Protein AF-A0A940TAZ2-F1 (afdb_monomer_lite)

Secondary structure (DSSP, 8-state):
--EE-TTT--EE-TT-SB-TTT--B-PPPPPPPPPPPPPP-PPPPP-----------------------------------SHHHHHHHHHHHHHHHHHHHHSSEEEESGGGEEEEEES-TTTBEEEEEE--HHHHHHHHHHTT----S--------TTT--------PPPGGG--SHHHHHHH-TT-S-HHHHHHHHHHHHHHEEE---GGGGSSB-TT-EEEEEEEE-HHHHHTTTEEEE-SEEEEE---PPPPEEP-TTTT-EEEEESBTTSBEEEEE-TTS-GGGGGTEEEEESS--SSB-TT-EEEEEEEE-S--TTS-EEETTEEEE--GGGSEEEEE---PBPPEE--TTTT-EEEEES-BTSBEEEEE-TTS-HHHHHHEEEE--TTTTSSB-TT-EEEEEEEE-TTSHHHHHHTTEE-SSSEEEEEEE--SSS-EE-S-GGG--B--HHHHHHHHHHHHHHTTT-SEETTEE-SS-EEEEEEEEEEEEEEEEESS--TT-----EEEEEEEEEEESSSS-EEEEEEEEEEES-EE-TT-BEE-SEE----EEESSHHHHIIIIIS-TTEEEEEE---B-PPPP---PPP--PPP------------PPPPP----------------

Structure (mmCIF, N/CA/C/O backbone):
data_AF-A0A940TAZ2-F1
#
_entry.id   AF-A0A940TAZ2-F1
#
loop_
_atom_site.group_PDB
_atom_site.id
_atom_site.type_symbol
_atom_site.label_atom_id
_atom_site.label_alt_id
_atom_site.label_comp_id
_atom_site.label_asym_id
_atom_site.label_entity_id
_atom_site.label_seq_id
_atom_site.pdbx_PDB_ins_code
_atom_site.Cartn_x
_atom_site.Cartn_y
_atom_site.Cartn_z
_atom_site.occupancy
_atom_site.B_iso_or_equiv
_atom_site.auth_seq_id
_atom_site.auth_comp_id
_atom_site.auth_asym_id
_atom_site.auth_atom_id
_atom_site.pdbx_PDB_model_num
ATOM 1 N N . MET A 1 1 ? 25.389 -17.652 38.383 1.00 54.03 1 MET A N 1
ATOM 2 C CA . MET A 1 1 ? 24.408 -18.752 38.255 1.00 54.03 1 MET A CA 1
ATOM 3 C C . MET A 1 1 ? 24.149 -18.917 36.773 1.00 54.03 1 MET A C 1
ATOM 5 O O . MET A 1 1 ? 23.862 -17.910 36.146 1.00 54.03 1 MET A O 1
ATOM 9 N N . SER A 1 2 ? 24.319 -20.112 36.210 1.00 69.00 2 SER A N 1
ATOM 10 C CA . SER A 1 2 ? 24.048 -20.349 34.787 1.00 69.00 2 SER A CA 1
ATOM 11 C C . SER A 1 2 ? 22.559 -20.133 34.499 1.00 69.00 2 SER A C 1
ATOM 13 O O . SER A 1 2 ? 21.724 -20.668 35.230 1.00 69.00 2 SER A O 1
ATOM 15 N N . LYS A 1 3 ? 22.227 -19.337 33.478 1.00 79.44 3 LYS A N 1
ATOM 16 C CA . LYS A 1 3 ? 20.843 -19.113 33.037 1.00 79.44 3 LYS A CA 1
ATOM 17 C C . LYS A 1 3 ? 20.421 -20.191 32.039 1.00 79.44 3 LYS A C 1
ATOM 19 O O . LYS A 1 3 ? 21.236 -20.659 31.248 1.00 79.44 3 LYS A O 1
ATOM 24 N N . PHE A 1 4 ? 19.145 -20.561 32.069 1.00 85.94 4 PHE A N 1
ATOM 25 C CA . PHE A 1 4 ? 18.539 -21.525 31.151 1.00 85.94 4 PHE A CA 1
ATOM 26 C C . PHE A 1 4 ? 17.292 -20.912 30.516 1.00 85.94 4 PHE A C 1
ATOM 28 O O . PHE A 1 4 ? 16.599 -20.119 31.152 1.00 85.94 4 PHE A O 1
ATOM 35 N N . CYS A 1 5 ? 17.015 -21.268 29.264 1.00 84.62 5 CYS A N 1
ATOM 36 C CA . CYS A 1 5 ? 15.830 -20.819 28.548 1.00 84.62 5 CYS A CA 1
ATOM 37 C C . CYS A 1 5 ? 14.567 -21.389 29.204 1.00 84.62 5 CYS A C 1
ATOM 39 O O . CYS A 1 5 ? 14.434 -22.607 29.317 1.00 84.62 5 CYS A O 1
ATOM 41 N N . GLY A 1 6 ? 13.619 -20.521 29.567 1.00 79.12 6 GLY A N 1
ATOM 42 C CA . GLY A 1 6 ? 12.341 -20.935 30.160 1.00 79.12 6 GLY A CA 1
ATOM 43 C C . GLY A 1 6 ? 11.449 -21.766 29.228 1.00 79.12 6 GLY A C 1
ATOM 44 O O . GLY A 1 6 ? 10.559 -22.452 29.712 1.00 79.12 6 GLY A O 1
ATOM 45 N N . ASN A 1 7 ? 11.707 -21.739 27.913 1.00 83.69 7 ASN A N 1
ATOM 46 C CA . ASN A 1 7 ? 10.910 -22.465 26.923 1.00 83.69 7 ASN A CA 1
ATOM 47 C C . ASN A 1 7 ? 11.493 -23.847 26.569 1.00 83.69 7 ASN A C 1
ATOM 49 O O . ASN A 1 7 ? 10.769 -24.833 26.543 1.00 83.69 7 ASN A O 1
ATOM 53 N N . CYS A 1 8 ? 12.804 -23.948 26.306 1.00 84.25 8 CYS A N 1
ATOM 54 C CA . CYS A 1 8 ? 13.425 -25.204 25.848 1.00 84.25 8 CYS A CA 1
ATOM 55 C C . CYS A 1 8 ? 14.496 -25.784 26.785 1.00 84.25 8 CYS A C 1
ATOM 57 O O . CYS A 1 8 ? 15.058 -26.838 26.494 1.00 84.25 8 CYS A O 1
ATOM 59 N N . GLY A 1 9 ? 14.826 -25.102 27.887 1.00 82.88 9 GLY A N 1
ATOM 60 C CA . GLY A 1 9 ? 15.815 -25.569 28.863 1.00 82.88 9 GLY A CA 1
ATOM 61 C C . GLY A 1 9 ? 17.278 -25.488 28.411 1.00 82.88 9 GLY A C 1
ATOM 62 O O . GLY A 1 9 ? 18.159 -25.929 29.145 1.00 82.88 9 GLY A O 1
ATOM 63 N N . ALA A 1 10 ? 17.573 -24.920 27.236 1.00 87.75 10 ALA A N 1
ATOM 64 C CA . ALA A 1 10 ? 18.948 -24.725 26.776 1.00 87.75 10 ALA A CA 1
ATOM 65 C C . ALA A 1 10 ? 19.701 -23.714 27.660 1.00 87.75 10 ALA A C 1
ATOM 67 O O . ALA A 1 10 ? 19.127 -22.709 28.085 1.00 87.75 10 ALA A O 1
ATOM 68 N N . GLN A 1 11 ? 20.988 -23.959 27.922 1.00 88.88 11 GLN A N 1
ATOM 69 C CA . GLN A 1 11 ? 21.836 -23.032 28.675 1.00 88.88 11 GLN A CA 1
ATOM 70 C C . GLN A 1 11 ? 22.097 -21.761 27.853 1.00 88.88 11 GLN A C 1
ATOM 72 O O . GLN A 1 11 ? 22.405 -21.839 26.666 1.00 88.88 11 GLN A O 1
ATOM 77 N N . LEU A 1 12 ? 21.963 -20.597 28.488 1.00 85.06 12 LEU A N 1
ATOM 78 C CA . LEU A 1 12 ? 22.108 -19.284 27.864 1.00 85.06 12 LEU A CA 1
ATOM 79 C C . LEU A 1 12 ? 23.380 -18.587 28.357 1.00 85.06 12 LEU A C 1
ATOM 81 O O . LEU A 1 12 ? 23.728 -18.680 29.537 1.00 85.06 12 LEU A O 1
ATOM 85 N N . GLU A 1 13 ? 24.046 -17.865 27.457 1.00 78.06 13 GLU A N 1
ATOM 86 C CA . GLU A 1 13 ? 25.121 -16.937 27.813 1.00 78.06 13 GLU A CA 1
ATOM 87 C C . GLU A 1 13 ? 24.540 -15.664 28.447 1.00 78.06 13 GLU A C 1
ATOM 89 O O . GLU A 1 13 ? 23.407 -15.260 28.162 1.00 78.06 13 GLU A O 1
ATOM 94 N N . ASP A 1 14 ? 25.297 -15.027 29.340 1.00 67.75 14 ASP A N 1
ATOM 95 C CA . ASP A 1 14 ? 24.827 -13.824 30.020 1.00 67.75 14 ASP A CA 1
ATOM 96 C C . ASP A 1 14 ? 24.625 -12.686 29.003 1.00 67.75 14 ASP A C 1
ATOM 98 O O . ASP A 1 14 ? 25.570 -12.242 28.356 1.00 67.75 14 ASP A O 1
ATOM 102 N N . SER A 1 15 ? 23.393 -12.163 28.930 1.00 70.00 15 SER A N 1
ATOM 103 C CA . SER A 1 15 ? 22.946 -11.024 28.093 1.00 70.00 15 SER A CA 1
ATOM 104 C C . SER A 1 15 ? 22.409 -11.347 26.688 1.00 70.00 15 SER A C 1
ATOM 106 O O . SER A 1 15 ? 22.258 -10.433 25.878 1.00 70.00 15 SER A O 1
ATOM 108 N N . VAL A 1 16 ? 22.047 -12.601 26.389 1.00 73.44 16 VAL A N 1
ATOM 109 C CA . VAL A 1 16 ? 21.347 -12.928 25.129 1.00 73.44 16 VAL A CA 1
ATOM 110 C C . VAL A 1 16 ? 19.855 -12.574 25.191 1.00 73.44 16 VAL A C 1
ATOM 112 O O . VAL A 1 16 ? 19.141 -12.989 26.100 1.00 73.44 16 VAL A O 1
ATOM 115 N N . MET A 1 17 ? 19.379 -11.813 24.201 1.00 78.88 17 MET A N 1
ATOM 116 C CA . MET A 1 17 ? 17.973 -11.385 24.077 1.00 78.88 17 MET A CA 1
ATOM 117 C C . MET A 1 17 ? 17.066 -12.477 23.489 1.00 78.88 17 MET A C 1
ATOM 119 O O . MET A 1 17 ? 15.848 -12.410 23.631 1.00 78.88 17 MET A O 1
ATOM 123 N N . PHE A 1 18 ? 17.649 -13.491 22.843 1.00 85.44 18 PHE A N 1
ATOM 124 C CA . PHE A 1 18 ? 16.938 -14.602 22.213 1.00 85.44 18 PHE A CA 1
ATOM 125 C C . PHE A 1 18 ? 17.706 -15.910 22.414 1.00 85.44 18 PHE A C 1
ATOM 127 O O . PHE A 1 18 ? 18.938 -15.934 22.403 1.00 85.44 18 PHE A O 1
ATOM 134 N N . CYS A 1 19 ? 16.983 -17.013 22.596 1.00 86.38 19 CYS A N 1
ATOM 135 C CA . CYS A 1 19 ? 17.582 -18.338 22.699 1.00 86.38 19 CYS A CA 1
ATOM 136 C C . CYS A 1 19 ? 18.036 -18.830 21.317 1.00 86.38 19 CYS A C 1
ATOM 138 O O . CYS A 1 19 ? 17.201 -19.085 20.455 1.00 86.38 19 CYS A O 1
ATOM 140 N N . GLY A 1 20 ? 19.337 -19.065 21.125 1.00 81.62 20 GLY A N 1
ATOM 141 C CA . GLY A 1 20 ? 19.872 -19.584 19.856 1.00 81.62 20 GLY A CA 1
ATOM 142 C C . GLY A 1 20 ? 19.397 -20.995 19.474 1.00 81.62 20 GLY A C 1
ATOM 143 O O . GLY A 1 20 ? 19.572 -21.399 18.332 1.00 81.62 20 GLY A O 1
ATOM 144 N N . ALA A 1 21 ? 18.788 -21.743 20.403 1.00 83.12 21 ALA A N 1
ATOM 145 C CA . ALA A 1 21 ? 18.281 -23.092 20.146 1.00 83.12 21 ALA A CA 1
ATOM 146 C C . ALA A 1 21 ? 16.801 -23.136 19.728 1.00 83.12 21 ALA A C 1
ATOM 148 O O . ALA A 1 21 ? 16.411 -24.043 19.002 1.00 83.12 21 ALA A O 1
ATOM 149 N N . CYS A 1 22 ? 15.963 -22.202 20.196 1.00 81.06 22 CYS A N 1
ATOM 150 C CA . CYS A 1 22 ? 14.515 -22.227 19.921 1.00 81.06 22 CYS A CA 1
ATOM 151 C C . CYS A 1 22 ? 13.911 -20.878 19.504 1.00 81.06 22 CYS A C 1
ATOM 153 O O . CYS A 1 22 ? 12.705 -20.793 19.306 1.00 81.06 22 CYS A O 1
ATOM 155 N N . GLY A 1 23 ? 14.710 -19.813 19.414 1.00 78.50 23 GLY A N 1
ATOM 156 C CA . GLY A 1 23 ? 14.263 -18.479 19.002 1.00 78.50 23 GLY A CA 1
ATOM 157 C C . GLY A 1 23 ? 13.481 -17.691 20.058 1.00 78.50 23 GLY A C 1
ATOM 158 O O . GLY A 1 23 ? 13.185 -16.521 19.840 1.00 78.50 23 GLY A O 1
ATOM 159 N N . ALA A 1 24 ? 13.171 -18.277 21.220 1.00 84.00 24 ALA A N 1
ATOM 160 C CA . ALA A 1 24 ? 12.372 -17.606 22.245 1.00 84.00 24 ALA A CA 1
ATOM 161 C C . ALA A 1 24 ? 13.077 -16.361 22.812 1.00 84.00 24 ALA A C 1
ATOM 163 O O . ALA A 1 24 ? 14.231 -16.437 23.254 1.00 84.00 24 ALA A O 1
ATOM 164 N N . LYS A 1 25 ? 12.361 -15.232 22.855 1.00 84.06 25 LYS A N 1
ATOM 165 C CA . LYS A 1 25 ? 12.814 -13.970 23.458 1.00 84.06 25 LYS A CA 1
ATOM 166 C C . LYS A 1 25 ? 13.014 -14.138 24.967 1.00 84.06 25 LYS A C 1
ATOM 168 O O . LYS A 1 25 ? 12.206 -14.783 25.628 1.00 84.06 25 LYS A O 1
ATOM 173 N N . GLN A 1 26 ? 14.109 -13.604 25.494 1.00 82.06 26 GLN A N 1
ATOM 174 C CA . GLN A 1 26 ? 14.462 -13.657 26.913 1.00 82.06 26 GLN A CA 1
ATOM 175 C C . GLN A 1 26 ? 14.345 -12.256 27.520 1.00 82.06 26 GLN A C 1
ATOM 177 O O . GLN A 1 26 ? 14.648 -11.259 26.862 1.00 82.06 26 GLN A O 1
ATOM 182 N N . GLU A 1 27 ? 13.898 -12.169 28.769 1.00 64.44 27 GLU A N 1
ATOM 183 C CA . GLU A 1 27 ? 13.726 -10.889 29.460 1.00 64.44 27 GLU A CA 1
ATOM 184 C C . GLU A 1 27 ? 15.082 -10.225 29.754 1.00 64.44 27 GLU A C 1
ATOM 186 O O . GLU A 1 27 ? 16.015 -10.852 30.271 1.00 64.44 27 GLU A O 1
ATOM 191 N N . ALA A 1 28 ? 15.199 -8.938 29.416 1.00 49.28 28 ALA A N 1
ATOM 192 C CA . ALA A 1 28 ? 16.398 -8.150 29.679 1.00 49.28 28 ALA A CA 1
ATOM 193 C C . ALA A 1 28 ? 16.568 -7.900 31.193 1.00 49.28 28 ALA A C 1
ATOM 195 O O . ALA A 1 28 ? 15.580 -7.684 31.897 1.00 49.28 28 ALA A O 1
ATOM 196 N N . PRO A 1 29 ? 17.803 -7.898 31.731 1.00 41.81 29 PRO A N 1
ATOM 197 C CA . PRO A 1 29 ? 18.013 -7.637 33.148 1.00 41.81 29 PRO A CA 1
ATOM 198 C C . PRO A 1 29 ? 17.692 -6.175 33.492 1.00 41.81 29 PRO A C 1
ATOM 200 O O . PRO A 1 29 ? 18.231 -5.249 32.887 1.00 41.81 29 PRO A O 1
ATOM 203 N N . ALA A 1 30 ? 16.842 -5.975 34.502 1.00 35.72 30 ALA A N 1
ATOM 204 C CA . ALA A 1 30 ? 16.505 -4.660 35.035 1.00 35.72 30 ALA A CA 1
ATOM 205 C C . ALA A 1 30 ? 17.749 -3.957 35.615 1.00 35.72 30 ALA A C 1
ATOM 207 O O . ALA A 1 30 ? 18.388 -4.458 36.544 1.00 35.72 30 ALA A O 1
ATOM 208 N N . GLN A 1 31 ? 18.086 -2.779 35.083 1.00 33.56 31 GLN A N 1
ATOM 209 C CA . GLN A 1 31 ? 19.066 -1.876 35.687 1.00 33.56 31 GLN A CA 1
ATOM 210 C C . GLN A 1 31 ? 18.453 -1.206 36.924 1.00 33.56 31 GLN A C 1
ATOM 212 O O . GLN A 1 31 ? 17.410 -0.562 36.848 1.00 33.56 31 GLN A O 1
ATOM 217 N N . GLN A 1 32 ? 19.112 -1.357 38.073 1.00 33.91 32 GLN A N 1
ATOM 218 C CA . GLN A 1 32 ? 18.733 -0.693 39.320 1.00 33.91 32 GLN A CA 1
ATOM 219 C C . GLN A 1 32 ? 19.090 0.802 39.274 1.00 33.91 32 GLN A C 1
ATOM 221 O O . GLN A 1 32 ? 20.252 1.163 39.084 1.00 33.91 32 GLN A O 1
ATOM 226 N N . ALA A 1 33 ? 18.095 1.662 39.504 1.00 31.95 33 ALA A N 1
ATOM 227 C CA . ALA A 1 33 ? 18.275 3.082 39.812 1.00 31.95 33 ALA A CA 1
ATOM 228 C C . ALA A 1 33 ? 18.631 3.283 41.310 1.00 31.95 33 ALA A C 1
ATOM 230 O O . ALA A 1 33 ? 18.285 2.436 42.138 1.00 31.95 33 ALA A O 1
ATOM 231 N N . PRO A 1 34 ? 19.336 4.371 41.685 1.00 33.75 34 PRO A N 1
ATOM 232 C CA . PRO A 1 34 ? 19.927 4.524 43.015 1.00 33.75 34 PRO A CA 1
ATOM 233 C C . PRO A 1 34 ? 18.897 4.838 44.115 1.00 33.75 34 PRO A C 1
ATOM 235 O O . PRO A 1 34 ? 17.962 5.613 43.928 1.00 33.75 34 PRO A O 1
ATOM 238 N N . VAL A 1 35 ? 19.124 4.247 45.291 1.00 33.72 35 VAL A N 1
ATOM 239 C CA . VAL A 1 35 ? 18.273 4.285 46.493 1.00 33.72 35 VAL A CA 1
ATOM 240 C C . VAL A 1 35 ? 18.441 5.602 47.273 1.00 33.72 35 VAL A C 1
ATOM 242 O O . VAL A 1 35 ? 19.564 5.972 47.617 1.00 33.72 35 VAL A O 1
ATOM 245 N N . GLN A 1 36 ? 17.334 6.272 47.624 1.00 27.75 36 GLN A N 1
ATOM 246 C CA . GLN A 1 36 ? 17.280 7.304 48.678 1.00 27.75 36 GLN A CA 1
ATOM 247 C C . GLN A 1 36 ? 16.793 6.705 50.019 1.00 27.75 36 GLN A C 1
ATOM 249 O O . GLN A 1 36 ? 15.985 5.776 49.999 1.00 27.75 36 GLN A O 1
ATOM 254 N N . PRO A 1 37 ? 17.238 7.204 51.193 1.00 37.19 37 PRO A N 1
ATOM 255 C CA . PRO A 1 37 ? 16.965 6.561 52.483 1.00 37.19 37 PRO A CA 1
ATOM 256 C C . PRO A 1 37 ? 15.566 6.887 53.034 1.00 37.19 37 PRO A C 1
ATOM 258 O O . PRO A 1 37 ? 15.208 8.056 53.174 1.00 37.19 37 PRO A O 1
ATOM 261 N N . GLN A 1 38 ? 14.810 5.856 53.426 1.00 30.73 38 GLN A N 1
ATOM 262 C CA . GLN A 1 38 ? 13.550 5.979 54.170 1.00 30.73 38 GLN A CA 1
ATOM 263 C C . GLN A 1 38 ? 13.781 6.198 55.673 1.00 30.73 38 GLN A C 1
ATOM 265 O O . GLN A 1 38 ? 14.649 5.581 56.293 1.00 30.73 38 GLN A O 1
ATOM 270 N N . ALA A 1 39 ? 12.952 7.064 56.259 1.00 31.72 39 ALA A N 1
ATOM 271 C CA . ALA A 1 39 ? 12.856 7.295 57.694 1.00 31.72 39 ALA A CA 1
ATOM 272 C C . ALA A 1 39 ? 12.190 6.107 58.413 1.00 31.72 39 ALA A C 1
ATOM 274 O O . ALA A 1 39 ? 11.208 5.539 57.942 1.00 31.72 39 ALA A O 1
ATOM 275 N N . VAL A 1 40 ? 12.736 5.757 59.577 1.00 32.44 40 VAL A N 1
ATOM 276 C CA . VAL A 1 40 ? 12.295 4.657 60.443 1.00 32.44 40 VAL A CA 1
ATOM 277 C C . VAL A 1 40 ? 11.167 5.130 61.366 1.00 32.44 40 VAL A C 1
ATOM 279 O O . VAL A 1 40 ? 11.310 6.160 62.024 1.00 32.44 40 VAL A O 1
ATOM 282 N N . MET A 1 41 ? 10.094 4.342 61.494 1.00 27.33 41 MET A N 1
ATOM 283 C CA . MET A 1 41 ? 9.151 4.419 62.621 1.00 27.33 41 MET A CA 1
ATOM 284 C C . MET A 1 41 ? 9.057 3.062 63.354 1.00 27.33 41 MET A C 1
ATOM 286 O O . MET A 1 41 ? 9.330 2.027 62.744 1.00 27.33 41 MET A O 1
ATOM 290 N N . PRO A 1 42 ? 8.745 3.047 64.668 1.00 34.94 42 PRO A N 1
ATOM 291 C CA . PRO A 1 42 ? 9.073 1.939 65.572 1.00 34.94 42 PRO A CA 1
ATOM 292 C C . PRO A 1 42 ? 8.035 0.806 65.595 1.00 34.94 42 PRO A C 1
ATOM 294 O O . PRO A 1 42 ? 6.838 1.036 65.452 1.00 34.94 42 PRO A O 1
ATOM 297 N N . GLN A 1 43 ? 8.513 -0.414 65.863 1.00 30.42 43 GLN A N 1
ATOM 298 C CA . GLN A 1 43 ? 7.722 -1.642 66.011 1.00 30.42 43 GLN A CA 1
ATOM 299 C C . GLN A 1 43 ? 7.004 -1.736 67.373 1.00 30.42 43 GLN A C 1
ATOM 301 O O . GLN A 1 43 ? 7.577 -1.398 68.410 1.00 30.42 43 GLN A O 1
ATOM 306 N N . VAL A 1 44 ? 5.780 -2.278 67.367 1.00 30.38 44 VAL A N 1
ATOM 307 C CA . VAL A 1 44 ? 5.019 -2.714 68.556 1.00 30.38 44 VAL A CA 1
ATOM 308 C C . VAL A 1 44 ? 5.290 -4.215 68.810 1.00 30.38 44 VAL A C 1
ATOM 310 O O . VAL A 1 44 ? 5.405 -4.959 67.835 1.00 30.38 44 VAL A O 1
ATOM 313 N N . PRO A 1 45 ? 5.416 -4.702 70.065 1.00 32.91 45 PRO A N 1
ATOM 314 C CA . PRO A 1 45 ? 5.855 -6.073 70.346 1.00 32.91 45 PRO A CA 1
ATOM 315 C C . PRO A 1 45 ? 4.741 -7.123 70.198 1.00 32.91 45 PRO A C 1
ATOM 317 O O . PRO A 1 45 ? 3.600 -6.898 70.593 1.00 32.91 45 PRO A O 1
ATOM 320 N N . VAL A 1 46 ? 5.124 -8.309 69.716 1.00 31.00 46 VAL A N 1
ATOM 321 C CA . VAL A 1 46 ? 4.311 -9.536 69.619 1.00 31.00 46 VAL A CA 1
ATOM 322 C C . VAL A 1 46 ? 4.378 -10.338 70.932 1.00 31.00 46 VAL A C 1
ATOM 324 O O . VAL A 1 46 ? 5.462 -10.518 71.488 1.00 31.00 46 VAL A O 1
ATOM 327 N N . GLN A 1 47 ? 3.247 -10.893 71.390 1.00 29.39 47 GLN A N 1
ATOM 328 C CA . GLN A 1 47 ? 3.186 -12.002 72.362 1.00 29.39 47 GLN A CA 1
ATOM 329 C C . GLN A 1 47 ? 2.340 -13.177 71.813 1.00 29.39 47 GLN A C 1
ATOM 331 O O . GLN A 1 47 ? 1.506 -12.959 70.937 1.00 29.39 47 GLN A O 1
ATOM 336 N N . PRO A 1 48 ? 2.578 -14.425 72.273 1.00 36.72 48 PRO A N 1
ATOM 337 C CA . PRO A 1 48 ? 2.450 -15.629 71.445 1.00 36.72 48 PRO A CA 1
ATOM 338 C C . PRO A 1 48 ? 1.114 -16.384 71.560 1.00 36.72 48 PRO A C 1
ATOM 340 O O . PRO A 1 48 ? 0.511 -16.456 72.629 1.00 36.72 48 PRO A O 1
ATOM 343 N N . GLN A 1 49 ? 0.714 -17.025 70.453 1.00 31.72 49 GLN A N 1
ATOM 344 C CA . GLN A 1 49 ? -0.382 -17.999 70.359 1.00 31.72 49 GLN A CA 1
ATOM 345 C C . GLN A 1 49 ? 0.047 -19.417 70.783 1.00 31.72 49 GLN A C 1
ATOM 347 O O . GLN A 1 49 ? 1.171 -19.851 70.533 1.00 31.72 49 GLN A O 1
ATOM 352 N N . ALA A 1 50 ? -0.908 -20.154 71.354 1.00 28.86 50 ALA A N 1
ATOM 353 C CA . ALA A 1 50 ? -0.896 -21.598 71.599 1.00 28.86 50 ALA A CA 1
ATOM 354 C C . ALA A 1 50 ? -2.301 -22.161 71.240 1.00 28.86 50 ALA A C 1
ATOM 356 O O . ALA A 1 50 ? -3.257 -21.386 71.213 1.00 28.86 50 ALA A O 1
ATOM 357 N N . PRO A 1 51 ? -2.442 -23.456 70.893 1.00 32.09 51 PRO A N 1
ATOM 358 C CA . PRO A 1 51 ? -3.096 -23.883 69.653 1.00 32.09 51 PRO A CA 1
ATOM 359 C C . PRO A 1 51 ? -4.550 -24.366 69.786 1.00 32.09 51 PRO A C 1
ATOM 361 O O . PRO A 1 51 ? -4.996 -24.786 70.852 1.00 32.09 51 PRO A O 1
ATOM 364 N N . PHE A 1 52 ? -5.249 -24.381 68.645 1.00 26.81 52 PHE A N 1
ATOM 365 C CA . PHE A 1 52 ? -6.529 -25.066 68.447 1.00 26.81 52 PHE A CA 1
ATOM 366 C C . PHE A 1 52 ? -6.388 -26.589 68.604 1.00 26.81 52 PHE A C 1
ATOM 368 O O . PHE A 1 52 ? -5.506 -27.206 68.006 1.00 26.81 52 PHE A O 1
ATOM 375 N N . ALA A 1 53 ? -7.321 -27.193 69.342 1.00 28.91 53 ALA A N 1
ATOM 376 C CA . ALA A 1 53 ? -7.620 -28.620 69.309 1.00 28.91 53 ALA A CA 1
ATOM 377 C C . ALA A 1 53 ? -9.111 -28.822 68.996 1.00 28.91 53 ALA A C 1
ATOM 379 O O . ALA A 1 53 ? -9.958 -28.020 69.387 1.00 28.91 53 ALA A O 1
ATOM 380 N N . ALA A 1 54 ? -9.378 -29.881 68.238 1.00 29.95 54 ALA A N 1
ATOM 381 C CA . ALA A 1 54 ? -10.620 -30.198 67.550 1.00 29.95 54 ALA A CA 1
ATOM 382 C C . ALA A 1 54 ? -11.830 -30.500 68.456 1.00 29.95 54 ALA A C 1
ATOM 384 O O . ALA A 1 54 ? -11.703 -30.935 69.600 1.00 29.95 54 ALA A O 1
ATOM 385 N N . VAL A 1 55 ? -13.012 -30.327 67.859 1.00 29.75 55 VAL A N 1
ATOM 386 C CA . VAL A 1 55 ? -14.331 -30.758 68.349 1.00 29.75 55 VAL A CA 1
ATOM 387 C C . VAL A 1 55 ? -14.389 -32.288 68.497 1.00 29.75 55 VAL A C 1
ATOM 389 O O . VAL A 1 55 ? -13.755 -33.006 67.719 1.00 29.75 55 VAL A O 1
ATOM 392 N N . PRO A 1 56 ? -15.234 -32.807 69.405 1.00 30.73 56 PRO A N 1
ATOM 393 C CA . PRO A 1 56 ? -16.310 -33.650 68.889 1.00 30.73 56 PRO A CA 1
ATOM 394 C C . PRO A 1 56 ? -17.695 -33.343 69.477 1.00 30.73 56 PRO A C 1
ATOM 396 O O . PRO A 1 56 ? -17.857 -32.646 70.475 1.00 30.73 56 PRO A O 1
ATOM 399 N N . ALA A 1 57 ? -18.677 -33.871 68.752 1.00 26.72 57 ALA A N 1
ATOM 400 C CA . ALA A 1 57 ? -20.109 -33.650 68.825 1.00 26.72 57 ALA A CA 1
ATOM 401 C C . ALA A 1 57 ? -20.798 -34.049 70.145 1.00 26.72 57 ALA A C 1
ATOM 403 O O . ALA A 1 57 ? -20.274 -34.786 70.975 1.00 26.72 57 ALA A O 1
ATOM 404 N N . ALA A 1 58 ? -22.023 -33.536 70.256 1.00 27.86 58 ALA A N 1
ATOM 405 C CA . ALA A 1 58 ? -23.009 -33.726 71.306 1.00 27.86 58 ALA A CA 1
ATOM 406 C C . ALA A 1 58 ? -23.387 -35.188 71.597 1.00 27.86 58 ALA A C 1
ATOM 408 O O . ALA A 1 58 ? -23.489 -35.997 70.679 1.00 27.86 58 ALA A O 1
ATOM 409 N N . ASP A 1 59 ? -23.757 -35.450 72.854 1.00 25.03 59 ASP A N 1
ATOM 410 C CA . ASP A 1 59 ? -24.898 -36.307 73.193 1.00 25.03 59 ASP A CA 1
ATOM 411 C C . ASP A 1 59 ? -25.452 -35.955 74.592 1.00 25.03 59 ASP A C 1
ATOM 413 O O . ASP A 1 59 ? -24.700 -35.602 75.501 1.00 25.03 59 ASP A O 1
ATOM 417 N N . GLY A 1 60 ? -26.770 -36.089 74.747 1.00 26.47 60 GLY A N 1
ATOM 418 C CA . GLY A 1 60 ? -27.386 -36.546 75.993 1.00 26.47 60 GLY A CA 1
ATOM 419 C C . GLY A 1 60 ? -27.701 -35.530 77.092 1.00 26.47 60 GLY A C 1
ATOM 420 O O . GLY A 1 60 ? -26.919 -35.328 78.010 1.00 26.47 60 GLY A O 1
ATOM 421 N N . SER A 1 61 ? -28.926 -34.997 77.035 1.00 28.38 61 SER A N 1
ATOM 422 C CA . SER A 1 61 ? -29.888 -34.744 78.132 1.00 28.38 61 SER A CA 1
ATOM 423 C C . SER A 1 61 ? -29.459 -34.948 79.598 1.00 28.38 61 SER A C 1
ATOM 425 O O . SER A 1 61 ? -28.868 -35.969 79.914 1.00 28.38 61 SER A O 1
ATOM 427 N N . ILE A 1 62 ? -29.996 -34.131 80.521 1.00 27.84 62 ILE A N 1
ATOM 428 C CA . ILE A 1 62 ? -30.762 -34.616 81.695 1.00 27.84 62 ILE A CA 1
ATOM 429 C C . ILE A 1 62 ? -31.581 -33.477 82.327 1.00 27.84 62 ILE A C 1
ATOM 431 O O . ILE A 1 62 ? -31.162 -32.325 82.423 1.00 27.84 62 ILE A O 1
ATOM 435 N N . ALA A 1 63 ? -32.790 -33.867 82.724 1.00 27.84 63 ALA A N 1
ATOM 436 C CA . ALA A 1 63 ? -33.863 -33.093 83.315 1.00 27.84 63 ALA A CA 1
ATOM 437 C C . ALA A 1 63 ? -33.579 -32.571 84.735 1.00 27.84 63 ALA A C 1
ATOM 439 O O . ALA A 1 63 ? -32.755 -33.088 85.486 1.00 27.84 63 ALA A O 1
ATOM 440 N N . THR A 1 64 ? -34.352 -31.550 85.102 1.00 27.58 64 THR A N 1
ATOM 441 C CA . THR A 1 64 ? -34.448 -30.971 86.441 1.00 27.58 64 THR A CA 1
ATOM 442 C C . THR A 1 64 ? -35.520 -31.686 87.265 1.00 27.58 64 THR A C 1
ATOM 444 O O . THR A 1 64 ? -36.637 -31.878 86.793 1.00 27.58 64 THR A O 1
ATOM 447 N N . GLU A 1 65 ? -35.228 -31.977 88.534 1.00 27.02 65 GLU A N 1
ATOM 448 C CA . GLU A 1 65 ? -36.246 -32.228 89.559 1.00 27.02 65 GLU A CA 1
ATOM 449 C C . GLU A 1 65 ? -36.042 -31.301 90.765 1.00 27.02 65 GLU A C 1
ATOM 451 O O . GLU A 1 65 ? -34.926 -31.000 91.190 1.00 27.02 65 GLU A O 1
ATOM 456 N N . LYS A 1 66 ? -37.168 -30.802 91.282 1.00 28.34 66 LYS A N 1
ATOM 457 C CA . LYS A 1 66 ? -37.298 -29.874 92.412 1.00 28.34 66 LYS A CA 1
ATOM 458 C C . LYS A 1 66 ? -37.759 -30.603 93.679 1.00 28.34 66 LYS A C 1
ATOM 460 O O . LYS A 1 66 ? -38.434 -31.621 93.590 1.00 28.34 66 LYS A O 1
ATOM 465 N N . LYS A 1 67 ? -37.615 -29.849 94.785 1.00 25.56 67 LYS A N 1
ATOM 466 C CA . LYS A 1 67 ? -38.396 -29.785 96.053 1.00 25.56 67 LYS A CA 1
ATOM 467 C C . LYS A 1 67 ? -37.833 -30.566 97.261 1.00 25.56 67 LYS A C 1
ATOM 469 O O . LYS A 1 67 ? -37.123 -31.538 97.045 1.00 25.56 67 LYS A O 1
ATOM 474 N N . PRO A 1 68 ? -38.227 -30.221 98.520 1.00 35.12 68 PRO A N 1
ATOM 475 C CA . PRO A 1 68 ? -39.181 -29.178 98.955 1.00 35.12 68 PRO A CA 1
ATOM 476 C C . PRO A 1 68 ? -38.746 -28.241 100.120 1.00 35.12 68 PRO A C 1
ATOM 478 O O . PRO A 1 68 ? -37.617 -28.235 100.582 1.00 35.12 68 PRO A O 1
ATOM 481 N N . MET A 1 69 ? -39.721 -27.403 100.505 1.00 27.88 69 MET A N 1
ATOM 482 C CA . MET A 1 69 ? -39.811 -26.222 101.385 1.00 27.88 69 MET A CA 1
ATOM 483 C C . MET A 1 69 ? -39.598 -26.364 102.921 1.00 27.88 69 MET A C 1
ATOM 485 O O . MET A 1 69 ? -40.051 -27.334 103.521 1.00 27.88 69 MET A O 1
ATOM 489 N N . SER A 1 70 ? -39.226 -25.207 103.519 1.00 29.58 70 SER A N 1
ATOM 490 C CA . SER A 1 70 ? -39.659 -24.585 104.817 1.00 29.58 70 SER A CA 1
ATOM 491 C C . SER A 1 70 ? -38.973 -24.995 106.147 1.00 29.58 70 SER A C 1
ATOM 493 O O . SER A 1 70 ? -38.368 -26.060 106.180 1.00 29.58 70 SER A O 1
ATOM 495 N N . PRO A 1 71 ? -39.177 -24.273 107.287 1.00 50.75 71 PRO A N 1
ATOM 496 C CA . PRO A 1 71 ? -39.146 -22.814 107.559 1.00 50.75 71 PRO A CA 1
ATOM 497 C C . PRO A 1 71 ? -38.403 -22.450 108.896 1.00 50.75 71 PRO A C 1
ATOM 499 O O . PRO A 1 71 ? -37.803 -23.304 109.531 1.00 50.75 71 PRO A O 1
ATOM 502 N N . GLU A 1 72 ? -38.544 -21.188 109.346 1.00 36.41 72 GLU A N 1
ATOM 503 C CA . GLU A 1 72 ? -38.397 -20.638 110.727 1.00 36.41 72 GLU A CA 1
ATOM 504 C C . GLU A 1 72 ? -37.098 -19.872 111.091 1.00 36.41 72 GLU A C 1
ATOM 506 O O . GLU A 1 72 ? -36.001 -20.407 111.065 1.00 36.41 72 GLU A O 1
ATOM 511 N N . THR A 1 73 ? -37.131 -18.538 111.262 1.00 34.75 73 THR A N 1
ATOM 512 C CA . THR A 1 73 ? -37.536 -17.696 112.427 1.00 34.75 73 THR A CA 1
ATOM 513 C C . THR A 1 73 ? -36.429 -17.497 113.481 1.00 34.75 73 THR A C 1
ATOM 515 O O . THR A 1 73 ? -36.141 -18.415 114.240 1.00 34.75 73 THR A O 1
ATOM 518 N N . LYS A 1 74 ? -35.928 -16.252 113.646 1.00 30.23 74 LYS A N 1
ATOM 519 C CA . LYS A 1 74 ? -35.948 -15.460 114.912 1.00 30.23 74 LYS A CA 1
ATOM 520 C C . LYS A 1 74 ? -35.118 -14.158 114.845 1.00 30.23 74 LYS A C 1
ATOM 522 O O . LYS A 1 74 ? -33.931 -14.199 114.570 1.00 30.23 74 LYS A O 1
ATOM 527 N N . LYS A 1 75 ? -35.803 -13.053 115.206 1.00 30.48 75 LYS A N 1
ATOM 528 C CA . LYS A 1 75 ? -35.420 -11.909 116.081 1.00 30.48 75 LYS A CA 1
ATOM 529 C C . LYS A 1 75 ? -34.001 -11.310 115.919 1.00 30.48 75 LYS A C 1
ATOM 531 O O . LYS A 1 75 ? -33.012 -11.989 116.130 1.00 30.48 75 LYS A O 1
ATOM 536 N N . THR A 1 76 ? -33.819 -9.993 115.767 1.00 29.53 76 THR A N 1
ATOM 537 C CA . THR A 1 76 ? -34.127 -8.976 116.799 1.00 29.53 76 THR A CA 1
ATOM 538 C C . THR A 1 76 ? -34.021 -7.546 116.234 1.00 29.53 76 THR A C 1
ATOM 540 O O . THR A 1 76 ? -33.242 -7.268 115.333 1.00 29.53 76 THR A O 1
ATOM 543 N N . ILE A 1 77 ? -34.841 -6.672 116.815 1.00 33.50 77 ILE A N 1
ATOM 544 C CA . ILE A 1 77 ? -35.057 -5.228 116.632 1.00 33.50 77 ILE A CA 1
ATOM 545 C C . ILE A 1 77 ? -33.822 -4.370 116.989 1.00 33.50 77 ILE A C 1
ATOM 547 O O . ILE A 1 77 ? -33.143 -4.686 117.962 1.00 33.50 77 ILE A O 1
ATOM 551 N N . GLY A 1 78 ? -33.632 -3.216 116.320 1.00 31.34 78 GLY A N 1
ATOM 552 C CA . GLY A 1 78 ? -32.918 -2.074 116.922 1.00 31.34 78 GLY A CA 1
ATOM 553 C C . GLY A 1 78 ? -32.464 -0.917 116.005 1.00 31.34 78 GLY A C 1
ATOM 554 O O . GLY A 1 78 ? -31.351 -0.966 115.510 1.00 31.34 78 GLY A O 1
ATOM 555 N N . ILE A 1 79 ? -33.288 0.147 115.906 1.00 37.38 79 ILE A N 1
ATOM 556 C CA . ILE A 1 79 ? -32.929 1.599 115.842 1.00 37.38 79 ILE A CA 1
ATOM 557 C C . ILE A 1 79 ? -32.158 2.082 114.580 1.00 37.38 79 ILE A C 1
ATOM 559 O O . ILE A 1 79 ? -30.960 1.886 114.453 1.00 37.38 79 ILE A O 1
ATOM 563 N N . VAL A 1 80 ? -32.828 2.574 113.525 1.00 40.03 80 VAL A N 1
ATOM 564 C CA . VAL A 1 80 ? -33.296 3.963 113.235 1.00 40.03 80 VAL A CA 1
ATOM 565 C C . VAL A 1 80 ? -32.190 5.006 112.972 1.00 40.03 80 VAL A C 1
ATOM 567 O O . VAL A 1 80 ? -31.436 5.359 113.867 1.00 40.03 80 VAL A O 1
ATOM 570 N N . ALA A 1 81 ? -32.251 5.556 111.743 1.00 43.56 81 ALA A N 1
ATOM 571 C CA . ALA A 1 81 ? -31.707 6.833 111.246 1.00 43.56 81 ALA A CA 1
ATOM 572 C C . ALA A 1 81 ? -30.175 6.970 111.312 1.00 43.56 81 ALA A C 1
ATOM 574 O O . ALA A 1 81 ? -29.635 7.307 112.350 1.00 43.56 81 ALA A O 1
ATOM 575 N N . VAL A 1 82 ? -29.416 6.656 110.250 1.00 43.22 82 VAL A N 1
ATOM 576 C CA . VAL A 1 82 ? -29.056 7.613 109.166 1.00 43.22 82 VAL A CA 1
ATOM 577 C C . VAL A 1 82 ? -29.055 6.970 107.750 1.00 43.22 82 VAL A C 1
ATOM 579 O O . VAL A 1 82 ? -28.801 7.631 106.750 1.00 43.22 82 VAL A O 1
ATOM 582 N N . ILE A 1 83 ? -29.432 5.694 107.604 1.00 45.59 83 ILE A N 1
ATOM 583 C CA . ILE A 1 83 ? -29.413 4.982 106.301 1.00 45.59 83 ILE A CA 1
ATOM 584 C C . ILE A 1 83 ? -30.593 5.366 105.375 1.00 45.59 83 ILE A C 1
ATOM 586 O O . ILE A 1 83 ? -30.524 5.164 104.163 1.00 45.59 83 ILE A O 1
ATOM 590 N N . SER A 1 84 ? -31.658 5.989 105.895 1.00 49.66 84 SER A N 1
ATOM 591 C CA . SER A 1 84 ? -32.836 6.344 105.087 1.00 49.66 84 SER A CA 1
ATOM 592 C C . SER A 1 84 ? -32.541 7.401 104.024 1.00 49.66 84 SER A C 1
ATOM 594 O O . SER A 1 84 ? -33.054 7.282 102.920 1.00 49.66 84 SER A O 1
ATOM 596 N N . ALA A 1 85 ? -31.680 8.386 104.294 1.00 52.94 85 ALA A N 1
ATOM 597 C CA . ALA A 1 85 ? -31.352 9.412 103.306 1.00 52.94 85 ALA A CA 1
ATOM 598 C C . ALA A 1 85 ? -30.536 8.842 102.139 1.00 52.94 85 ALA A C 1
ATOM 600 O O . ALA A 1 85 ? -30.814 9.191 101.003 1.00 52.94 85 ALA A O 1
ATOM 601 N N . VAL A 1 86 ? -29.593 7.926 102.394 1.00 54.28 86 VAL A N 1
ATOM 602 C CA . VAL A 1 86 ? -28.751 7.312 101.351 1.00 54.28 86 VAL A CA 1
ATOM 603 C C . VAL A 1 86 ? -29.517 6.253 100.559 1.00 54.28 86 VAL A C 1
ATOM 605 O O . VAL A 1 86 ? -29.354 6.192 99.352 1.00 54.28 86 VAL A O 1
ATOM 608 N N . VAL A 1 87 ? -30.404 5.468 101.180 1.00 56.75 87 VAL A N 1
ATOM 609 C CA . VAL A 1 87 ? -31.257 4.500 100.459 1.00 56.75 87 VAL A CA 1
ATOM 610 C C . VAL A 1 87 ? -32.373 5.197 99.678 1.00 56.75 87 VAL A C 1
ATOM 612 O O . VAL A 1 87 ? -32.684 4.771 98.572 1.00 56.75 87 VAL A O 1
ATOM 615 N N . ILE A 1 88 ? -32.934 6.300 100.188 1.00 63.34 88 ILE A N 1
ATOM 616 C CA . ILE A 1 88 ? -33.867 7.144 99.427 1.00 63.34 88 ILE A CA 1
ATOM 617 C C . ILE A 1 88 ? -33.116 7.903 98.330 1.00 63.34 88 ILE A C 1
ATOM 619 O O . ILE A 1 88 ? -33.628 7.964 97.224 1.00 63.34 88 ILE A O 1
ATOM 623 N N . LEU A 1 89 ? -31.896 8.410 98.558 1.00 62.25 89 LEU A N 1
ATOM 624 C CA . LEU A 1 89 ? -31.087 9.009 97.489 1.00 62.25 89 LEU A CA 1
ATOM 625 C C . LEU A 1 89 ? -30.702 7.975 96.438 1.00 62.25 89 LEU A C 1
ATOM 627 O O . LEU A 1 89 ? -30.843 8.268 95.268 1.00 62.25 89 LEU A O 1
ATOM 631 N N . LEU A 1 90 ? -30.259 6.777 96.815 1.00 61.06 90 LEU A N 1
ATOM 632 C CA . LEU A 1 90 ? -29.951 5.701 95.873 1.00 61.06 90 LEU A CA 1
ATOM 633 C C . LEU A 1 90 ? -31.212 5.201 95.173 1.00 61.06 90 LEU A C 1
ATOM 635 O O . LEU A 1 90 ? -31.137 4.862 94.005 1.00 61.06 90 LEU A O 1
ATOM 639 N N . GLY A 1 91 ? -32.367 5.207 95.839 1.00 68.44 91 GLY A N 1
ATOM 640 C CA . GLY A 1 91 ? -33.667 4.897 95.249 1.00 68.44 91 GLY A CA 1
ATOM 641 C C . GLY A 1 91 ? -34.197 5.997 94.326 1.00 68.44 91 GLY A C 1
ATOM 642 O O . GLY A 1 91 ? -34.808 5.682 93.315 1.00 68.44 91 GLY A O 1
ATOM 643 N N . ILE A 1 92 ? -33.929 7.275 94.613 1.00 73.44 92 ILE A N 1
ATOM 644 C CA . ILE A 1 92 ? -34.236 8.423 93.746 1.00 73.44 92 ILE A CA 1
ATOM 645 C C . ILE A 1 92 ? -33.245 8.469 92.587 1.00 73.44 92 ILE A C 1
ATOM 647 O O . ILE A 1 92 ? -33.660 8.703 91.468 1.00 73.44 92 ILE A O 1
ATOM 651 N N . ILE A 1 93 ? -31.961 8.202 92.814 1.00 66.31 93 ILE A N 1
ATOM 652 C CA . ILE A 1 93 ? -30.934 8.111 91.774 1.00 66.31 93 ILE A CA 1
ATOM 653 C C . ILE A 1 93 ? -31.240 6.912 90.880 1.00 66.31 93 ILE A C 1
ATOM 655 O O . ILE A 1 93 ? -31.324 7.083 89.675 1.00 66.31 93 ILE A O 1
ATOM 659 N N . ALA A 1 94 ? -31.506 5.730 91.439 1.00 64.31 94 ALA A N 1
ATOM 660 C CA . ALA A 1 94 ? -31.950 4.564 90.681 1.00 64.31 94 ALA A CA 1
ATOM 661 C C . ALA A 1 94 ? -33.296 4.827 90.004 1.00 64.31 94 ALA A C 1
ATOM 663 O O . ALA A 1 94 ? -33.461 4.467 88.853 1.00 64.31 94 ALA A O 1
ATOM 664 N N . GLY A 1 95 ? -34.234 5.509 90.660 1.00 70.69 95 GLY A N 1
ATOM 665 C CA . GLY A 1 95 ? -35.525 5.895 90.096 1.00 70.69 95 GLY A CA 1
ATOM 666 C C . GLY A 1 95 ? -35.401 6.905 88.958 1.00 70.69 95 GLY A C 1
ATOM 667 O O . GLY A 1 95 ? -36.107 6.772 87.972 1.00 70.69 95 GLY A O 1
ATOM 668 N N . VAL A 1 96 ? -34.475 7.861 89.036 1.00 71.06 96 VAL A N 1
ATOM 669 C CA . VAL A 1 96 ? -34.153 8.841 87.987 1.00 71.06 96 VAL A CA 1
ATOM 670 C C . VAL A 1 96 ? -33.360 8.184 86.864 1.00 71.06 96 VAL A C 1
ATOM 672 O O . VAL A 1 96 ? -33.602 8.501 85.707 1.00 71.06 96 VAL A O 1
ATOM 675 N N . ILE A 1 97 ? -32.460 7.247 87.165 1.00 68.44 97 ILE A N 1
ATOM 676 C CA . ILE A 1 97 ? -31.743 6.443 86.168 1.00 68.44 97 ILE A CA 1
ATOM 677 C C . ILE A 1 97 ? -32.729 5.531 85.437 1.00 68.44 97 ILE A C 1
ATOM 679 O O . ILE A 1 97 ? -32.729 5.524 84.215 1.00 68.44 97 ILE A O 1
ATOM 683 N N . ILE A 1 98 ? -33.614 4.829 86.150 1.00 70.50 98 ILE A N 1
ATOM 684 C CA . ILE A 1 98 ? -34.671 3.986 85.578 1.00 70.50 98 ILE A CA 1
ATOM 685 C C . ILE A 1 98 ? -35.658 4.854 84.798 1.00 70.50 98 ILE A C 1
ATOM 687 O O . ILE A 1 98 ? -35.986 4.517 83.667 1.00 70.50 98 ILE A O 1
ATOM 691 N N . HIS A 1 99 ? -36.090 5.995 85.339 1.00 71.44 99 HIS A N 1
ATOM 692 C CA . HIS A 1 99 ? -36.977 6.925 84.644 1.00 71.44 99 HIS A CA 1
ATOM 693 C C . HIS A 1 99 ? -36.310 7.468 83.379 1.00 71.44 99 HIS A C 1
ATOM 695 O O . HIS A 1 99 ? -36.886 7.353 82.311 1.00 71.44 99 HIS A O 1
ATOM 701 N N . ASN A 1 100 ? -35.069 7.951 83.432 1.00 68.25 100 ASN A N 1
ATOM 702 C CA . ASN A 1 100 ? -34.348 8.410 82.241 1.00 68.25 100 ASN A CA 1
ATOM 703 C C . ASN A 1 100 ? -34.020 7.274 81.258 1.00 68.25 100 ASN A C 1
ATOM 705 O O . ASN A 1 100 ? -33.960 7.526 80.057 1.00 68.25 100 ASN A O 1
ATOM 709 N N . ALA A 1 101 ? -33.833 6.040 81.732 1.00 66.25 101 ALA A N 1
ATOM 710 C CA . ALA A 1 101 ? -33.602 4.870 80.887 1.00 66.25 101 ALA A CA 1
ATOM 711 C C . ALA A 1 101 ? -34.887 4.339 80.227 1.00 66.25 101 ALA A C 1
ATOM 713 O O . ALA A 1 101 ? -34.792 3.729 79.166 1.00 66.25 101 ALA A O 1
ATOM 714 N N . THR A 1 102 ? -36.064 4.578 80.821 1.00 77.31 102 THR A N 1
ATOM 715 C CA . THR A 1 102 ? -37.371 4.074 80.345 1.00 77.31 102 THR A CA 1
ATOM 716 C C . THR A 1 102 ? -38.296 5.154 79.776 1.00 77.31 102 THR A C 1
ATOM 718 O O . THR A 1 102 ? -39.306 4.820 79.162 1.00 77.31 102 THR A O 1
ATOM 721 N N . LYS A 1 103 ? -37.957 6.439 79.947 1.00 83.62 103 LYS A N 1
ATOM 722 C CA . LYS A 1 103 ? -38.732 7.595 79.469 1.00 83.62 103 LYS A CA 1
ATOM 723 C C . LYS A 1 103 ? -38.768 7.689 77.948 1.00 83.62 103 LYS A C 1
ATOM 725 O O . LYS A 1 103 ? -39.786 8.084 77.391 1.00 83.62 103 LYS A O 1
ATOM 730 N N . TYR A 1 104 ? -37.643 7.417 77.295 1.00 89.00 104 TYR A N 1
ATOM 731 C CA . TYR A 1 104 ? -37.502 7.611 75.857 1.00 89.00 104 TYR A CA 1
ATOM 732 C C . TYR A 1 104 ? -37.832 6.329 75.101 1.00 89.00 104 TYR A C 1
ATOM 734 O O . TYR A 1 104 ? -37.425 5.241 75.511 1.00 89.00 104 TYR A O 1
ATOM 742 N N . GLN A 1 105 ? -38.495 6.477 73.958 1.00 92.62 105 GLN A N 1
ATOM 743 C CA . GLN A 1 105 ? -38.475 5.464 72.918 1.00 92.62 105 GLN A CA 1
ATOM 744 C C . GLN A 1 105 ? -37.053 5.396 72.364 1.00 92.62 105 GLN A C 1
ATOM 746 O O . GLN A 1 105 ? -36.585 6.345 71.732 1.00 92.62 105 GLN A O 1
ATOM 751 N N . LYS A 1 106 ? -36.362 4.299 72.660 1.00 92.12 106 LYS A N 1
ATOM 752 C CA . LYS A 1 106 ? -35.019 4.026 72.152 1.00 92.12 106 LYS A CA 1
ATOM 753 C C . LYS A 1 106 ? -35.119 3.365 70.787 1.00 92.12 106 LYS A C 1
ATOM 755 O O . LYS A 1 106 ? -35.917 2.441 70.629 1.00 92.12 106 LYS A O 1
ATOM 760 N N . ILE A 1 107 ? -34.341 3.865 69.840 1.00 93.25 107 ILE A N 1
ATOM 761 C CA . ILE A 1 107 ? -34.313 3.400 68.458 1.00 93.25 107 ILE A CA 1
ATOM 762 C C . ILE A 1 107 ? -32.851 3.276 68.052 1.00 93.25 107 ILE A C 1
ATOM 764 O O . ILE A 1 107 ? -32.106 4.241 68.208 1.00 93.25 107 ILE A O 1
ATOM 768 N N . ASP A 1 108 ? -32.451 2.107 67.567 1.00 92.44 108 ASP A N 1
ATOM 769 C CA . ASP A 1 108 ? -31.138 1.945 66.950 1.00 92.44 108 ASP A CA 1
ATOM 770 C C . ASP A 1 108 ? -31.098 2.743 65.639 1.00 92.44 108 ASP A C 1
ATOM 772 O O . ASP A 1 108 ? -32.093 2.787 64.911 1.00 92.44 108 ASP A O 1
ATOM 776 N N . VAL A 1 109 ? -29.990 3.423 65.361 1.00 91.19 109 VAL A N 1
ATOM 777 C CA . VAL A 1 109 ? -29.816 4.142 64.099 1.00 91.19 109 VAL A CA 1
ATOM 778 C C . VAL A 1 109 ? -29.883 3.200 62.897 1.00 91.19 109 VAL A C 1
ATOM 780 O O . VAL A 1 109 ? -30.509 3.564 61.903 1.00 91.19 109 VAL A O 1
ATOM 783 N N . GLU A 1 110 ? -29.303 2.001 62.993 1.00 90.75 110 GLU A N 1
ATOM 784 C CA . GLU A 1 110 ? -29.267 1.021 61.898 1.00 90.75 110 GLU A CA 1
ATOM 785 C C . GLU A 1 110 ? -30.686 0.582 61.511 1.00 90.75 110 GLU A C 1
ATOM 787 O O . GLU A 1 110 ? -31.028 0.525 60.333 1.00 90.75 110 GLU A O 1
ATOM 792 N N . ASP A 1 111 ? -31.568 0.418 62.507 1.00 91.12 111 ASP A N 1
ATOM 793 C CA . ASP A 1 111 ? -32.978 0.062 62.308 1.00 91.12 111 ASP A CA 1
ATOM 794 C C . ASP A 1 111 ? -33.750 1.086 61.441 1.00 91.12 111 ASP A C 1
ATOM 796 O O . ASP A 1 111 ? -34.877 0.796 61.030 1.00 91.12 111 ASP A O 1
ATOM 800 N N . LEU A 1 112 ? -33.253 2.315 61.246 1.00 92.00 112 LEU A N 1
ATOM 801 C CA . LEU A 1 112 ? -33.971 3.377 60.528 1.00 92.00 112 LEU A CA 1
ATOM 802 C C . LEU A 1 112 ? -33.792 3.319 59.010 1.00 92.00 112 LEU A C 1
ATOM 804 O O . LEU A 1 112 ? -34.631 3.877 58.293 1.00 92.00 112 LEU A O 1
ATOM 808 N N . PHE A 1 113 ? -32.728 2.692 58.521 1.00 90.75 113 PHE A N 1
ATOM 809 C CA . PHE A 1 113 ? -32.333 2.772 57.120 1.00 90.75 113 PHE A CA 1
ATOM 810 C C . PHE A 1 113 ? -32.513 1.437 56.403 1.00 90.75 113 PHE A C 1
ATOM 812 O O . PHE A 1 113 ? -32.451 0.369 57.002 1.00 90.75 113 PHE A O 1
ATOM 819 N N . MET A 1 114 ? -32.785 1.525 55.106 1.00 87.06 114 MET A N 1
ATOM 820 C CA . MET A 1 114 ? -32.643 0.434 54.154 1.00 87.06 114 MET A CA 1
ATOM 821 C C . MET A 1 114 ? -31.429 0.746 53.291 1.00 87.06 114 MET A C 1
ATOM 823 O O . MET A 1 114 ? -31.192 1.909 52.951 1.00 87.06 114 MET A O 1
ATOM 827 N N . ILE A 1 115 ? -30.682 -0.298 52.969 1.00 86.44 115 ILE A N 1
ATOM 828 C CA . ILE A 1 115 ? -29.505 -0.229 52.118 1.00 86.44 115 ILE A CA 1
ATOM 829 C C . ILE A 1 115 ? -29.798 -1.107 50.917 1.00 86.44 115 ILE A C 1
ATOM 831 O O . ILE A 1 115 ? -30.163 -2.272 51.090 1.00 86.44 115 ILE A O 1
ATOM 835 N N . THR A 1 116 ? -29.674 -0.540 49.728 1.00 84.56 116 THR A N 1
ATOM 836 C CA . THR A 1 116 ? -29.775 -1.271 48.469 1.00 84.56 116 THR A CA 1
ATOM 837 C C . THR A 1 116 ? -28.416 -1.230 47.799 1.00 84.56 116 THR A C 1
ATOM 839 O O . THR A 1 116 ? -27.714 -0.222 47.851 1.00 84.56 116 THR A O 1
ATOM 842 N N . CYS A 1 117 ? -27.992 -2.371 47.272 1.00 84.50 117 CYS A N 1
ATOM 843 C CA . CYS A 1 117 ? -26.724 -2.511 46.581 1.00 84.50 117 CYS A CA 1
ATOM 844 C C . CYS A 1 117 ? -27.033 -3.055 45.192 1.00 84.50 117 CYS A C 1
ATOM 846 O O . CYS A 1 117 ? -27.644 -4.116 45.076 1.00 84.50 117 CYS A O 1
ATOM 848 N N . GLU A 1 118 ? -26.659 -2.302 44.165 1.00 82.94 118 GLU A N 1
ATOM 849 C CA . GLU A 1 118 ? -26.939 -2.626 42.769 1.00 82.94 118 GLU A CA 1
ATOM 850 C C . GLU A 1 118 ? -25.641 -2.700 41.968 1.00 82.94 118 GLU A C 1
ATOM 852 O O . GLU A 1 118 ? -24.723 -1.901 42.163 1.00 82.94 118 GLU A O 1
ATOM 857 N N . GLY A 1 119 ? -25.588 -3.637 41.025 1.00 84.62 119 GLY A N 1
ATOM 858 C CA . GLY A 1 119 ? -24.457 -3.847 40.130 1.00 84.62 119 GLY A CA 1
ATOM 859 C C . GLY A 1 119 ? -23.675 -5.118 40.425 1.00 84.62 119 GLY A C 1
ATOM 860 O O . GLY A 1 119 ? -24.206 -6.084 40.966 1.00 84.62 119 GLY A O 1
ATOM 861 N N . VAL A 1 120 ? -22.414 -5.130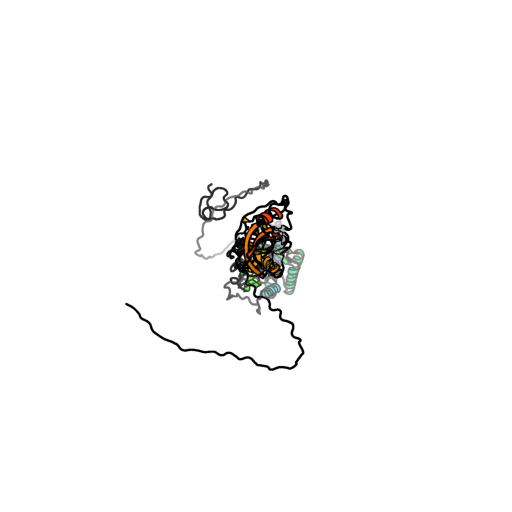 40.005 1.00 87.31 120 VAL A N 1
ATOM 862 C CA . VAL A 1 120 ? -21.546 -6.314 40.040 1.00 87.31 120 VAL A CA 1
ATOM 863 C C . VAL A 1 120 ? -20.330 -6.075 40.914 1.00 87.31 120 VAL A C 1
ATOM 865 O O . VAL A 1 120 ? -20.013 -4.937 41.266 1.00 87.31 120 VAL A O 1
ATOM 868 N N . ASN A 1 121 ? -19.625 -7.151 41.251 1.00 88.06 121 ASN A N 1
ATOM 869 C CA . ASN A 1 121 ? -18.404 -7.059 42.031 1.00 88.06 121 ASN A CA 1
ATOM 870 C C . ASN A 1 121 ? -17.379 -6.129 41.348 1.00 88.06 121 ASN A C 1
ATOM 872 O O . ASN A 1 121 ? -17.051 -6.327 40.179 1.00 88.06 121 ASN A O 1
ATOM 876 N N . GLY A 1 122 ? -16.894 -5.111 42.067 1.00 88.00 122 GLY A N 1
ATOM 877 C CA . GLY A 1 122 ? -15.948 -4.111 41.554 1.00 88.00 122 GLY A CA 1
ATOM 878 C C . GLY A 1 122 ? -16.595 -2.872 40.936 1.00 88.00 122 GLY A C 1
ATOM 879 O O . GLY A 1 122 ? -15.896 -1.909 40.619 1.00 88.00 122 GLY A O 1
ATOM 880 N N . SER A 1 123 ? -17.915 -2.860 40.757 1.00 88.12 123 SER A N 1
ATOM 881 C CA . SER A 1 123 ? -18.630 -1.728 40.158 1.00 88.12 123 SER A CA 1
ATOM 882 C C . SER A 1 123 ? -20.026 -1.510 40.743 1.00 88.12 123 SER A C 1
ATOM 884 O O . SER A 1 123 ? -20.891 -0.905 40.109 1.00 88.12 123 SER A O 1
ATOM 886 N N . ALA A 1 124 ? -20.266 -1.998 41.961 1.00 87.06 124 ALA A N 1
ATOM 887 C CA . ALA A 1 124 ? -21.547 -1.819 42.620 1.00 87.06 124 ALA A CA 1
ATOM 888 C C . ALA A 1 124 ? -21.707 -0.406 43.187 1.00 87.06 124 ALA A C 1
ATOM 890 O O . ALA A 1 124 ? -20.738 0.245 43.597 1.00 87.06 124 ALA A O 1
ATOM 891 N N . THR A 1 125 ? -22.960 0.038 43.237 1.00 89.31 125 THR A N 1
ATOM 892 C CA . THR A 1 125 ? -23.383 1.276 43.886 1.00 89.31 125 THR A CA 1
ATOM 893 C C . THR A 1 125 ? -24.288 0.943 45.064 1.00 89.31 125 THR A C 1
ATOM 895 O O . THR A 1 125 ? -25.124 0.043 44.983 1.00 89.31 125 THR A O 1
ATOM 898 N N . VAL A 1 126 ? -24.114 1.656 46.172 1.00 88.81 126 VAL A N 1
ATOM 899 C CA . VAL A 1 126 ? -24.946 1.524 47.367 1.00 88.81 126 VAL A CA 1
ATOM 900 C C . VAL A 1 126 ? -25.823 2.756 47.529 1.00 88.81 126 VAL A C 1
ATOM 902 O O . VAL A 1 126 ? -25.336 3.882 47.571 1.00 88.81 126 VAL A O 1
ATOM 905 N N . GLU A 1 127 ? -27.124 2.546 47.693 1.00 88.81 127 GLU A N 1
ATOM 906 C CA . GLU A 1 127 ? -28.071 3.599 48.033 1.00 88.81 127 GLU A CA 1
ATOM 907 C C . GLU A 1 127 ? -28.619 3.390 49.451 1.00 88.81 127 GLU A C 1
ATOM 909 O O . GLU A 1 127 ? -28.928 2.278 49.882 1.00 88.81 127 GLU A O 1
ATOM 914 N N . ILE A 1 128 ? -28.718 4.483 50.213 1.00 89.69 128 ILE A N 1
ATOM 915 C CA . ILE A 1 128 ? -29.154 4.458 51.612 1.00 89.69 128 ILE A CA 1
ATOM 916 C C . ILE A 1 128 ? -30.373 5.365 51.752 1.00 89.69 128 ILE A C 1
ATOM 918 O O . ILE A 1 128 ? -30.289 6.585 51.600 1.00 89.69 128 ILE A O 1
ATOM 922 N N . LYS A 1 129 ? -31.519 4.775 52.096 1.00 89.88 129 LYS A N 1
ATOM 923 C CA . LYS A 1 129 ? -32.793 5.486 52.296 1.00 89.88 129 LYS A CA 1
ATOM 924 C C . LYS A 1 129 ? -33.346 5.186 53.679 1.00 89.88 129 LYS A C 1
ATOM 926 O O . LYS A 1 129 ? -33.022 4.173 54.288 1.00 89.88 129 LYS A O 1
ATOM 931 N N . PHE A 1 130 ? -34.246 6.022 54.192 1.00 91.69 130 PHE A N 1
ATOM 932 C CA . PHE A 1 130 ? -35.064 5.596 55.332 1.00 91.69 130 PHE A CA 1
ATOM 933 C C . PHE A 1 130 ? -35.896 4.375 54.929 1.00 91.69 130 PHE A C 1
ATOM 935 O O . PHE A 1 130 ? -36.533 4.401 53.877 1.00 91.69 130 PHE A O 1
ATOM 942 N N . ALA A 1 131 ? -35.954 3.347 55.775 1.00 89.44 131 ALA A N 1
ATOM 943 C CA . ALA A 1 131 ? -36.731 2.129 55.536 1.00 89.44 131 ALA A CA 1
ATOM 944 C C . ALA A 1 131 ? -38.240 2.361 55.759 1.00 89.44 131 ALA A C 1
ATOM 946 O O . ALA A 1 131 ? -38.884 1.701 56.582 1.00 89.44 131 ALA A O 1
ATOM 947 N N . THR A 1 132 ? -38.811 3.353 55.075 1.00 88.62 132 THR A N 1
ATOM 948 C CA . THR A 1 132 ? -40.249 3.627 55.077 1.00 88.62 132 THR A CA 1
ATOM 949 C C . THR A 1 132 ? -40.964 2.654 54.136 1.00 88.62 132 THR A C 1
ATOM 951 O O . THR A 1 132 ? -40.371 2.196 53.161 1.00 88.62 132 THR A O 1
ATOM 954 N N . PRO A 1 133 ? -42.252 2.349 54.367 1.00 82.62 133 PRO A N 1
ATOM 955 C CA . PRO A 1 133 ? -43.022 1.526 53.436 1.00 82.62 133 PRO A CA 1
ATOM 956 C C . PRO A 1 133 ? -43.072 2.086 52.008 1.00 82.62 133 PRO A C 1
ATOM 958 O O . PRO A 1 133 ? -43.165 1.316 51.063 1.00 82.62 133 PRO A O 1
ATOM 961 N N . GLU A 1 134 ? -43.014 3.412 51.851 1.00 84.00 134 GLU A N 1
ATOM 962 C CA . GLU A 1 134 ? -42.998 4.073 50.542 1.00 84.00 134 GLU A CA 1
ATOM 963 C C . GLU A 1 134 ? -41.674 3.842 49.814 1.00 84.00 134 GLU A C 1
ATOM 965 O O . GLU A 1 134 ? -41.701 3.337 48.700 1.00 84.00 134 GLU A O 1
ATOM 970 N N . ASN A 1 135 ? -40.534 4.084 50.470 1.00 82.62 135 ASN A N 1
ATOM 971 C CA . ASN A 1 135 ? -39.214 3.860 49.872 1.00 82.62 135 ASN A CA 1
ATOM 972 C C . ASN A 1 135 ? -38.991 2.383 49.529 1.00 82.62 135 ASN A C 1
ATOM 974 O O . ASN A 1 135 ? -38.492 2.073 48.456 1.00 82.62 135 ASN A O 1
ATOM 978 N N . VAL A 1 136 ? -39.425 1.473 50.408 1.00 78.25 136 VAL A N 1
ATOM 979 C CA . VAL A 1 136 ? -39.386 0.028 50.146 1.00 78.25 136 VAL A CA 1
ATOM 980 C C . VAL A 1 136 ? -40.226 -0.329 48.918 1.00 78.25 136 VAL A C 1
ATOM 982 O O . VAL A 1 136 ? -39.776 -1.080 48.060 1.00 78.25 136 VAL A O 1
ATOM 985 N N . ARG A 1 137 ? -41.448 0.210 48.810 1.00 75.62 137 ARG A N 1
ATOM 986 C CA . ARG A 1 137 ? -42.335 -0.058 47.670 1.00 75.62 137 ARG A CA 1
ATOM 987 C C . ARG A 1 137 ? -41.788 0.533 46.373 1.00 75.62 137 ARG A C 1
ATOM 989 O O . ARG A 1 137 ? -41.927 -0.089 45.325 1.00 75.62 137 ARG A O 1
ATOM 996 N N . ASP A 1 138 ? -41.233 1.736 46.430 1.00 76.94 138 ASP A N 1
ATOM 997 C CA . ASP A 1 138 ? -40.705 2.419 45.255 1.00 76.94 138 ASP A CA 1
ATOM 998 C C . ASP A 1 138 ? -39.466 1.696 44.713 1.00 76.94 138 ASP A C 1
ATOM 1000 O O . ASP A 1 138 ? -39.355 1.550 43.499 1.00 76.94 138 ASP A O 1
ATOM 1004 N N . GLU A 1 139 ? -38.621 1.144 45.588 1.00 72.56 139 GLU A N 1
ATOM 1005 C CA . GLU A 1 139 ? -37.502 0.283 45.191 1.00 72.56 139 GLU A CA 1
ATOM 1006 C C . GLU A 1 139 ? -37.984 -1.000 44.501 1.00 72.56 139 GLU A C 1
ATOM 1008 O O . GLU A 1 139 ? -37.575 -1.309 43.385 1.00 72.56 139 GLU A O 1
ATOM 1013 N N . VAL A 1 140 ? -38.944 -1.697 45.122 1.00 65.50 140 VAL A N 1
ATOM 1014 C CA . VAL A 1 140 ? -39.568 -2.906 44.558 1.00 65.50 140 VAL A CA 1
ATOM 1015 C C . VAL A 1 140 ? -40.180 -2.625 43.182 1.00 65.50 140 VAL A C 1
ATOM 1017 O O . VAL A 1 140 ? -40.066 -3.441 42.272 1.00 65.50 140 VAL A O 1
ATOM 1020 N N . ARG A 1 141 ? -40.816 -1.460 43.008 1.00 63.66 141 ARG A N 1
ATOM 1021 C CA . ARG A 1 141 ? -41.444 -1.064 41.742 1.00 63.66 141 ARG A CA 1
ATOM 1022 C C . ARG A 1 141 ? -40.423 -0.666 40.670 1.00 63.66 141 ARG A C 1
ATOM 1024 O O . ARG A 1 141 ? -40.685 -0.900 39.493 1.00 63.66 141 ARG A O 1
ATOM 1031 N N . ASN A 1 142 ? -39.316 -0.026 41.047 1.00 57.34 142 ASN A N 1
ATOM 1032 C CA . ASN A 1 142 ? -38.288 0.428 40.106 1.00 57.34 142 ASN A CA 1
ATOM 1033 C C . ASN A 1 142 ? -37.377 -0.712 39.624 1.00 57.34 142 ASN A C 1
ATOM 1035 O O . ASN A 1 142 ? -36.955 -0.664 38.473 1.00 57.34 142 ASN A O 1
ATOM 1039 N N . GLY A 1 143 ? -37.171 -1.768 40.418 1.00 55.09 143 GLY A N 1
ATOM 1040 C CA . GLY A 1 143 ? -36.451 -2.986 40.014 1.00 55.09 143 GLY A CA 1
ATOM 1041 C C . GLY A 1 143 ? -37.192 -3.889 39.010 1.00 55.09 143 GLY A C 1
ATOM 1042 O O . GLY A 1 143 ? -36.901 -5.074 38.919 1.00 55.09 143 GLY A O 1
ATOM 1043 N N . GLY A 1 144 ? -38.199 -3.381 38.289 1.00 43.16 144 GLY A N 1
ATOM 1044 C CA . GLY A 1 144 ? -38.931 -4.136 37.262 1.00 43.16 144 GLY A CA 1
ATOM 1045 C C . GLY A 1 144 ? -39.980 -5.137 37.772 1.00 43.16 144 GLY A C 1
ATOM 1046 O O . GLY A 1 144 ? -40.654 -5.768 36.957 1.00 43.16 144 GLY A O 1
ATOM 1047 N N . MET A 1 145 ? -40.197 -5.260 39.087 1.00 37.56 145 MET A N 1
ATOM 1048 C CA . MET A 1 145 ? -41.189 -6.185 39.648 1.00 37.56 145 MET A CA 1
ATOM 1049 C C . MET A 1 145 ? -42.604 -5.581 39.631 1.00 37.56 145 MET A C 1
ATOM 1051 O O . MET A 1 145 ? -43.019 -4.854 40.535 1.00 37.56 145 MET A O 1
ATOM 1055 N N . TYR A 1 146 ? -43.393 -5.893 38.603 1.00 34.16 146 TYR A N 1
ATOM 1056 C CA . TYR A 1 146 ? -44.845 -5.691 38.633 1.00 34.16 146 TYR A CA 1
ATOM 1057 C C . TYR A 1 146 ? -45.501 -6.879 39.341 1.00 34.16 146 TYR A C 1
ATOM 1059 O O . TYR A 1 146 ? -45.458 -7.954 38.772 1.00 34.16 146 TYR A O 1
ATOM 1067 N N . TYR A 1 147 ? -46.141 -6.700 40.506 1.00 34.84 147 TYR A N 1
ATOM 1068 C CA . TYR A 1 147 ? -47.465 -7.283 40.809 1.00 34.84 147 TYR A CA 1
ATOM 1069 C C . TYR A 1 147 ? -48.124 -6.667 42.055 1.00 34.84 147 TYR A C 1
ATOM 1071 O O . TYR A 1 147 ? -47.481 -6.138 42.961 1.00 34.84 147 TYR A O 1
ATOM 1079 N N . GLU A 1 148 ? -49.457 -6.698 42.018 1.00 34.34 148 GLU A N 1
ATOM 1080 C CA . GLU A 1 148 ? -50.409 -6.150 42.980 1.00 34.34 148 GLU A CA 1
ATOM 1081 C C . GLU A 1 148 ? -50.450 -6.933 44.306 1.00 34.34 148 GLU A C 1
ATOM 1083 O O . GLU A 1 148 ? -50.347 -8.152 44.337 1.00 34.34 148 GLU A O 1
ATOM 1088 N N . GLU A 1 149 ? -50.711 -6.187 45.382 1.00 32.03 149 GLU A N 1
ATOM 1089 C CA . GLU A 1 149 ? -51.053 -6.628 46.742 1.00 32.03 149 GLU A CA 1
ATOM 1090 C C . GLU A 1 149 ? -49.954 -7.267 47.615 1.00 32.03 149 GLU A C 1
ATOM 1092 O O . GLU A 1 149 ? -49.600 -8.436 47.530 1.00 32.03 149 GLU A O 1
ATOM 1097 N N . TYR A 1 150 ? -49.533 -6.458 48.596 1.00 39.66 150 TYR A N 1
ATOM 1098 C CA . TYR A 1 150 ? -48.894 -6.830 49.858 1.00 39.66 150 TYR A CA 1
ATOM 1099 C C . TYR A 1 150 ? -49.257 -8.242 50.360 1.00 39.66 150 TYR A C 1
ATOM 1101 O O . TYR A 1 150 ? -50.313 -8.444 50.967 1.00 39.66 150 TYR A O 1
ATOM 1109 N N . ARG A 1 151 ? -48.308 -9.176 50.249 1.00 32.19 151 ARG A N 1
ATOM 1110 C CA . ARG A 1 151 ? -48.095 -10.265 51.212 1.00 32.19 151 ARG A CA 1
ATOM 1111 C C . ARG A 1 151 ? -46.670 -10.796 51.091 1.00 32.19 151 ARG A C 1
ATOM 1113 O O . ARG A 1 151 ? -46.169 -10.943 49.988 1.00 32.19 151 ARG A O 1
ATOM 1120 N N . GLU A 1 152 ? -46.045 -11.067 52.240 1.00 36.47 152 GLU A N 1
ATOM 1121 C CA . GLU A 1 152 ? -44.798 -11.838 52.340 1.00 36.47 152 GLU A CA 1
ATOM 1122 C C . GLU A 1 152 ? -44.932 -13.109 51.485 1.00 36.47 152 GLU A C 1
ATOM 1124 O O . GLU A 1 152 ? -45.743 -13.980 51.806 1.00 36.47 152 GLU A O 1
ATOM 1129 N N . SER A 1 153 ? -44.164 -13.215 50.403 1.00 35.12 153 SER A N 1
ATOM 1130 C CA . SER A 1 153 ? -43.961 -14.477 49.701 1.00 35.12 153 SER A CA 1
ATOM 1131 C C . SER A 1 153 ? -42.480 -14.656 49.405 1.00 35.12 153 SER A C 1
ATOM 1133 O O . SER A 1 153 ? -41.889 -13.872 48.668 1.00 35.12 153 SER A O 1
ATOM 1135 N N . GLU A 1 154 ? -41.912 -15.706 49.994 1.00 37.38 154 GLU A N 1
ATOM 1136 C CA . GLU A 1 154 ? -40.753 -16.417 49.460 1.00 37.38 154 GLU A CA 1
ATOM 1137 C C . GLU A 1 154 ? -41.034 -16.729 47.978 1.00 37.38 154 GLU A C 1
ATOM 1139 O O . GLU A 1 154 ? -42.099 -17.271 47.664 1.00 37.38 154 GLU A O 1
ATOM 1144 N N . TYR A 1 155 ? -40.130 -16.356 47.069 1.00 39.72 155 TYR A N 1
ATOM 1145 C CA . TYR A 1 155 ? -40.254 -16.672 45.645 1.00 39.72 155 TYR A CA 1
ATOM 1146 C C . TYR A 1 155 ? -39.072 -17.521 45.168 1.00 39.72 155 TYR A C 1
ATOM 1148 O O . TYR A 1 155 ? -37.921 -17.237 45.488 1.00 39.72 155 TYR A O 1
ATOM 1156 N N . TYR A 1 156 ? -39.399 -18.560 44.397 1.00 38.78 156 TYR A N 1
ATOM 1157 C CA . TYR A 1 156 ? -38.493 -19.402 43.617 1.00 38.78 156 TYR A CA 1
ATOM 1158 C C . TYR A 1 156 ? -38.530 -18.901 42.170 1.00 38.78 156 TYR A C 1
ATOM 1160 O O . TYR A 1 156 ? -39.606 -18.907 41.574 1.00 38.78 156 TYR A O 1
ATOM 1168 N N . ASN A 1 157 ? -37.389 -18.503 41.603 1.00 40.66 157 ASN A N 1
ATOM 1169 C CA . ASN A 1 157 ? -37.294 -18.140 40.189 1.00 40.66 157 ASN A CA 1
ATOM 1170 C C . ASN A 1 157 ? -36.853 -19.362 39.360 1.00 40.66 157 ASN A C 1
ATOM 1172 O O . ASN A 1 157 ? -35.822 -19.967 39.657 1.00 40.66 157 ASN A O 1
ATOM 1176 N N . GLU A 1 158 ? -37.653 -19.762 38.365 1.00 44.03 158 GLU A N 1
ATOM 1177 C CA . GLU A 1 158 ? -37.429 -20.988 37.574 1.00 44.03 158 GLU A CA 1
ATOM 1178 C C . GLU A 1 158 ? -36.260 -20.870 36.575 1.00 44.03 158 GLU A C 1
ATOM 1180 O O . GLU A 1 158 ? -35.770 -21.903 36.120 1.00 44.03 158 GLU A O 1
ATOM 1185 N N . GLU A 1 159 ? -35.777 -19.659 36.268 1.00 49.44 159 GLU A N 1
ATOM 1186 C CA . GLU A 1 159 ? -34.747 -19.438 35.235 1.00 49.44 159 GLU A CA 1
ATOM 1187 C C . GLU A 1 159 ? -33.297 -19.467 35.764 1.00 49.44 159 GLU A C 1
ATOM 1189 O O . GLU A 1 159 ? -32.437 -20.028 35.089 1.00 49.44 159 GLU A O 1
ATOM 1194 N N . ASP A 1 160 ? -33.029 -19.028 37.005 1.00 43.22 160 ASP A N 1
ATOM 1195 C CA . ASP A 1 160 ? -31.639 -18.841 37.484 1.00 43.22 160 ASP A CA 1
ATOM 1196 C C . ASP A 1 160 ? -31.218 -19.708 38.678 1.00 43.22 160 ASP A C 1
ATOM 1198 O O . ASP A 1 160 ? -30.054 -19.697 39.089 1.00 43.22 160 ASP A O 1
ATOM 1202 N N . GLY A 1 161 ? -32.136 -20.473 39.278 1.00 40.41 161 GLY A N 1
ATOM 1203 C CA . GLY A 1 161 ? -31.821 -21.382 40.390 1.00 40.41 161 GLY A CA 1
ATOM 1204 C C . GLY A 1 161 ? -31.158 -20.729 41.617 1.00 40.41 161 GLY A C 1
ATOM 1205 O O . GLY A 1 161 ? -30.616 -21.448 42.461 1.00 40.41 161 GLY A O 1
ATOM 1206 N N . LYS A 1 162 ? -31.182 -19.395 41.734 1.00 35.66 162 LYS A N 1
ATOM 1207 C CA . LYS A 1 162 ? -30.620 -18.631 42.854 1.00 35.66 162 LYS A CA 1
ATOM 1208 C C . LYS A 1 162 ? -31.709 -17.842 43.577 1.00 35.66 162 LYS A C 1
ATOM 1210 O O . LYS A 1 162 ? -32.547 -17.196 42.960 1.00 35.66 162 LYS A O 1
ATOM 1215 N N . GLU A 1 163 ? -31.675 -17.918 44.904 1.00 34.94 163 GLU A N 1
ATOM 1216 C CA . GLU A 1 163 ? -32.492 -17.118 45.816 1.00 34.94 163 GLU A CA 1
ATOM 1217 C C . GLU A 1 163 ? -31.903 -15.700 45.906 1.00 34.94 163 GLU A C 1
ATOM 1219 O O . GLU A 1 163 ? -30.838 -15.514 46.495 1.00 34.94 163 GLU A O 1
ATOM 1224 N N . GLU A 1 164 ? -32.575 -14.692 45.347 1.00 36.44 164 GLU A N 1
ATOM 1225 C CA . GLU A 1 164 ? -32.264 -13.291 45.650 1.00 36.44 164 GLU A CA 1
ATOM 1226 C C . GLU A 1 164 ? -33.047 -12.836 46.886 1.00 36.44 164 GLU A C 1
ATOM 1228 O O . GLU A 1 164 ? -34.272 -12.706 46.883 1.00 36.44 164 GLU A O 1
ATOM 1233 N N . PHE A 1 165 ? -32.325 -12.579 47.976 1.00 34.56 165 PHE A N 1
ATOM 1234 C CA . PHE A 1 165 ? -32.874 -11.941 49.166 1.00 34.56 165 PHE A CA 1
ATOM 1235 C C . PHE A 1 165 ? -32.846 -10.420 48.990 1.00 34.56 165 PHE A C 1
ATOM 1237 O O . PHE A 1 165 ? -31.874 -9.770 49.369 1.00 34.56 165 PHE A O 1
ATOM 1244 N N . ILE A 1 166 ? -33.932 -9.816 48.501 1.00 41.97 166 ILE A N 1
ATOM 1245 C CA . ILE A 1 166 ? -34.113 -8.370 48.680 1.00 41.97 166 ILE A CA 1
ATOM 1246 C C . ILE A 1 166 ? -34.491 -8.134 50.146 1.00 41.97 166 ILE A C 1
ATOM 1248 O O . ILE A 1 166 ? -35.631 -8.326 50.574 1.00 41.97 166 ILE A O 1
ATOM 1252 N N . LEU A 1 167 ? -33.516 -7.716 50.949 1.00 43.41 167 LEU A N 1
ATOM 1253 C CA . LEU A 1 167 ? -33.695 -7.403 52.365 1.00 43.41 167 LEU A CA 1
ATOM 1254 C C . LEU A 1 167 ? -34.307 -6.001 52.549 1.00 43.41 167 LEU A C 1
ATOM 1256 O O . LEU A 1 167 ? -33.784 -5.170 53.279 1.00 43.41 167 LEU A O 1
ATOM 1260 N N . THR A 1 168 ? -35.449 -5.711 51.926 1.00 52.50 168 THR A N 1
ATOM 1261 C CA . THR A 1 168 ? -36.166 -4.438 52.128 1.00 52.50 168 THR A CA 1
ATOM 1262 C C . THR A 1 168 ? -37.399 -4.637 52.994 1.00 52.50 168 THR A C 1
ATOM 1264 O O . THR A 1 168 ? -38.537 -4.365 52.620 1.00 52.50 168 THR A O 1
ATOM 1267 N N . LYS A 1 169 ? -37.194 -5.086 54.237 1.00 64.19 169 LYS A N 1
ATOM 1268 C CA . LYS A 1 169 ? -38.255 -4.966 55.241 1.00 64.19 169 LYS A CA 1
ATOM 1269 C C . LYS A 1 169 ? -38.313 -3.516 55.702 1.00 64.19 169 LYS A C 1
ATOM 1271 O O . LYS A 1 169 ? -37.328 -2.982 56.204 1.00 64.19 169 LYS A O 1
ATOM 1276 N N . SER A 1 170 ? -39.484 -2.888 55.591 1.00 74.31 170 SER A N 1
ATOM 1277 C CA . SER A 1 170 ? -39.698 -1.578 56.209 1.00 74.31 170 SER A CA 1
ATOM 1278 C C . SER A 1 170 ? -39.338 -1.652 57.689 1.00 74.31 170 SER A C 1
ATOM 1280 O O . SER A 1 170 ? -39.735 -2.605 58.375 1.00 74.31 170 SER A O 1
ATOM 1282 N N . SER A 1 171 ? -38.659 -0.632 58.198 1.00 86.81 171 SER A N 1
ATOM 1283 C CA . SER A 1 171 ? -38.356 -0.547 59.616 1.00 86.81 171 SER A CA 1
ATOM 1284 C C . SER A 1 171 ? -39.635 -0.687 60.432 1.00 86.81 171 SER A C 1
ATOM 1286 O O . SER A 1 171 ? -40.652 -0.040 60.153 1.00 86.81 171 SER A O 1
ATOM 1288 N N . LYS A 1 172 ? -39.571 -1.455 61.523 1.00 88.25 172 LYS A N 1
ATOM 1289 C CA . LYS A 1 172 ? -40.661 -1.526 62.511 1.00 88.25 172 LYS A CA 1
ATOM 1290 C C . LYS A 1 172 ? -41.062 -0.134 63.024 1.00 88.25 172 LYS A C 1
ATOM 1292 O O . LYS A 1 172 ? -42.213 0.068 63.409 1.00 88.25 172 LYS A O 1
ATOM 1297 N N . TRP A 1 173 ? -40.136 0.829 62.988 1.00 92.19 173 TRP A N 1
ATOM 1298 C CA . TRP A 1 173 ? -40.362 2.208 63.410 1.00 92.19 173 TRP A CA 1
ATOM 1299 C C . TRP A 1 173 ? -41.225 3.005 62.426 1.00 92.19 173 TRP A C 1
ATOM 1301 O O . TRP A 1 173 ? -41.924 3.917 62.867 1.00 92.19 173 TRP A O 1
ATOM 1311 N N . PHE A 1 174 ? -41.276 2.629 61.143 1.00 89.75 174 PHE A N 1
ATOM 1312 C CA . PHE A 1 174 ? -42.053 3.302 60.089 1.00 89.75 174 PHE A CA 1
ATOM 1313 C C . PHE A 1 174 ? -43.328 2.553 59.667 1.00 89.75 174 PHE A C 1
ATOM 1315 O O . PHE A 1 174 ? -43.953 2.911 58.671 1.00 89.75 174 PHE A O 1
ATOM 1322 N N . ASN A 1 175 ? -43.759 1.544 60.431 1.00 82.81 175 ASN A N 1
ATOM 1323 C CA . ASN A 1 175 ? -44.980 0.795 60.132 1.00 82.81 175 ASN A CA 1
ATOM 1324 C C . ASN A 1 175 ? -46.225 1.718 60.113 1.00 82.81 175 ASN A C 1
ATOM 1326 O O . ASN A 1 175 ? -46.303 2.700 60.859 1.00 82.81 175 ASN A O 1
ATOM 1330 N N . THR A 1 176 ? -47.199 1.401 59.260 1.00 83.12 176 THR A N 1
ATOM 1331 C CA . THR A 1 176 ? -48.471 2.122 59.088 1.00 83.12 176 THR A CA 1
ATOM 1332 C C . THR A 1 176 ? -49.672 1.364 59.665 1.00 83.12 176 THR A C 1
ATOM 1334 O O . THR A 1 176 ? -50.723 1.969 59.916 1.00 83.12 176 THR A O 1
ATOM 1337 N N . GLU A 1 177 ? -49.530 0.063 59.942 1.00 85.06 177 GLU A N 1
ATOM 1338 C CA . GLU A 1 177 ? -50.545 -0.750 60.599 1.00 85.06 177 GLU A CA 1
ATOM 1339 C C . GLU A 1 177 ? -50.674 -0.386 62.078 1.00 85.06 177 GLU A C 1
ATOM 1341 O O . GLU A 1 177 ? -49.745 -0.504 62.879 1.00 85.06 177 GLU A O 1
ATOM 1346 N N . ARG A 1 178 ? -51.889 -0.006 62.486 1.00 84.12 178 ARG A N 1
ATOM 1347 C CA . ARG A 1 178 ? -52.197 0.449 63.853 1.00 84.12 178 ARG A CA 1
ATOM 1348 C C . ARG A 1 178 ? -51.671 -0.490 64.944 1.00 84.12 178 ARG A C 1
ATOM 1350 O O . ARG A 1 178 ? -51.241 -0.007 65.993 1.00 84.12 178 ARG A O 1
ATOM 1357 N N . LYS A 1 179 ? -51.793 -1.806 64.747 1.00 86.44 179 LYS A N 1
ATOM 1358 C CA . LYS A 1 179 ? -51.401 -2.818 65.739 1.00 86.44 179 LYS A CA 1
ATOM 1359 C C . LYS A 1 179 ? -49.887 -2.825 65.937 1.00 86.44 179 LYS A C 1
ATOM 1361 O O . LYS A 1 179 ? -49.426 -2.776 67.076 1.00 86.44 179 LYS A O 1
ATOM 1366 N N . ASP A 1 180 ? -49.140 -2.816 64.844 1.00 85.69 180 ASP A N 1
ATOM 1367 C CA . ASP A 1 180 ? -47.685 -2.901 64.869 1.00 85.69 180 ASP A CA 1
ATOM 1368 C C . ASP A 1 180 ? -47.032 -1.571 65.233 1.00 85.69 180 ASP A C 1
ATOM 1370 O O . ASP A 1 180 ? -46.063 -1.565 65.986 1.00 85.69 180 ASP A O 1
ATOM 1374 N N . MET A 1 181 ? -47.628 -0.440 64.837 1.00 87.69 181 MET A N 1
ATOM 1375 C CA . MET A 1 181 ? -47.230 0.887 65.320 1.00 87.69 181 MET A CA 1
ATOM 1376 C C . MET A 1 181 ? -47.232 0.945 66.845 1.00 87.69 181 MET A C 1
ATOM 1378 O O . MET A 1 181 ? -46.245 1.343 67.450 1.00 87.69 181 MET A O 1
ATOM 1382 N N . LYS A 1 182 ? -48.328 0.513 67.480 1.00 88.19 182 LYS A N 1
ATOM 1383 C CA . LYS A 1 182 ? -48.427 0.493 68.947 1.00 88.19 182 LYS A CA 1
ATOM 1384 C C . LYS A 1 182 ? -47.485 -0.518 69.595 1.00 88.19 182 LYS A C 1
ATOM 1386 O O . LYS A 1 182 ? -47.094 -0.323 70.739 1.00 88.19 182 LYS A O 1
ATOM 1391 N N . LYS A 1 183 ? -47.157 -1.601 68.888 1.00 90.69 183 LYS A N 1
ATOM 1392 C CA . LYS A 1 183 ? -46.211 -2.614 69.361 1.00 90.69 183 LYS A CA 1
ATOM 1393 C C . LYS A 1 183 ? -44.772 -2.094 69.332 1.00 90.69 183 LYS A C 1
ATOM 1395 O O . LYS A 1 183 ? -44.034 -2.352 70.274 1.00 90.69 183 LYS A O 1
ATOM 1400 N N . ALA A 1 184 ? -44.382 -1.385 68.273 1.00 89.81 184 ALA A N 1
ATOM 1401 C CA . ALA A 1 184 ? -43.051 -0.800 68.137 1.00 89.81 184 ALA A CA 1
ATOM 1402 C C . ALA A 1 184 ? -42.878 0.440 69.033 1.00 89.81 184 ALA A C 1
ATOM 1404 O O . ALA A 1 184 ? -41.866 0.570 69.713 1.00 89.81 184 ALA A O 1
ATOM 1405 N N . TRP A 1 185 ? -43.887 1.313 69.088 1.00 92.81 185 TRP A N 1
ATOM 1406 C CA . TRP A 1 185 ? -43.865 2.583 69.818 1.00 92.81 185 TRP A CA 1
ATOM 1407 C C . TRP A 1 185 ? -44.605 2.502 71.160 1.00 92.81 185 TRP A C 1
ATOM 1409 O O . TRP A 1 185 ? -45.589 3.206 71.396 1.00 92.81 185 TRP A O 1
ATOM 1419 N N . ASP A 1 186 ? -44.133 1.635 72.055 1.00 90.06 186 ASP A N 1
ATOM 1420 C CA . ASP A 1 186 ? -44.788 1.337 73.336 1.00 90.06 186 ASP A CA 1
ATOM 1421 C C . ASP A 1 186 ? -44.791 2.513 74.339 1.00 90.06 186 ASP A C 1
ATOM 1423 O O . ASP A 1 186 ? -45.497 2.463 75.349 1.00 90.06 186 ASP A O 1
ATOM 1427 N N . LYS A 1 187 ? -44.026 3.583 74.065 1.00 90.38 187 LYS A N 1
ATOM 1428 C CA . LYS A 1 187 ? -43.988 4.825 74.864 1.00 90.38 187 LYS A CA 1
ATOM 1429 C C . LYS A 1 187 ? -44.973 5.905 74.412 1.00 90.38 187 LYS A C 1
ATOM 1431 O O . LYS A 1 187 ? -44.987 6.986 75.000 1.00 90.38 187 LYS A O 1
ATOM 1436 N N . PHE A 1 188 ? -45.782 5.639 73.386 1.00 90.38 188 PHE A N 1
ATOM 1437 C CA . PHE A 1 188 ? -46.740 6.595 72.833 1.00 90.38 188 PHE A CA 1
ATOM 1438 C C . PHE A 1 188 ? -48.180 6.077 72.952 1.00 90.38 188 PHE A C 1
ATOM 1440 O O . PHE A 1 188 ? -48.512 4.982 72.502 1.00 90.38 188 PHE A O 1
ATOM 1447 N N . ASP A 1 189 ? -49.074 6.901 73.502 1.00 85.06 189 ASP A N 1
ATOM 1448 C CA . ASP A 1 189 ? -50.460 6.496 73.788 1.00 85.06 189 ASP A CA 1
ATOM 1449 C C . ASP A 1 189 ? -51.368 6.493 72.542 1.00 85.06 189 ASP A C 1
ATOM 1451 O O . ASP A 1 189 ? -52.351 5.740 72.453 1.00 85.06 189 ASP A O 1
ATOM 1455 N N . SER A 1 190 ? -51.053 7.341 71.554 1.00 90.69 190 SER A N 1
ATOM 1456 C CA . SER A 1 190 ? -51.895 7.588 70.383 1.00 90.69 190 SER A CA 1
ATOM 1457 C C . SER A 1 190 ? -51.159 7.356 69.060 1.00 90.69 190 SER A C 1
ATOM 1459 O O . SER A 1 190 ? -50.005 7.732 68.881 1.00 90.69 190 SER A O 1
ATOM 1461 N N . VAL A 1 191 ? -51.871 6.787 68.079 1.00 88.25 191 VAL A N 1
ATOM 1462 C CA . VAL A 1 191 ? -51.362 6.595 66.705 1.00 88.25 191 VAL A CA 1
ATOM 1463 C C . VAL A 1 191 ? -50.995 7.931 66.049 1.00 88.25 191 VAL A C 1
ATOM 1465 O O . VAL A 1 191 ? -50.061 7.990 65.261 1.00 88.25 191 VAL A O 1
ATOM 1468 N N . SER A 1 192 ? -51.713 9.009 66.378 1.00 90.31 192 SER A N 1
ATOM 1469 C CA . SER A 1 192 ? -51.439 10.352 65.848 1.00 90.31 192 SER A CA 1
ATOM 1470 C C . SER A 1 192 ? -50.072 10.870 66.301 1.00 90.31 192 SER A C 1
ATOM 1472 O O . SER A 1 192 ? -49.326 11.431 65.500 1.00 90.31 192 SER A O 1
ATOM 1474 N N . ASP A 1 193 ? -49.711 10.637 67.564 1.00 91.56 193 ASP A N 1
ATOM 1475 C CA . ASP A 1 193 ? -48.416 11.066 68.095 1.00 91.56 193 ASP A CA 1
ATOM 1476 C C . ASP A 1 193 ? -47.271 10.193 67.577 1.00 91.56 193 ASP A C 1
ATOM 1478 O O . ASP A 1 193 ? -46.194 10.724 67.317 1.00 91.56 193 ASP A O 1
ATOM 1482 N N . ILE A 1 194 ? -47.525 8.902 67.320 1.00 92.00 194 ILE A N 1
ATOM 1483 C CA . ILE A 1 194 ? -46.570 8.016 66.636 1.00 92.00 194 ILE A CA 1
ATOM 1484 C C . ILE A 1 194 ? -46.278 8.520 65.215 1.00 92.00 194 ILE A C 1
ATOM 1486 O O . ILE A 1 194 ? -45.115 8.637 64.844 1.00 92.00 194 ILE A O 1
ATOM 1490 N N . LYS A 1 195 ? -47.298 8.896 64.429 1.00 91.00 195 LYS A N 1
ATOM 1491 C CA . LYS A 1 195 ? -47.080 9.449 63.074 1.00 91.00 195 LYS A CA 1
ATOM 1492 C C . LYS A 1 195 ? -46.238 10.723 63.100 1.00 91.00 195 LYS A C 1
ATOM 1494 O O . LYS A 1 195 ? -45.281 10.856 62.346 1.00 91.00 195 LYS A O 1
ATOM 1499 N N . LYS A 1 196 ? -46.527 11.632 64.037 1.00 92.00 196 LYS A N 1
ATOM 1500 C CA . LYS A 1 196 ? -45.698 12.830 64.242 1.00 92.00 196 LYS A CA 1
ATOM 1501 C C . LYS A 1 196 ? -44.272 12.467 64.661 1.00 92.00 196 LYS A C 1
ATOM 1503 O O . LYS A 1 196 ? -43.341 13.157 64.266 1.00 92.00 196 LYS A O 1
ATOM 1508 N N . ALA A 1 197 ? -44.083 11.430 65.477 1.00 92.12 197 ALA A N 1
ATOM 1509 C CA . ALA A 1 197 ? -42.761 10.956 65.874 1.00 92.12 197 ALA A CA 1
ATOM 1510 C C . ALA A 1 197 ? -41.966 10.424 64.667 1.00 92.12 197 ALA A C 1
ATOM 1512 O O . ALA A 1 197 ? -40.816 10.823 64.493 1.00 92.12 197 ALA A O 1
ATOM 1513 N N . GLN A 1 198 ? -42.600 9.634 63.795 1.00 92.88 198 GLN A N 1
ATOM 1514 C CA . GLN A 1 198 ? -42.033 9.163 62.523 1.00 92.88 198 GLN A CA 1
ATOM 1515 C C . GLN A 1 198 ? -41.606 10.332 61.617 1.00 92.88 198 GLN A C 1
ATOM 1517 O O . GLN A 1 198 ? -40.471 10.368 61.150 1.00 92.88 198 GLN A O 1
ATOM 1522 N N . GLU A 1 199 ? -42.461 11.344 61.437 1.00 91.81 199 GLU A N 1
ATOM 1523 C CA . GLU A 1 199 ? -42.119 12.559 60.676 1.00 91.81 199 GLU A CA 1
ATOM 1524 C C . GLU A 1 199 ? -40.915 13.306 61.273 1.00 91.81 199 GLU A C 1
ATOM 1526 O O . GLU A 1 199 ? -40.074 13.842 60.550 1.00 91.81 199 GLU A O 1
ATOM 1531 N N . LYS A 1 200 ? -40.814 13.366 62.609 1.00 93.62 200 LYS A N 1
ATOM 1532 C CA . LYS A 1 200 ? -39.694 14.038 63.285 1.00 93.62 200 LYS A CA 1
ATOM 1533 C C . LYS A 1 200 ? -38.394 13.252 63.215 1.00 93.62 200 LYS A C 1
ATOM 1535 O O . LYS A 1 200 ? -37.353 13.902 63.189 1.00 93.62 200 LYS A O 1
ATOM 1540 N N . LEU A 1 201 ? -38.439 11.920 63.147 1.00 92.56 201 LEU A N 1
ATOM 1541 C CA . LEU A 1 201 ? -37.257 11.105 62.857 1.00 92.56 201 LEU A CA 1
ATOM 1542 C C . LEU A 1 201 ? -36.644 11.517 61.518 1.00 92.56 201 LEU A C 1
ATOM 1544 O O . LEU A 1 201 ? -35.500 11.956 61.497 1.00 92.56 201 LEU A O 1
ATOM 1548 N N . MET A 1 202 ? -37.442 11.509 60.448 1.00 91.38 202 MET A N 1
ATOM 1549 C CA . MET A 1 202 ? -36.980 11.882 59.103 1.00 91.38 202 MET A CA 1
ATOM 1550 C C . MET A 1 202 ? -36.529 13.350 59.006 1.00 91.38 202 MET A C 1
ATOM 1552 O O . MET A 1 202 ? -35.689 13.692 58.187 1.00 91.38 202 MET A O 1
ATOM 1556 N N . GLN A 1 203 ? -37.059 14.240 59.855 1.00 94.44 203 GLN A N 1
ATOM 1557 C CA . GLN A 1 203 ? -36.649 15.650 59.880 1.00 94.44 203 GLN A CA 1
ATOM 1558 C C . GLN A 1 203 ? -35.322 15.900 60.630 1.00 94.44 203 GLN A C 1
ATOM 1560 O O . GLN A 1 203 ? -34.653 16.917 60.402 1.00 94.44 203 GLN A O 1
ATOM 1565 N N . TYR A 1 204 ? -35.000 15.070 61.625 1.00 95.56 204 TYR A N 1
ATOM 1566 C CA . TYR A 1 204 ? -33.946 15.345 62.611 1.00 95.56 204 TYR A CA 1
ATOM 1567 C C . TYR A 1 204 ? -32.804 14.331 62.623 1.00 95.56 204 TYR A C 1
ATOM 1569 O O . TYR A 1 204 ? -31.834 14.568 63.347 1.00 95.56 204 TYR A O 1
ATOM 1577 N N . VAL A 1 205 ? -32.914 13.264 61.839 1.00 94.44 205 VAL A N 1
ATOM 1578 C CA . VAL A 1 205 ? -31.829 12.347 61.491 1.00 94.44 205 VAL A CA 1
ATOM 1579 C C . VAL A 1 205 ? -31.480 12.600 60.025 1.00 94.44 205 VAL A C 1
ATOM 1581 O O . VAL A 1 205 ? -32.372 12.650 59.184 1.00 94.44 205 VAL A O 1
ATOM 1584 N N . GLU A 1 206 ? -30.204 12.815 59.736 1.00 93.94 206 GLU A N 1
ATOM 1585 C CA . GLU A 1 206 ? -29.687 13.161 58.408 1.00 93.94 206 GLU A CA 1
ATOM 1586 C C . GLU A 1 206 ? -28.459 12.290 58.120 1.00 93.94 206 GLU A C 1
ATOM 1588 O O . GLU A 1 206 ? -27.648 12.081 59.023 1.00 93.94 206 GLU A O 1
ATOM 1593 N N . LEU A 1 207 ? -28.343 11.748 56.906 1.00 92.94 207 LEU A N 1
ATOM 1594 C CA . LEU A 1 207 ? -27.176 10.963 56.491 1.00 92.94 207 LEU A CA 1
ATOM 1595 C C . LEU A 1 207 ? -25.969 11.889 56.284 1.00 92.94 207 LEU A C 1
ATOM 1597 O O . LEU A 1 207 ? -26.107 12.992 55.762 1.00 92.94 207 LEU A O 1
ATOM 1601 N N . GLU A 1 208 ? -24.793 11.438 56.705 1.00 92.94 208 GLU A N 1
ATOM 1602 C CA . GLU A 1 208 ? -23.514 12.139 56.554 1.00 92.94 208 GLU A CA 1
ATOM 1603 C C . GLU A 1 208 ? -22.505 11.183 55.899 1.00 92.94 208 GLU A C 1
ATOM 1605 O O . GLU A 1 208 ? -21.527 10.766 56.515 1.00 92.94 208 GLU A O 1
ATOM 1610 N N . VAL A 1 209 ? -22.797 10.777 54.660 1.00 88.12 209 VAL A N 1
ATOM 1611 C CA . VAL A 1 209 ? -21.993 9.824 53.878 1.00 88.12 209 VAL A CA 1
ATOM 1612 C C . VAL A 1 209 ? -21.453 10.516 52.627 1.00 88.12 209 VAL A C 1
ATOM 1614 O O . VAL A 1 209 ? -22.116 11.387 52.070 1.00 88.12 209 VAL A O 1
ATOM 1617 N N . ASP A 1 210 ? -20.240 10.152 52.217 1.00 89.00 210 ASP A N 1
ATOM 1618 C CA . ASP A 1 210 ? -19.640 10.609 50.963 1.00 89.00 210 ASP A CA 1
ATOM 1619 C C . ASP A 1 210 ? -20.218 9.807 49.792 1.00 89.00 210 ASP A C 1
ATOM 1621 O O . ASP A 1 210 ? -20.080 8.586 49.763 1.00 89.00 210 ASP A O 1
ATOM 1625 N N . GLU A 1 211 ? -20.856 10.476 48.832 1.00 88.88 211 GLU A N 1
ATOM 1626 C CA . GLU A 1 211 ? -21.496 9.824 47.681 1.00 88.88 211 GLU A CA 1
ATOM 1627 C C . GLU A 1 211 ? -20.485 9.055 46.816 1.00 88.88 211 GLU A C 1
ATOM 1629 O O . GLU A 1 211 ? -20.833 8.027 46.240 1.00 88.88 211 GLU A O 1
ATOM 1634 N N . GLU A 1 212 ? -19.223 9.491 46.756 1.00 89.69 212 GLU A N 1
ATOM 1635 C CA . GLU A 1 212 ? -18.180 8.760 46.020 1.00 89.69 212 GLU A CA 1
ATOM 1636 C C . GLU A 1 212 ? -17.738 7.478 46.739 1.00 89.69 212 GLU A C 1
ATOM 1638 O O . GLU A 1 212 ? -17.345 6.517 46.085 1.00 89.69 212 GLU A O 1
ATOM 1643 N N . SER A 1 213 ? -17.877 7.404 48.069 1.00 90.31 213 SER A N 1
ATOM 1644 C CA . SER A 1 213 ? -17.625 6.162 48.819 1.00 90.31 213 SER A CA 1
ATOM 1645 C C . SER A 1 213 ? -18.715 5.105 48.641 1.00 90.31 213 SER A C 1
ATOM 1647 O O . SER A 1 213 ? -18.587 3.995 49.152 1.00 90.31 213 SER A O 1
ATOM 1649 N N . LEU A 1 214 ? -19.798 5.452 47.942 1.00 91.25 214 LEU A N 1
ATOM 1650 C CA . LEU A 1 214 ? -20.932 4.575 47.681 1.00 91.25 214 LEU A CA 1
ATOM 1651 C C . LEU A 1 214 ? -20.889 3.963 46.275 1.00 91.25 214 LEU A C 1
ATOM 1653 O O . LEU A 1 214 ? -21.862 3.337 45.870 1.00 91.25 214 LEU A O 1
ATOM 1657 N N . LYS A 1 215 ? -19.792 4.140 45.528 1.00 91.06 215 LYS A N 1
ATOM 1658 C CA . LYS A 1 215 ? -19.616 3.650 44.152 1.00 91.06 215 LYS A CA 1
ATOM 1659 C C . LYS A 1 215 ? -18.376 2.764 44.037 1.00 91.06 215 LYS A C 1
ATOM 1661 O O . LYS A 1 215 ? -17.465 2.863 44.856 1.00 91.06 215 LYS A O 1
ATOM 1666 N N . ASN A 1 216 ? -18.309 1.970 42.967 1.00 89.50 216 ASN A N 1
ATOM 1667 C CA . ASN A 1 216 ? -17.182 1.086 42.640 1.00 89.50 216 ASN A CA 1
ATOM 1668 C C . ASN A 1 216 ? -16.858 0.062 43.741 1.00 89.50 216 ASN A C 1
ATOM 1670 O O . ASN A 1 216 ? -15.693 -0.215 44.027 1.00 89.50 216 ASN A O 1
ATOM 1674 N N . LEU A 1 217 ? -17.900 -0.469 44.382 1.00 90.75 217 LEU A N 1
ATOM 1675 C CA . LEU A 1 217 ? -17.779 -1.363 45.529 1.00 90.75 217 LEU A CA 1
ATOM 1676 C C . LEU A 1 217 ? -17.699 -2.835 45.111 1.00 90.75 217 LEU A C 1
ATOM 1678 O O . LEU A 1 217 ? -18.248 -3.252 44.086 1.00 90.75 217 LEU A O 1
ATOM 1682 N N . SER A 1 218 ? -17.030 -3.622 45.947 1.00 93.44 218 SER A N 1
ATOM 1683 C CA . SER A 1 218 ? -16.793 -5.056 45.789 1.00 93.44 218 SER A CA 1
ATOM 1684 C C . SER A 1 218 ? -17.304 -5.850 46.994 1.00 93.44 218 SER A C 1
ATOM 1686 O O . SER A 1 218 ? -17.458 -5.325 48.095 1.00 93.44 218 SER A O 1
ATOM 1688 N N . ASN A 1 219 ? -17.513 -7.152 46.811 1.00 89.12 219 ASN A N 1
ATOM 1689 C CA . ASN A 1 219 ? -17.759 -8.104 47.885 1.00 89.12 219 ASN A CA 1
ATOM 1690 C C . ASN A 1 219 ? -16.645 -8.016 48.943 1.00 89.12 219 ASN A C 1
ATOM 1692 O O . ASN A 1 219 ? -15.462 -8.183 48.642 1.00 89.12 219 ASN A O 1
ATOM 1696 N N . GLY A 1 220 ? -17.039 -7.798 50.195 1.00 90.44 220 GLY A N 1
ATOM 1697 C CA . GLY A 1 220 ? -16.146 -7.616 51.336 1.00 90.44 220 GLY A CA 1
ATOM 1698 C C . GLY A 1 220 ? -15.792 -6.160 51.646 1.00 90.44 220 GLY A C 1
ATOM 1699 O O . GLY A 1 220 ? -15.225 -5.914 52.713 1.00 90.44 220 GLY A O 1
ATOM 1700 N N . ASP A 1 221 ? -16.145 -5.197 50.786 1.00 94.44 221 ASP A N 1
ATOM 1701 C CA . ASP A 1 221 ? -15.971 -3.780 51.103 1.00 94.44 221 ASP A CA 1
ATOM 1702 C C . ASP A 1 221 ? -16.920 -3.362 52.228 1.00 94.44 221 ASP A C 1
ATOM 1704 O O . ASP A 1 221 ? -18.102 -3.715 52.258 1.00 94.44 221 ASP A O 1
ATOM 1708 N N . THR A 1 222 ? -16.391 -2.587 53.174 1.00 93.25 222 THR A N 1
ATOM 1709 C CA . THR A 1 222 ? -17.148 -2.100 54.329 1.00 93.25 222 THR A CA 1
ATOM 1710 C C . THR A 1 222 ? -17.346 -0.596 54.252 1.00 93.25 222 THR A C 1
ATOM 1712 O O . THR A 1 222 ? -16.371 0.157 54.199 1.00 93.25 222 THR A O 1
ATOM 1715 N N . ILE A 1 223 ? -18.596 -0.155 54.346 1.00 91.69 223 ILE A N 1
ATOM 1716 C CA . ILE A 1 223 ? -18.989 1.254 54.321 1.00 91.69 223 ILE A CA 1
ATOM 1717 C C . ILE A 1 223 ? -19.380 1.677 55.735 1.00 91.69 223 ILE A C 1
ATOM 1719 O O . ILE A 1 223 ? -20.235 1.053 56.369 1.00 91.69 223 ILE A O 1
ATOM 1723 N N . GLU A 1 224 ? -18.773 2.752 56.242 1.00 92.44 224 GLU A N 1
ATOM 1724 C CA . GLU A 1 224 ? -19.192 3.371 57.502 1.00 92.44 224 GLU A CA 1
ATOM 1725 C C . GLU A 1 224 ? -20.284 4.417 57.236 1.00 92.44 224 GLU A C 1
ATOM 1727 O O . GLU A 1 224 ? -20.024 5.490 56.690 1.00 92.44 224 GLU A O 1
ATOM 1732 N N . ILE A 1 225 ? -21.507 4.129 57.674 1.00 92.31 225 ILE A N 1
ATOM 1733 C CA . ILE A 1 225 ? -22.667 4.999 57.493 1.00 92.31 225 ILE A CA 1
ATOM 1734 C C . ILE A 1 225 ? -22.787 5.891 58.718 1.00 92.31 225 ILE A C 1
ATOM 1736 O O . ILE A 1 225 ? -23.162 5.440 59.802 1.00 92.31 225 ILE A O 1
ATOM 1740 N N . LYS A 1 226 ? -22.459 7.173 58.557 1.00 93.19 226 LYS A N 1
ATOM 1741 C CA . LYS A 1 226 ? -22.575 8.184 59.613 1.00 93.19 226 LYS A CA 1
ATOM 1742 C C . LYS A 1 226 ? -23.894 8.924 59.503 1.00 93.19 226 LYS A C 1
ATOM 1744 O O . LYS A 1 226 ? -24.385 9.206 58.411 1.00 93.19 226 LYS A O 1
ATOM 1749 N N . VAL A 1 227 ? -24.453 9.272 60.658 1.00 94.44 227 VAL A N 1
ATOM 1750 C CA . VAL A 1 227 ? -25.661 10.087 60.744 1.00 94.44 227 VAL A CA 1
ATOM 1751 C C . VAL A 1 227 ? -25.464 11.278 61.664 1.00 94.44 227 VAL A C 1
ATOM 1753 O O . VAL A 1 227 ? -24.875 11.205 62.746 1.00 94.44 227 VAL A O 1
ATOM 1756 N N . LYS A 1 228 ? -26.077 12.384 61.272 1.00 94.81 228 LYS A N 1
ATOM 1757 C CA . LYS A 1 228 ? -26.191 13.588 62.072 1.00 94.81 228 LYS A CA 1
ATOM 1758 C C . LYS A 1 228 ? -27.557 13.634 62.738 1.00 94.81 228 LYS A C 1
ATOM 1760 O O . LYS A 1 228 ? -28.596 13.674 62.080 1.00 94.81 228 LYS A O 1
ATOM 1765 N N . ILE A 1 229 ? -27.565 13.672 64.070 1.00 94.31 229 ILE A N 1
ATOM 1766 C CA . ILE A 1 229 ? -28.794 13.601 64.869 1.00 94.31 229 ILE A CA 1
ATOM 1767 C C . ILE A 1 229 ? -28.996 14.906 65.645 1.00 94.31 229 ILE A C 1
ATOM 1769 O O . ILE A 1 229 ? -28.162 15.313 66.455 1.00 94.31 229 ILE A O 1
ATOM 1773 N N . LYS A 1 230 ? -30.155 15.557 65.477 1.00 94.81 230 LYS A N 1
ATOM 1774 C CA . LYS A 1 230 ? -30.572 16.709 66.306 1.00 94.81 230 LYS A CA 1
ATOM 1775 C C . LYS A 1 230 ? -31.158 16.215 67.635 1.00 94.81 230 LYS A C 1
ATOM 1777 O O . LYS A 1 230 ? -32.356 16.352 67.891 1.00 94.81 230 LYS A O 1
ATOM 1782 N N . GLU A 1 231 ? -30.296 15.648 68.477 1.00 88.81 231 GLU A N 1
ATOM 1783 C CA . GLU A 1 231 ? -30.658 14.859 69.665 1.00 88.81 231 GLU A CA 1
ATOM 1784 C C . GLU A 1 231 ? -31.615 15.591 70.621 1.00 88.81 231 GLU A C 1
ATOM 1786 O O . GLU A 1 231 ? -32.651 15.051 71.003 1.00 88.81 231 GLU A O 1
ATOM 1791 N N . GLU A 1 232 ? -31.341 16.859 70.940 1.00 91.12 232 GLU A N 1
ATOM 1792 C CA . GLU A 1 232 ? -32.187 17.663 71.836 1.00 91.12 232 GLU A CA 1
ATOM 1793 C C . GLU A 1 232 ? -33.613 17.864 71.291 1.00 91.12 232 GLU A C 1
ATOM 1795 O O . GLU A 1 232 ? -34.589 17.891 72.047 1.00 91.12 232 GLU A O 1
ATOM 1800 N N . LYS A 1 233 ? -33.778 17.944 69.963 1.00 92.69 233 LYS A N 1
ATOM 1801 C CA . LYS A 1 233 ? -35.105 18.071 69.342 1.00 92.69 233 LYS A CA 1
ATOM 1802 C C . LYS A 1 233 ? -35.892 16.760 69.404 1.00 92.69 233 LYS A C 1
ATOM 1804 O O . LYS A 1 233 ? -37.108 16.815 69.584 1.00 92.69 233 LYS A O 1
ATOM 1809 N N . LEU A 1 234 ? -35.216 15.614 69.296 1.00 91.25 234 LEU A N 1
ATOM 1810 C CA . LEU A 1 234 ? -35.822 14.282 69.413 1.00 91.25 234 LEU A CA 1
ATOM 1811 C C . LEU A 1 234 ? -36.143 13.917 70.870 1.00 91.25 234 LEU A C 1
ATOM 1813 O O . LEU A 1 234 ? -37.245 13.437 71.146 1.00 91.25 234 LEU A O 1
ATOM 1817 N N . LYS A 1 235 ? -35.270 14.261 71.827 1.00 88.06 235 LYS A N 1
ATOM 1818 C CA . LYS A 1 235 ? -35.536 14.095 73.270 1.00 88.06 235 LYS A CA 1
ATOM 1819 C C . LYS A 1 235 ? -36.790 14.851 73.709 1.00 88.06 235 LYS A C 1
ATOM 1821 O O . LYS A 1 235 ? -37.601 14.304 74.454 1.00 88.06 235 LYS A O 1
ATOM 1826 N N . ASN A 1 236 ? -37.016 16.060 73.184 1.00 87.19 236 ASN A N 1
ATOM 1827 C CA . ASN A 1 236 ? -38.244 16.837 73.416 1.00 87.19 236 ASN A CA 1
ATOM 1828 C C . ASN A 1 236 ? -39.516 16.191 72.830 1.00 87.19 236 ASN A C 1
ATOM 1830 O O . ASN A 1 236 ? -40.625 16.663 73.082 1.00 87.19 236 ASN A O 1
ATOM 1834 N N . LYS A 1 237 ? -39.366 15.123 72.041 1.00 88.12 237 LYS A N 1
ATOM 1835 C CA . LYS A 1 237 ? -40.442 14.279 71.510 1.00 88.12 237 LYS A CA 1
ATOM 1836 C C . LYS A 1 237 ? -40.465 12.884 72.138 1.00 88.12 237 LYS A C 1
ATOM 1838 O O . LYS A 1 237 ? -41.170 12.027 71.629 1.00 88.12 237 LYS A O 1
ATOM 1843 N N . ASN A 1 238 ? -39.748 12.671 73.245 1.00 89.94 238 ASN A N 1
ATOM 1844 C CA . ASN A 1 238 ? -39.585 11.377 73.916 1.00 89.94 238 ASN A CA 1
ATOM 1845 C C . ASN A 1 238 ? -38.908 10.300 73.047 1.00 89.94 238 ASN A C 1
ATOM 1847 O O . ASN A 1 238 ? -39.156 9.115 73.241 1.00 89.94 238 ASN A O 1
ATOM 1851 N N . ILE A 1 239 ? -38.019 10.693 72.131 1.00 92.81 239 ILE A N 1
ATOM 1852 C CA . ILE A 1 239 ? -37.257 9.780 71.267 1.00 92.81 239 ILE A CA 1
ATOM 1853 C C . ILE A 1 239 ? -35.769 9.896 71.600 1.00 92.81 239 ILE A C 1
ATOM 1855 O O . ILE A 1 239 ? -35.255 11.002 71.780 1.00 92.81 239 ILE A O 1
ATOM 1859 N N . LYS A 1 240 ? -35.072 8.762 71.662 1.00 92.06 240 LYS A N 1
ATOM 1860 C CA . LYS A 1 240 ? -33.614 8.695 71.768 1.00 92.06 240 LYS A CA 1
ATOM 1861 C C . LYS A 1 240 ? -33.081 7.740 70.701 1.00 92.06 240 LYS A C 1
ATOM 1863 O O . LYS A 1 240 ? -33.460 6.575 70.700 1.00 92.06 240 LYS A O 1
ATOM 1868 N N . ILE A 1 241 ? -32.196 8.236 69.842 1.00 93.12 241 ILE A N 1
ATOM 1869 C CA . ILE A 1 241 ? -31.457 7.392 68.899 1.00 93.12 241 ILE A CA 1
ATOM 1870 C C . ILE A 1 241 ? -30.212 6.850 69.600 1.00 93.12 241 ILE A C 1
ATOM 1872 O O . ILE A 1 241 ? -29.541 7.588 70.330 1.00 93.12 241 ILE A O 1
ATOM 1876 N N . GLU A 1 242 ? -29.953 5.560 69.442 1.00 91.69 242 GLU A N 1
ATOM 1877 C CA . GLU A 1 242 ? -28.749 4.888 69.917 1.00 91.69 242 GLU A CA 1
ATOM 1878 C C . GLU A 1 242 ? -27.799 4.701 68.725 1.00 91.69 242 GLU A C 1
ATOM 1880 O O . GLU A 1 242 ? -28.213 4.237 67.670 1.00 91.69 242 GLU A O 1
ATOM 1885 N N . GLY A 1 243 ? -26.544 5.133 68.886 1.00 89.06 243 GLY A N 1
ATOM 1886 C CA . GLY A 1 243 ? -25.560 5.170 67.802 1.00 89.06 243 GLY A CA 1
ATOM 1887 C C . GLY A 1 243 ? -25.564 6.476 66.998 1.00 89.06 243 GLY A C 1
ATOM 1888 O O . GLY A 1 243 ? -26.543 7.219 66.957 1.00 89.06 243 GLY A O 1
ATOM 1889 N N . THR A 1 244 ? -24.417 6.774 66.390 1.00 90.88 244 THR A N 1
ATOM 1890 C CA . THR A 1 244 ? -24.226 7.871 65.418 1.00 90.88 244 THR A CA 1
ATOM 1891 C C . THR A 1 244 ? -23.618 7.374 64.108 1.00 90.88 244 THR A C 1
ATOM 1893 O O . THR A 1 244 ? -23.478 8.144 63.162 1.00 90.88 244 THR A O 1
ATOM 1896 N N . SER A 1 245 ? -23.236 6.100 64.059 1.00 92.31 245 SER A N 1
ATOM 1897 C CA . SER A 1 245 ? -22.797 5.406 62.861 1.00 92.31 245 SER A CA 1
ATOM 1898 C C . SER A 1 245 ? -23.013 3.905 63.010 1.00 92.31 245 SER A C 1
ATOM 1900 O O . SER A 1 245 ? -23.169 3.405 64.128 1.00 92.31 245 SER A O 1
ATOM 1902 N N . PHE A 1 246 ? -23.029 3.214 61.878 1.00 92.00 246 PHE A N 1
ATOM 1903 C CA . PHE A 1 246 ? -23.058 1.759 61.764 1.00 92.00 246 PHE A CA 1
ATOM 1904 C C . PHE A 1 246 ? -22.318 1.346 60.482 1.00 92.00 246 PHE A C 1
ATOM 1906 O O . PHE A 1 246 ? -21.978 2.199 59.661 1.00 92.00 246 PHE A O 1
ATOM 1913 N N . THR A 1 247 ? -22.006 0.062 60.331 1.00 91.06 247 THR A N 1
ATOM 1914 C CA . THR A 1 247 ? -21.219 -0.450 59.199 1.00 91.06 247 THR A CA 1
ATOM 1915 C C . THR A 1 247 ? -22.047 -1.393 58.349 1.00 91.06 247 THR A C 1
ATOM 1917 O O . THR A 1 247 ? -22.691 -2.288 58.890 1.00 91.06 247 THR A O 1
ATOM 1920 N N . TYR A 1 248 ? -21.959 -1.241 57.034 1.00 88.69 248 TYR A N 1
ATOM 1921 C CA . TYR A 1 248 ? -22.519 -2.174 56.064 1.00 88.69 248 TYR A CA 1
ATOM 1922 C C . TYR A 1 248 ? -21.384 -2.876 55.322 1.00 88.69 248 TYR A C 1
ATOM 1924 O O . TYR A 1 248 ? -20.429 -2.216 54.918 1.00 88.69 248 TYR A O 1
ATOM 1932 N N . THR A 1 249 ? -21.473 -4.198 55.174 1.00 90.38 249 THR A N 1
ATOM 1933 C CA . THR A 1 249 ? -20.531 -4.980 54.358 1.00 90.38 249 THR A CA 1
ATOM 1934 C C . THR A 1 249 ? -21.244 -5.372 53.078 1.00 90.38 249 THR A C 1
ATOM 1936 O O . THR A 1 249 ? -22.336 -5.937 53.135 1.00 90.38 249 THR A O 1
ATOM 1939 N N . VAL A 1 250 ? -20.642 -5.038 51.943 1.00 87.94 250 VAL A N 1
ATOM 1940 C CA . VAL A 1 250 ? -21.149 -5.390 50.619 1.00 87.94 250 VAL A CA 1
ATOM 1941 C C . VAL A 1 250 ? -20.912 -6.880 50.399 1.00 87.94 250 VAL A C 1
ATOM 1943 O O . VAL A 1 250 ? -19.782 -7.354 50.508 1.00 87.94 250 VAL A O 1
ATOM 1946 N N . GLU A 1 251 ? -21.970 -7.632 50.117 1.00 85.62 251 GLU A N 1
ATOM 1947 C CA . GLU A 1 251 ? -21.916 -9.081 49.921 1.00 85.62 251 GLU A CA 1
ATOM 1948 C C . GLU A 1 251 ? -22.957 -9.513 48.880 1.00 85.62 251 GLU A C 1
ATOM 1950 O O . GLU A 1 251 ? -23.970 -8.843 48.685 1.00 85.62 251 GLU A O 1
ATOM 1955 N N . GLY A 1 252 ? -22.733 -10.663 48.241 1.00 81.81 252 GLY A N 1
ATOM 1956 C CA . GLY A 1 252 ? -23.691 -11.271 47.312 1.00 81.81 252 GLY A CA 1
ATOM 1957 C C . GLY A 1 252 ? -23.640 -10.743 45.876 1.00 81.81 252 GLY A C 1
ATOM 1958 O O . GLY A 1 252 ? -24.442 -11.185 45.058 1.00 81.81 252 GLY A O 1
ATOM 1959 N N . LEU A 1 253 ? -22.694 -9.861 45.539 1.00 86.31 253 LEU A N 1
ATOM 19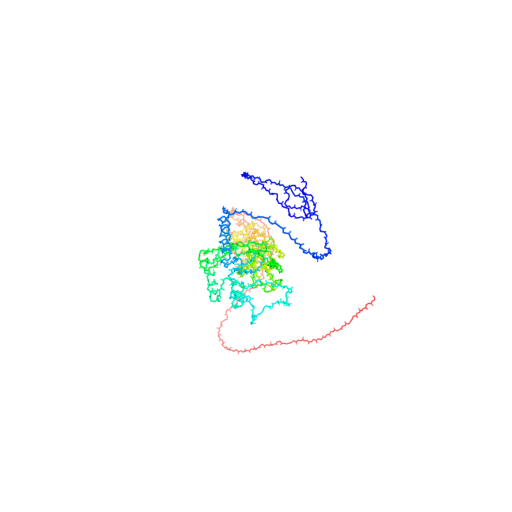60 C CA . LEU A 1 253 ? -22.524 -9.367 44.172 1.00 86.31 253 LEU A CA 1
ATOM 1961 C C . LEU A 1 253 ? -22.018 -10.470 43.239 1.00 86.31 253 LEU A C 1
ATOM 1963 O O . LEU A 1 253 ? -21.162 -11.276 43.616 1.00 86.31 253 LEU A O 1
ATOM 1967 N N . VAL A 1 254 ? -22.516 -10.474 42.003 1.00 88.31 254 VAL A N 1
ATOM 1968 C CA . VAL A 1 254 ? -22.055 -11.379 40.944 1.00 88.31 254 VAL A CA 1
ATOM 1969 C C . VAL A 1 254 ? -20.675 -10.941 40.447 1.00 88.31 254 VAL A C 1
ATOM 1971 O O . VAL A 1 254 ? -20.426 -9.752 40.261 1.00 88.31 254 VAL A O 1
ATOM 1974 N N . GLU A 1 255 ? -19.780 -11.904 40.222 1.00 89.38 255 GLU A N 1
ATOM 1975 C CA . GLU A 1 255 ? -18.488 -11.671 39.568 1.00 89.38 255 GLU A CA 1
ATOM 1976 C C . GLU A 1 255 ? -18.690 -11.508 38.053 1.00 89.38 255 GLU A C 1
ATOM 1978 O O . GLU A 1 255 ? -19.194 -12.446 37.423 1.00 89.38 255 GLU A O 1
ATOM 1983 N N . PRO A 1 256 ? -18.318 -10.366 37.447 1.00 89.25 256 PRO A N 1
ATOM 1984 C CA . PRO A 1 256 ? -18.423 -10.196 36.004 1.00 89.25 256 PRO A CA 1
ATOM 1985 C C . PRO A 1 256 ? -17.336 -10.990 35.263 1.00 89.25 256 PRO A C 1
ATOM 1987 O O . PRO A 1 256 ? -16.214 -11.159 35.745 1.00 89.25 256 PRO A O 1
ATOM 1990 N N . GLU A 1 257 ? -17.649 -11.446 34.052 1.00 88.94 257 GLU A N 1
ATOM 1991 C CA . GLU A 1 257 ? -16.664 -12.024 33.139 1.00 88.94 257 GLU A CA 1
ATOM 1992 C C . GLU A 1 257 ? -15.824 -10.902 32.502 1.00 88.94 257 GLU A C 1
ATOM 1994 O O . GLU A 1 257 ? -16.340 -9.856 32.109 1.00 88.94 257 GLU A O 1
ATOM 1999 N N . VAL A 1 258 ? -14.512 -11.111 32.375 1.00 85.06 258 VAL A N 1
ATOM 2000 C CA . VAL A 1 258 ? -13.665 -10.187 31.610 1.00 85.06 258 VAL A CA 1
ATOM 2001 C C . VAL A 1 258 ? -13.833 -10.515 30.133 1.00 85.06 258 VAL A C 1
ATOM 2003 O O . VAL A 1 258 ? -13.575 -11.642 29.706 1.00 85.06 258 VAL A O 1
ATOM 2006 N N . LEU A 1 259 ? -14.283 -9.534 29.356 1.00 80.31 259 LEU A N 1
ATOM 2007 C CA . LEU A 1 259 ? -14.398 -9.661 27.916 1.00 80.31 259 LEU A CA 1
ATOM 2008 C C . LEU A 1 259 ? -13.012 -9.873 27.296 1.00 80.31 259 LEU A C 1
ATOM 2010 O O . LEU A 1 259 ? -12.100 -9.080 27.512 1.00 80.31 259 LEU A O 1
ATOM 2014 N N . GLU A 1 260 ? -12.899 -10.894 26.447 1.00 84.12 260 GLU A N 1
ATOM 2015 C CA . GLU A 1 260 ? -11.773 -11.095 25.534 1.00 84.12 260 GLU A CA 1
ATOM 2016 C C . GLU A 1 260 ? -12.152 -10.579 24.133 1.00 84.12 260 GLU A C 1
ATOM 2018 O O . GLU A 1 260 ? -12.624 -11.356 23.294 1.00 84.12 260 GLU A O 1
ATOM 2023 N N . PRO A 1 261 ? -11.969 -9.275 23.834 1.00 81.81 261 PRO A N 1
ATOM 2024 C CA . PRO A 1 261 ? -12.520 -8.647 22.631 1.00 81.81 261 PRO A CA 1
ATOM 2025 C C . PRO A 1 261 ? -11.817 -9.089 21.345 1.00 81.81 261 PRO A C 1
ATOM 2027 O O . PRO A 1 261 ? -12.205 -8.693 20.257 1.00 81.81 261 PRO A O 1
ATOM 2030 N N . TRP A 1 262 ? -10.759 -9.888 21.433 1.00 86.50 262 TRP A N 1
ATOM 2031 C CA . TRP A 1 262 ? -9.998 -10.340 20.269 1.00 86.50 262 TRP A CA 1
ATOM 2032 C C . TRP A 1 262 ? -10.354 -11.760 19.837 1.00 86.50 262 TRP A C 1
ATOM 2034 O O . TRP A 1 262 ? -9.792 -12.253 18.857 1.00 86.50 262 TRP A O 1
ATOM 2044 N N . ASN A 1 263 ? -11.247 -12.434 20.565 1.00 86.25 263 ASN A N 1
ATOM 2045 C CA . ASN A 1 263 ? -11.725 -13.750 20.176 1.00 86.25 263 ASN A CA 1
ATOM 2046 C C . ASN A 1 263 ? -12.581 -13.638 18.904 1.00 86.25 263 ASN A C 1
ATOM 2048 O O . ASN A 1 263 ? -13.476 -12.803 18.829 1.00 86.25 263 ASN A O 1
ATOM 2052 N N . GLY A 1 264 ? -12.287 -14.457 17.894 1.00 85.50 264 GLY A N 1
ATOM 2053 C CA . GLY A 1 264 ? -12.991 -14.417 16.606 1.00 85.50 264 GLY A CA 1
ATOM 2054 C C . GLY A 1 264 ? -12.543 -13.316 15.635 1.00 85.50 264 GLY A C 1
ATOM 2055 O O . GLY A 1 264 ? -12.980 -13.328 14.486 1.00 85.50 264 GLY A O 1
ATOM 2056 N N . ILE A 1 265 ? -11.638 -12.419 16.048 1.00 91.19 265 ILE A N 1
ATOM 2057 C CA . ILE A 1 265 ? -11.031 -11.414 15.166 1.00 91.19 265 ILE A CA 1
ATOM 2058 C C . ILE A 1 265 ? -9.828 -11.993 14.436 1.00 91.19 265 ILE A C 1
ATOM 2060 O O . ILE A 1 265 ? -8.896 -12.519 15.055 1.00 91.19 265 ILE A O 1
ATOM 2064 N N . ASN A 1 266 ? -9.808 -11.813 13.119 1.00 91.62 266 ASN A N 1
ATOM 2065 C CA . ASN A 1 266 ? -8.622 -12.025 12.304 1.00 91.62 266 ASN A CA 1
ATOM 2066 C C . ASN A 1 266 ? -8.416 -10.857 11.327 1.00 91.62 266 ASN A C 1
ATOM 2068 O O . ASN A 1 266 ? -9.335 -10.086 11.058 1.00 91.62 266 ASN A O 1
ATOM 2072 N N . VAL A 1 267 ? -7.187 -10.710 10.837 1.00 96.19 267 VAL A N 1
ATOM 2073 C CA . VAL A 1 267 ? -6.843 -9.758 9.779 1.00 96.19 267 VAL A CA 1
ATOM 2074 C C . VAL A 1 267 ? -6.267 -10.560 8.625 1.00 96.19 267 VAL A C 1
ATOM 2076 O O . VAL A 1 267 ? -5.331 -11.339 8.830 1.00 96.19 267 VAL A O 1
ATOM 2079 N N . THR A 1 268 ? -6.838 -10.391 7.437 1.00 97.06 268 THR A N 1
ATOM 2080 C CA . THR A 1 268 ? -6.307 -10.953 6.195 1.00 97.06 268 THR A CA 1
ATOM 2081 C C . THR A 1 268 ? -5.493 -9.899 5.459 1.00 97.06 268 THR A C 1
ATOM 2083 O O . THR A 1 268 ? -5.739 -8.700 5.593 1.00 97.06 268 THR A O 1
ATOM 2086 N N . PHE A 1 269 ? -4.500 -10.364 4.705 1.00 97.69 269 PHE A N 1
ATOM 2087 C CA . PHE A 1 269 ? -3.636 -9.526 3.883 1.00 97.69 269 PHE A CA 1
ATOM 2088 C C . PHE A 1 269 ? -3.735 -9.998 2.440 1.00 97.69 269 PHE A C 1
ATOM 2090 O O . PHE A 1 269 ? -3.556 -11.188 2.166 1.00 97.69 269 PHE A O 1
ATOM 2097 N N . GLU A 1 270 ? -4.030 -9.076 1.536 1.00 95.69 270 GLU A N 1
ATOM 2098 C CA . GLU A 1 270 ? -4.257 -9.357 0.120 1.00 95.69 270 GLU A CA 1
ATOM 2099 C C . GLU A 1 270 ? -3.413 -8.421 -0.749 1.00 95.69 270 GLU A C 1
ATOM 2101 O O . GLU A 1 270 ? -2.987 -7.358 -0.303 1.00 95.69 270 GLU A O 1
ATOM 2106 N N . GLY A 1 271 ? -3.143 -8.831 -1.988 1.00 94.75 271 GLY A N 1
ATOM 2107 C CA . GLY A 1 271 ? -2.353 -8.049 -2.938 1.00 94.75 271 GLY A CA 1
ATOM 2108 C C . GLY A 1 271 ? -0.862 -8.395 -2.969 1.00 94.75 271 GLY A C 1
ATOM 2109 O O . GLY A 1 271 ? -0.414 -9.474 -2.554 1.00 94.75 271 GLY A O 1
ATOM 2110 N N . ASN A 1 272 ? -0.090 -7.477 -3.544 1.00 95.44 272 ASN A N 1
ATOM 2111 C CA . ASN A 1 272 ? 1.340 -7.643 -3.776 1.00 95.44 272 ASN A CA 1
ATOM 2112 C C . ASN A 1 272 ? 2.163 -6.983 -2.664 1.00 95.44 272 ASN A C 1
ATOM 2114 O O . ASN A 1 272 ? 1.737 -6.020 -2.038 1.00 95.44 272 ASN A O 1
ATOM 2118 N N . ASN A 1 273 ? 3.369 -7.486 -2.419 1.00 94.62 273 ASN A N 1
ATOM 2119 C CA . ASN A 1 273 ? 4.291 -6.918 -1.442 1.00 94.62 273 ASN A CA 1
ATOM 2120 C C . ASN A 1 273 ? 4.692 -5.486 -1.855 1.00 94.62 273 ASN A C 1
ATOM 2122 O O . ASN A 1 273 ? 5.302 -5.313 -2.913 1.00 94.62 273 ASN A O 1
ATOM 2126 N N . GLY A 1 274 ? 4.350 -4.490 -1.030 1.00 92.19 274 GLY A N 1
ATOM 2127 C CA . GLY A 1 274 ? 4.490 -3.054 -1.318 1.00 92.19 274 GLY A CA 1
ATOM 2128 C C . GLY A 1 274 ? 3.186 -2.367 -1.744 1.00 92.19 274 GLY A C 1
ATOM 2129 O O . GLY A 1 274 ? 3.120 -1.147 -1.725 1.00 92.19 274 GLY A O 1
ATOM 2130 N N . TYR A 1 275 ? 2.157 -3.149 -2.078 1.00 92.69 275 TYR A N 1
ATOM 2131 C CA . TYR A 1 275 ? 0.831 -2.708 -2.530 1.00 92.69 275 TYR A CA 1
ATOM 2132 C C . TYR A 1 275 ? -0.273 -3.510 -1.818 1.00 92.69 275 TYR A C 1
ATOM 2134 O O . TYR A 1 275 ? -1.347 -3.753 -2.364 1.00 92.69 275 TYR A O 1
ATOM 2142 N N . GLY A 1 276 ? 0.029 -4.038 -0.628 1.00 95.44 276 GLY A N 1
ATOM 2143 C CA . GLY A 1 276 ? -0.871 -4.927 0.093 1.00 95.44 276 GLY A CA 1
ATOM 2144 C C . GLY A 1 276 ? -1.963 -4.166 0.831 1.00 95.44 276 GLY A C 1
ATOM 2145 O O . GLY A 1 276 ? -1.728 -3.073 1.346 1.00 95.44 276 GLY A O 1
ATOM 2146 N N . GLU A 1 277 ? -3.130 -4.786 0.959 1.00 97.06 277 GLU A N 1
ATOM 2147 C CA . GLU A 1 277 ? -4.243 -4.286 1.763 1.00 97.06 277 GLU A CA 1
ATOM 2148 C C . GLU A 1 277 ? -4.506 -5.221 2.948 1.00 97.06 277 GLU A C 1
ATOM 2150 O O . GLU A 1 277 ? -4.452 -6.449 2.825 1.00 97.06 277 GLU A O 1
ATOM 2155 N N . ALA A 1 278 ? -4.785 -4.636 4.112 1.00 98.00 278 ALA A N 1
ATOM 2156 C CA . ALA A 1 278 ? -5.249 -5.357 5.287 1.00 98.00 278 ALA A CA 1
ATOM 2157 C C . ALA A 1 278 ? -6.764 -5.204 5.442 1.00 98.00 278 ALA A C 1
ATOM 2159 O O . ALA A 1 278 ? -7.296 -4.090 5.420 1.00 98.00 278 ALA A O 1
ATOM 2160 N N . VAL A 1 279 ? -7.441 -6.321 5.702 1.00 97.25 279 VAL A N 1
ATOM 2161 C CA . VAL A 1 279 ? -8.891 -6.380 5.908 1.00 97.25 279 VAL A CA 1
ATOM 2162 C C . VAL A 1 279 ? -9.181 -7.010 7.266 1.00 97.25 279 VAL A C 1
ATOM 2164 O O . VAL A 1 279 ? -8.686 -8.089 7.586 1.00 97.25 279 VAL A O 1
ATOM 2167 N N . ILE A 1 280 ? -9.986 -6.333 8.089 1.00 95.69 280 ILE A N 1
ATOM 2168 C CA . ILE A 1 280 ? -10.460 -6.890 9.362 1.00 95.69 280 ILE A CA 1
ATOM 2169 C C . ILE A 1 280 ? -11.619 -7.833 9.057 1.00 95.69 280 ILE A C 1
ATOM 2171 O O . ILE A 1 280 ? -12.645 -7.400 8.533 1.00 95.69 280 ILE A O 1
ATOM 2175 N N . ASN A 1 281 ? -11.484 -9.100 9.433 1.00 93.06 281 ASN A N 1
ATOM 2176 C CA . ASN A 1 281 ? -12.575 -10.057 9.398 1.00 93.06 281 ASN A CA 1
ATOM 2177 C C . ASN A 1 281 ? -13.139 -10.237 10.809 1.00 93.06 281 ASN A C 1
ATOM 2179 O O . ASN A 1 281 ? -12.418 -10.510 11.777 1.00 93.06 281 ASN A O 1
ATOM 2183 N N . THR A 1 282 ? -14.455 -10.093 10.898 1.00 91.75 282 THR A N 1
ATOM 2184 C CA . THR A 1 282 ? -15.202 -10.170 12.147 1.00 91.75 282 THR A CA 1
ATOM 2185 C C . THR A 1 282 ? -16.257 -11.279 12.128 1.00 91.75 282 THR A C 1
ATOM 2187 O O . THR A 1 282 ? -17.169 -11.255 12.945 1.00 91.75 282 THR A O 1
ATOM 2190 N N . ASP A 1 283 ? -16.154 -12.255 11.220 1.00 89.06 283 ASP A N 1
ATOM 2191 C CA . ASP A 1 283 ? -17.133 -13.346 11.068 1.00 89.06 283 ASP A CA 1
ATOM 2192 C C . ASP A 1 283 ? -17.172 -14.271 12.295 1.00 89.06 283 ASP A C 1
ATOM 2194 O O . ASP A 1 283 ? -18.175 -14.930 12.560 1.00 89.06 283 ASP A O 1
ATOM 2198 N N . GLY A 1 284 ? -16.065 -14.338 13.042 1.00 87.12 284 GLY A N 1
ATOM 2199 C CA . GLY A 1 284 ? -15.975 -15.077 14.300 1.00 87.12 284 GLY A CA 1
ATOM 2200 C C . GLY A 1 284 ? -16.472 -14.298 15.519 1.00 87.12 284 GLY A C 1
ATOM 2201 O O . GLY A 1 284 ? -16.459 -14.850 16.618 1.00 87.12 284 GLY A O 1
ATOM 2202 N N . VAL A 1 285 ? -16.862 -13.031 15.348 1.00 86.44 285 VAL A N 1
ATOM 2203 C CA . VAL A 1 285 ? -17.381 -12.184 16.424 1.00 86.44 285 VAL A CA 1
ATOM 2204 C C . VAL A 1 285 ? -18.892 -12.318 16.485 1.00 86.44 285 VAL A C 1
ATOM 2206 O O . VAL A 1 285 ? -19.581 -12.308 15.467 1.00 86.44 285 VAL A O 1
ATOM 2209 N N . ASP A 1 286 ? -19.406 -12.424 17.702 1.00 83.88 286 ASP A N 1
ATOM 2210 C CA . ASP A 1 286 ? -20.838 -12.447 17.944 1.00 83.88 286 ASP A CA 1
ATOM 2211 C C . ASP A 1 286 ? -21.499 -11.144 17.467 1.00 83.88 286 ASP A C 1
ATOM 2213 O O . ASP A 1 286 ? -21.082 -10.048 17.841 1.00 83.88 286 ASP A O 1
ATOM 2217 N N . ALA A 1 287 ? -22.534 -11.248 16.633 1.00 80.00 287 ALA A N 1
ATOM 2218 C CA . ALA A 1 287 ? -23.136 -10.090 15.985 1.00 80.00 287 ALA A CA 1
ATOM 2219 C C . ALA A 1 287 ? -23.753 -9.100 16.988 1.00 80.00 287 ALA A C 1
ATOM 2221 O O . ALA A 1 287 ? -23.748 -7.890 16.754 1.00 80.00 287 ALA A O 1
ATOM 2222 N N . GLU A 1 288 ? -24.261 -9.592 18.118 1.00 78.62 288 GLU A N 1
ATOM 2223 C CA . GLU A 1 288 ? -24.862 -8.740 19.148 1.00 78.62 288 GLU A CA 1
ATOM 2224 C C . GLU A 1 288 ? -23.817 -7.891 19.885 1.00 78.62 288 GLU A C 1
ATOM 2226 O O . GLU A 1 288 ? -24.138 -6.805 20.378 1.00 78.62 288 GLU A O 1
ATOM 2231 N N . MET A 1 289 ? -22.551 -8.319 19.866 1.00 77.94 289 MET A N 1
ATOM 2232 C CA . MET A 1 289 ? -21.440 -7.581 20.459 1.00 77.94 289 MET A CA 1
ATOM 2233 C C . ME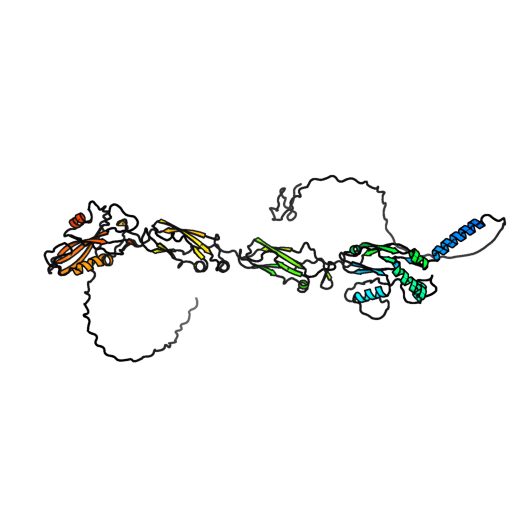T A 1 289 ? -21.104 -6.290 19.697 1.00 77.94 289 MET A C 1
ATOM 2235 O O . MET A 1 289 ? -20.609 -5.335 20.301 1.00 77.94 289 MET A O 1
ATOM 2239 N N . PHE A 1 290 ? -21.464 -6.190 18.409 1.00 75.56 290 PHE A N 1
ATOM 2240 C CA . PHE A 1 290 ? -21.281 -4.955 17.631 1.00 75.56 290 PHE A CA 1
ATOM 2241 C C . PHE A 1 290 ? -22.121 -3.774 18.130 1.00 75.56 290 PHE A C 1
ATOM 2243 O O . PHE A 1 290 ? -21.830 -2.626 17.792 1.00 75.56 290 PHE A O 1
ATOM 2250 N N . ASN A 1 291 ? -23.147 -4.025 18.950 1.00 78.19 291 ASN A N 1
ATOM 2251 C CA . ASN A 1 291 ? -23.901 -2.953 19.602 1.00 78.19 291 ASN A CA 1
ATOM 2252 C C . ASN A 1 291 ? -23.066 -2.225 20.666 1.00 78.19 291 ASN A C 1
ATOM 2254 O O . ASN A 1 291 ? -23.330 -1.060 20.965 1.00 78.19 291 ASN A O 1
ATOM 2258 N N . PHE A 1 292 ? -22.056 -2.898 21.222 1.00 78.44 292 PHE A N 1
ATOM 2259 C CA . PHE A 1 292 ? -21.230 -2.383 22.311 1.00 78.44 292 PHE A CA 1
ATOM 2260 C C . PHE A 1 292 ? -19.898 -1.826 21.804 1.00 78.44 292 PHE A C 1
ATOM 2262 O O . PHE A 1 292 ? -19.410 -0.828 22.340 1.00 78.44 292 PHE A O 1
ATOM 2269 N N . PHE A 1 293 ? -19.320 -2.429 20.761 1.00 81.88 293 PHE A N 1
ATOM 2270 C CA . PHE A 1 293 ? -18.025 -2.021 20.221 1.00 81.88 293 PHE A CA 1
ATOM 2271 C C . PHE A 1 293 ? -17.860 -2.300 18.723 1.00 81.88 293 PHE A C 1
ATOM 2273 O O . PHE A 1 293 ? -18.559 -3.121 18.140 1.00 81.88 293 PHE A O 1
ATOM 2280 N N . ASN A 1 294 ? -16.883 -1.652 18.087 1.00 87.75 294 ASN A N 1
ATOM 2281 C CA . ASN A 1 294 ? -16.398 -2.040 16.762 1.00 87.75 294 ASN A CA 1
ATOM 2282 C C . ASN A 1 294 ? -14.872 -2.033 16.664 1.00 87.75 294 ASN A C 1
ATOM 2284 O O . ASN A 1 294 ? -14.163 -1.538 17.537 1.00 87.75 294 ASN A O 1
ATOM 2288 N N . TYR A 1 295 ? -14.388 -2.555 15.541 1.00 91.38 295 TYR A N 1
ATOM 2289 C CA . TYR A 1 295 ? -12.975 -2.636 15.205 1.00 91.38 295 TYR A CA 1
ATOM 2290 C C . TYR A 1 295 ? -12.674 -1.732 14.022 1.00 91.38 295 TYR A C 1
ATOM 2292 O O . TYR A 1 295 ? -13.470 -1.617 13.086 1.00 91.38 295 TYR A O 1
ATOM 2300 N N . ARG A 1 296 ? -11.504 -1.105 14.051 1.00 93.12 296 ARG A N 1
ATOM 2301 C CA . ARG A 1 296 ? -10.986 -0.327 12.927 1.00 93.12 296 ARG A CA 1
ATOM 2302 C C . ARG A 1 296 ? -9.470 -0.327 12.944 1.00 93.12 296 ARG A C 1
ATOM 2304 O O . ARG A 1 296 ? -8.865 -0.484 14.000 1.00 93.12 296 ARG A O 1
ATOM 2311 N N . PHE A 1 297 ? -8.857 -0.058 11.804 1.00 95.94 297 PHE A N 1
ATOM 2312 C CA . PHE A 1 297 ? -7.431 0.230 11.783 1.00 95.94 297 PHE A CA 1
ATOM 2313 C C . PHE A 1 297 ? -7.147 1.592 12.429 1.00 95.94 297 PHE A C 1
ATOM 2315 O O . PHE A 1 297 ? -7.852 2.575 12.177 1.00 95.94 297 PHE A O 1
ATOM 2322 N N . SER A 1 298 ? -6.119 1.642 13.275 1.00 94.94 298 SER A N 1
ATOM 2323 C CA . SER A 1 298 ? -5.543 2.887 13.799 1.00 94.94 298 SER A CA 1
ATOM 2324 C C . SER A 1 298 ? -4.264 3.301 13.062 1.00 94.94 298 SER A C 1
ATOM 2326 O O . SER A 1 298 ? -3.763 4.402 13.285 1.00 94.94 298 SER A O 1
ATOM 2328 N N . THR A 1 299 ? -3.741 2.436 12.191 1.00 95.38 299 THR A N 1
ATOM 2329 C CA . THR A 1 299 ? -2.602 2.678 11.290 1.00 95.38 299 THR A CA 1
ATOM 2330 C C . THR A 1 299 ? -3.039 2.587 9.826 1.00 95.38 299 THR A C 1
ATOM 2332 O O . THR A 1 299 ? -4.186 2.242 9.544 1.00 95.38 299 THR A O 1
ATOM 2335 N N . ASN A 1 300 ? -2.122 2.873 8.894 1.00 96.12 300 ASN A N 1
ATOM 2336 C CA . ASN A 1 300 ? -2.352 2.629 7.469 1.00 96.12 300 ASN A CA 1
ATOM 2337 C C . ASN A 1 300 ? -2.681 1.151 7.219 1.00 96.12 300 ASN A C 1
ATOM 2339 O O . ASN A 1 300 ? -2.095 0.283 7.869 1.00 96.12 300 ASN A O 1
ATOM 2343 N N . ASN A 1 301 ? -3.604 0.881 6.299 1.00 97.06 301 ASN A N 1
ATOM 2344 C CA . ASN A 1 301 ? -4.035 -0.473 5.945 1.00 97.06 301 ASN A CA 1
ATOM 2345 C C . ASN A 1 301 ? -3.915 -0.775 4.440 1.00 97.06 301 ASN A C 1
ATOM 2347 O O . ASN A 1 301 ? -4.458 -1.779 3.997 1.00 97.06 301 ASN A O 1
ATOM 2351 N N . TYR A 1 302 ? -3.222 0.079 3.686 1.00 96.31 302 TYR A N 1
ATOM 2352 C CA . TYR A 1 302 ? -2.904 -0.063 2.261 1.00 96.31 302 TYR A CA 1
ATOM 2353 C C . TYR A 1 302 ? -1.393 0.149 2.038 1.00 96.31 302 TYR A C 1
ATOM 2355 O O . TYR A 1 302 ? -0.682 0.489 2.991 1.00 96.31 302 TYR A O 1
ATOM 2363 N N . ASP A 1 303 ? -0.897 -0.075 0.818 1.00 94.62 303 ASP A N 1
ATOM 2364 C CA . ASP A 1 303 ? 0.531 0.001 0.448 1.00 94.62 303 ASP A CA 1
ATOM 2365 C C . ASP A 1 303 ? 1.452 -0.806 1.383 1.00 94.62 303 ASP A C 1
ATOM 2367 O O . ASP A 1 303 ? 2.571 -0.410 1.714 1.00 94.62 303 ASP A O 1
ATOM 2371 N N . LEU A 1 304 ? 0.947 -1.941 1.875 1.00 96.62 304 LEU A N 1
ATOM 2372 C CA . LEU A 1 304 ? 1.621 -2.739 2.892 1.00 96.62 304 LEU A CA 1
ATOM 2373 C C . LEU A 1 304 ? 2.662 -3.677 2.282 1.00 96.62 304 LEU A C 1
ATOM 2375 O O . LEU A 1 304 ? 2.483 -4.238 1.197 1.00 96.62 304 LEU A O 1
ATOM 2379 N N . SER A 1 305 ? 3.723 -3.916 3.045 1.00 96.12 305 SER A N 1
ATOM 2380 C CA . SER A 1 305 ? 4.769 -4.891 2.761 1.00 96.12 305 SER A CA 1
ATOM 2381 C C . SER A 1 305 ? 4.794 -6.028 3.789 1.00 96.12 305 SER A C 1
ATOM 2383 O O . SER A 1 305 ? 4.434 -5.866 4.954 1.00 96.12 305 SER A O 1
ATOM 2385 N N . ASN A 1 306 ? 5.271 -7.206 3.380 1.00 97.19 306 ASN A N 1
ATOM 2386 C CA . ASN A 1 306 ? 5.562 -8.323 4.275 1.00 97.19 306 ASN A CA 1
ATOM 2387 C C . ASN A 1 306 ? 6.535 -7.863 5.379 1.00 97.19 306 ASN A C 1
ATOM 2389 O O . ASN A 1 306 ? 7.659 -7.448 5.097 1.00 97.19 306 ASN A O 1
ATOM 2393 N N . GLY A 1 307 ? 6.118 -7.988 6.639 1.00 96.62 307 GLY A N 1
ATOM 2394 C CA . GLY A 1 307 ? 6.868 -7.529 7.810 1.00 96.62 307 GLY A CA 1
ATOM 2395 C C . GLY A 1 307 ? 6.387 -6.202 8.401 1.00 96.62 307 GLY A C 1
ATOM 2396 O O . GLY A 1 307 ? 6.765 -5.904 9.536 1.00 96.62 307 GLY A O 1
ATOM 2397 N N . ASP A 1 308 ? 5.530 -5.455 7.700 1.00 98.19 308 ASP A N 1
ATOM 2398 C CA . ASP A 1 308 ? 4.868 -4.282 8.271 1.00 98.19 308 ASP A CA 1
ATOM 2399 C C . ASP A 1 308 ? 3.938 -4.682 9.420 1.00 98.19 308 ASP A C 1
ATOM 2401 O O . ASP A 1 308 ? 3.545 -5.843 9.575 1.00 98.19 308 ASP A O 1
ATOM 2405 N N . VAL A 1 309 ? 3.589 -3.712 10.261 1.00 97.56 309 VAL A N 1
ATOM 2406 C CA . VAL A 1 309 ? 2.667 -3.908 11.380 1.00 97.56 309 VAL A CA 1
ATOM 2407 C C . VAL A 1 309 ? 1.463 -3.005 11.182 1.00 97.56 309 VAL A C 1
ATOM 2409 O O . VAL A 1 309 ? 1.611 -1.787 11.088 1.00 97.56 309 VAL A O 1
ATOM 2412 N N . VAL A 1 310 ? 0.276 -3.608 11.164 1.00 97.38 310 VAL A N 1
ATOM 2413 C CA . VAL A 1 310 ? -0.992 -2.882 11.235 1.00 97.38 310 VAL A CA 1
ATOM 2414 C C . VAL A 1 310 ? -1.585 -3.025 12.630 1.00 97.38 310 VAL A C 1
ATOM 2416 O O . VAL A 1 310 ? -1.598 -4.116 13.201 1.00 97.38 310 VAL A O 1
ATOM 2419 N N . THR A 1 311 ? -2.095 -1.930 13.181 1.00 96.44 311 THR A N 1
ATOM 2420 C CA . THR A 1 311 ? -2.744 -1.919 14.494 1.00 96.44 311 THR A CA 1
ATOM 2421 C C . THR A 1 311 ? -4.249 -1.788 14.314 1.00 96.44 311 THR A C 1
ATOM 2423 O O . THR A 1 311 ? -4.738 -0.864 13.654 1.00 96.44 311 THR A O 1
ATOM 2426 N N . VAL A 1 312 ? -4.991 -2.710 14.922 1.00 95.38 312 VAL A N 1
ATOM 2427 C CA . VAL A 1 312 ? -6.449 -2.640 15.048 1.00 95.38 312 VAL A CA 1
ATOM 2428 C C . VAL A 1 312 ? -6.791 -2.087 16.426 1.00 95.38 312 VAL A C 1
ATOM 2430 O O . VAL A 1 312 ? -6.251 -2.537 17.435 1.00 95.38 312 VAL A O 1
ATOM 2433 N N . GLU A 1 313 ? -7.707 -1.127 16.466 1.00 92.06 313 GLU A N 1
ATOM 2434 C CA . GLU A 1 313 ? -8.261 -0.518 17.672 1.00 92.06 313 GLU A CA 1
ATOM 2435 C C . GLU A 1 313 ? -9.708 -0.987 17.877 1.00 92.06 313 GLU A C 1
ATOM 2437 O O . GLU A 1 313 ? -10.526 -0.940 16.951 1.00 92.06 313 GLU A O 1
ATOM 2442 N N . LEU A 1 314 ? -10.015 -1.402 19.107 1.00 88.44 314 LEU A N 1
ATOM 2443 C CA . LEU A 1 314 ? -11.361 -1.624 19.618 1.00 88.44 314 LEU A CA 1
ATOM 2444 C C . LEU A 1 314 ? -11.934 -0.293 20.112 1.00 88.44 314 LEU A C 1
ATOM 2446 O O . LEU A 1 314 ? -11.383 0.341 21.013 1.00 88.44 314 LEU A O 1
ATOM 2450 N N . ARG A 1 315 ? -13.075 0.115 19.564 1.00 84.88 315 ARG A N 1
ATOM 2451 C CA . ARG A 1 315 ? -13.825 1.288 20.016 1.00 84.88 315 ARG A CA 1
ATOM 2452 C C . ARG A 1 315 ? -15.105 0.863 20.703 1.00 84.88 315 ARG A C 1
ATOM 2454 O O . ARG A 1 315 ? -15.934 0.200 20.094 1.00 84.88 315 ARG A O 1
ATOM 2461 N N . VAL A 1 316 ? -15.282 1.311 21.939 1.00 79.25 316 VAL A N 1
ATOM 2462 C CA . VAL A 1 316 ? -16.489 1.074 22.734 1.00 79.25 316 VAL A CA 1
ATOM 2463 C C . VAL A 1 316 ? -17.460 2.239 22.529 1.00 79.25 316 VAL A C 1
ATOM 2465 O O . VAL A 1 316 ? -17.072 3.404 22.635 1.00 79.25 316 VAL A O 1
ATOM 2468 N N . TYR A 1 317 ? -18.712 1.935 22.188 1.00 73.44 317 TYR A N 1
ATOM 2469 C CA . TYR A 1 317 ? -19.740 2.929 21.850 1.00 73.44 317 TYR A CA 1
ATOM 2470 C C . TYR A 1 317 ? -20.691 3.266 22.993 1.00 73.44 317 TYR A C 1
ATOM 2472 O O . TYR A 1 317 ? -21.397 4.273 22.922 1.00 73.44 317 TYR A O 1
ATOM 2480 N N . MET A 1 318 ? -20.721 2.445 24.038 1.00 67.25 318 MET A N 1
ATOM 2481 C CA . MET A 1 318 ? -21.593 2.664 25.183 1.00 67.25 318 MET A CA 1
ATOM 2482 C C . MET A 1 318 ? -20.823 3.328 26.322 1.00 67.25 318 MET A C 1
ATOM 2484 O O . MET A 1 318 ? -19.724 2.905 26.671 1.00 67.25 318 MET A O 1
ATOM 2488 N N . SER A 1 319 ? -21.421 4.367 26.911 1.00 59.34 319 SER A N 1
ATOM 2489 C CA . SER A 1 319 ? -21.015 4.841 28.233 1.00 59.34 319 SER A CA 1
ATOM 2490 C C . SER A 1 319 ? -21.319 3.717 29.214 1.00 59.34 319 SER A C 1
ATOM 2492 O O . SER A 1 319 ? -22.484 3.372 29.412 1.00 59.34 319 SER A O 1
ATOM 2494 N N . LEU A 1 320 ? -20.285 3.103 29.784 1.00 64.62 320 LEU A N 1
ATOM 2495 C CA . LEU A 1 320 ? -20.465 2.224 30.929 1.00 64.62 320 LEU A CA 1
ATOM 2496 C C . LEU A 1 320 ? -20.728 3.113 32.144 1.00 64.62 320 LEU A C 1
ATOM 2498 O O . LEU A 1 320 ? -19.809 3.396 32.908 1.00 64.62 320 LEU A O 1
ATOM 2502 N N . ASP A 1 321 ? -21.969 3.574 32.317 1.00 59.81 321 ASP A N 1
ATOM 2503 C CA . ASP A 1 321 ? -22.331 4.452 33.441 1.00 59.81 321 ASP A CA 1
ATOM 2504 C C . ASP A 1 321 ? -21.937 3.830 34.798 1.00 59.81 321 ASP A C 1
ATOM 2506 O O . ASP A 1 321 ? -21.596 4.555 35.729 1.00 59.81 321 ASP A O 1
ATOM 2510 N N . ASN A 1 322 ? -21.875 2.491 34.862 1.00 65.94 322 ASN A N 1
ATOM 2511 C CA . ASN A 1 322 ? -21.468 1.712 36.030 1.00 65.94 322 ASN A CA 1
ATOM 2512 C C . ASN A 1 322 ? -20.282 0.760 35.765 1.00 65.94 322 ASN A C 1
ATOM 2514 O O . ASN A 1 322 ? -20.158 -0.229 36.465 1.00 65.94 322 ASN A O 1
ATOM 2518 N N . GLY A 1 323 ? -19.438 0.965 34.748 1.00 76.31 323 GLY A N 1
ATOM 2519 C CA . GLY A 1 323 ? -18.226 0.140 34.546 1.00 76.31 323 GLY A CA 1
ATOM 2520 C C . GLY A 1 323 ? -18.421 -1.317 34.070 1.00 76.31 323 GLY A C 1
ATOM 2521 O O . GLY A 1 323 ? -17.432 -2.023 33.885 1.00 76.31 323 GLY A O 1
ATOM 2522 N N . TYR A 1 324 ? -19.653 -1.764 33.800 1.00 83.19 324 TYR A N 1
ATOM 2523 C CA . TYR A 1 324 ? -19.966 -3.078 33.213 1.00 83.19 324 TYR A CA 1
ATOM 2524 C C . TYR A 1 324 ? -21.151 -2.994 32.235 1.00 83.19 324 TYR A C 1
ATOM 2526 O O . TYR A 1 324 ? -21.928 -2.037 32.272 1.00 83.19 324 TYR A O 1
ATOM 2534 N N . PHE A 1 325 ? -21.307 -4.000 31.372 1.00 81.50 325 PHE A N 1
ATOM 2535 C CA . PHE A 1 325 ? -22.480 -4.169 30.505 1.00 81.50 325 PHE A CA 1
ATOM 2536 C C . PHE A 1 325 ? -23.060 -5.581 30.625 1.00 81.50 325 PHE A C 1
ATOM 2538 O O . PHE A 1 325 ? -22.391 -6.499 31.099 1.00 81.50 325 PHE A O 1
ATOM 2545 N N . THR A 1 326 ? -24.312 -5.748 30.201 1.00 80.62 326 THR A N 1
ATOM 2546 C CA . THR A 1 326 ? -25.008 -7.039 30.225 1.00 80.62 326 THR A CA 1
ATOM 2547 C C . THR A 1 326 ? -25.138 -7.589 28.810 1.00 80.62 326 THR A C 1
ATOM 2549 O O . THR A 1 326 ? -25.578 -6.881 27.904 1.00 80.62 326 THR A O 1
ATOM 2552 N N . TYR A 1 327 ? -24.760 -8.851 28.631 1.00 79.38 327 TYR A N 1
ATOM 2553 C CA . TYR A 1 327 ? -24.853 -9.586 27.374 1.00 79.38 327 TYR A CA 1
ATOM 2554 C C . TYR A 1 327 ? -25.195 -11.054 27.665 1.00 79.38 327 TYR A C 1
ATOM 2556 O O . TYR A 1 327 ? -24.548 -11.657 28.515 1.00 79.38 327 TYR A O 1
ATOM 2564 N N . ASN A 1 328 ? -26.208 -11.629 27.002 1.00 81.00 328 ASN A N 1
ATOM 2565 C CA . ASN A 1 328 ? -26.692 -13.001 27.252 1.00 81.00 328 ASN A CA 1
ATOM 2566 C C . ASN A 1 328 ? -26.865 -13.336 28.748 1.00 81.00 328 ASN A C 1
ATOM 2568 O O . ASN A 1 328 ? -26.324 -14.331 29.232 1.00 81.00 328 ASN A O 1
ATOM 2572 N N . ASP A 1 329 ? -27.553 -12.454 29.482 1.00 80.50 329 ASP A N 1
ATOM 2573 C CA . ASP A 1 329 ? -27.829 -12.584 30.925 1.00 80.50 329 ASP A CA 1
ATOM 2574 C C . ASP A 1 329 ? -26.574 -12.715 31.809 1.00 80.50 329 ASP A C 1
ATOM 2576 O O . ASP A 1 329 ? -26.619 -13.157 32.957 1.00 80.50 329 ASP A O 1
ATOM 2580 N N . LYS A 1 330 ? -25.424 -12.291 31.281 1.00 83.38 330 LYS A N 1
ATOM 2581 C CA . LYS A 1 330 ? -24.149 -12.227 31.988 1.00 83.38 330 LYS A CA 1
ATOM 2582 C C . LYS A 1 330 ? -23.633 -10.805 32.029 1.00 83.38 330 LYS A C 1
ATOM 2584 O O . LYS A 1 330 ? -23.910 -9.991 31.150 1.00 83.38 330 LYS A O 1
ATOM 2589 N N . TYR A 1 331 ? -22.834 -10.527 33.047 1.00 85.94 331 TYR A N 1
ATOM 2590 C CA . TYR A 1 331 ? -22.186 -9.240 33.215 1.00 85.94 331 TYR A CA 1
ATOM 2591 C C . TYR A 1 331 ? -20.749 -9.301 32.726 1.00 85.94 331 TYR A C 1
ATOM 2593 O O . TYR A 1 331 ? -20.015 -10.224 33.082 1.00 85.94 331 TYR A O 1
ATOM 2601 N N . TYR A 1 332 ? -20.355 -8.296 31.955 1.00 85.31 332 TYR A N 1
ATOM 2602 C CA . TYR A 1 332 ? -19.029 -8.189 31.374 1.00 85.31 332 TYR A CA 1
ATOM 2603 C C . TYR A 1 332 ? -18.353 -6.879 31.758 1.00 85.31 332 TYR A C 1
ATOM 2605 O O . TYR A 1 332 ? -18.972 -5.812 31.751 1.00 85.31 332 TYR A O 1
ATOM 2613 N N . THR A 1 333 ? -17.057 -6.964 32.035 1.00 84.44 333 THR A N 1
ATOM 2614 C CA . THR A 1 333 ? -16.142 -5.817 32.097 1.00 84.44 333 THR A CA 1
ATOM 2615 C C . THR A 1 333 ? -15.108 -5.940 30.981 1.00 84.44 333 THR A C 1
ATOM 2617 O O . THR A 1 333 ? -15.004 -6.981 30.330 1.00 84.44 333 THR A O 1
ATOM 2620 N N . TYR A 1 334 ? -14.334 -4.889 30.729 1.00 79.00 334 TYR A N 1
ATOM 2621 C CA . TYR A 1 334 ? -13.189 -4.963 29.824 1.00 79.00 334 TYR A CA 1
ATOM 2622 C C . TYR A 1 334 ? -11.998 -4.200 30.410 1.00 79.00 334 TYR A C 1
ATOM 2624 O O . TYR A 1 334 ? -12.169 -3.292 31.221 1.00 79.00 334 TYR A O 1
ATOM 2632 N N . ASP A 1 335 ? -10.782 -4.586 30.018 1.00 76.44 335 ASP A N 1
ATOM 2633 C CA . ASP A 1 335 ? -9.563 -3.870 30.404 1.00 76.44 335 ASP A CA 1
ATOM 2634 C C . ASP A 1 335 ? -9.237 -2.800 29.348 1.00 76.44 335 ASP A C 1
ATOM 2636 O O . ASP A 1 335 ? -8.957 -3.106 28.187 1.00 76.44 335 ASP A O 1
ATOM 2640 N N . ASP A 1 336 ? -9.230 -1.528 29.753 1.00 69.19 336 ASP A N 1
ATOM 2641 C CA . ASP A 1 336 ? -8.854 -0.391 28.898 1.00 69.19 336 ASP A CA 1
ATOM 2642 C C . ASP A 1 336 ? -7.432 -0.526 28.309 1.00 69.19 336 ASP A C 1
ATOM 2644 O O . ASP A 1 336 ? -7.065 0.169 27.358 1.00 69.19 336 ASP A O 1
ATOM 2648 N N . LYS A 1 337 ? -6.591 -1.412 28.857 1.00 67.19 337 LYS A N 1
ATOM 2649 C CA . LYS A 1 337 ? -5.239 -1.668 28.339 1.00 67.19 337 LYS A CA 1
ATOM 2650 C C . LYS A 1 337 ? -5.212 -2.574 27.111 1.00 67.19 337 LYS A C 1
ATOM 2652 O O . LYS A 1 337 ? -4.194 -2.582 26.421 1.00 67.19 337 LYS A O 1
ATOM 2657 N N . VAL A 1 338 ? -6.283 -3.316 26.814 1.00 67.06 338 VAL A N 1
ATOM 2658 C CA . VAL A 1 338 ? -6.341 -4.245 25.666 1.00 67.06 338 VAL A CA 1
ATOM 2659 C C . VAL A 1 338 ? -7.123 -3.685 24.477 1.00 67.06 338 VAL A C 1
ATOM 2661 O O . VAL A 1 338 ? -7.626 -4.449 23.660 1.00 67.06 338 VAL A O 1
ATOM 2664 N N . LEU A 1 339 ? -7.197 -2.358 24.339 1.00 81.69 339 LEU A N 1
ATOM 2665 C CA . LEU A 1 339 ? -7.947 -1.687 23.267 1.00 81.69 339 LEU A CA 1
ATOM 2666 C C . LEU A 1 339 ? -7.256 -1.702 21.900 1.00 81.69 339 LEU A C 1
ATOM 2668 O O . LEU A 1 339 ? -7.864 -1.311 20.909 1.00 81.69 339 LEU A O 1
ATOM 2672 N N . THR A 1 340 ? -6.003 -2.147 21.815 1.00 91.06 340 THR A N 1
ATOM 2673 C CA . THR A 1 340 ? -5.287 -2.248 20.537 1.00 91.06 340 THR A CA 1
ATOM 2674 C C . THR A 1 340 ? -4.591 -3.589 20.394 1.00 91.06 340 THR A C 1
ATOM 2676 O O . THR A 1 340 ? -4.159 -4.188 21.382 1.00 91.06 340 THR A O 1
ATOM 2679 N N . LYS A 1 341 ? -4.486 -4.061 19.152 1.00 92.44 341 LYS A N 1
ATOM 2680 C CA . LYS A 1 341 ? -3.770 -5.285 18.808 1.00 92.44 341 LYS A CA 1
ATOM 2681 C C . LYS A 1 341 ? -3.040 -5.125 17.484 1.00 92.44 341 LYS A C 1
ATOM 2683 O O . LYS A 1 341 ? -3.627 -4.707 16.487 1.00 92.44 341 LYS A O 1
ATOM 2688 N N . ASP A 1 342 ? -1.770 -5.505 17.499 1.00 95.44 342 ASP A N 1
ATOM 2689 C CA . ASP A 1 342 ? -0.894 -5.472 16.335 1.00 95.44 342 ASP A CA 1
ATOM 2690 C C . ASP A 1 342 ? -0.965 -6.786 15.556 1.00 95.44 342 ASP A C 1
ATOM 2692 O O . ASP A 1 342 ? -0.956 -7.880 16.132 1.00 95.44 342 ASP A O 1
ATOM 2696 N N . PHE A 1 343 ? -0.982 -6.665 14.232 1.00 95.88 343 PHE A N 1
ATOM 2697 C CA . PHE A 1 343 ? -0.912 -7.769 13.289 1.00 95.88 343 PHE A CA 1
ATOM 2698 C C . PHE A 1 343 ? 0.267 -7.532 12.350 1.00 95.88 343 PHE A C 1
ATOM 2700 O O . PHE A 1 343 ? 0.363 -6.491 11.702 1.00 95.88 343 PHE A O 1
ATOM 2707 N N . THR A 1 344 ? 1.179 -8.501 12.282 1.00 97.38 344 THR A N 1
ATOM 2708 C CA . THR A 1 344 ? 2.293 -8.460 11.333 1.00 97.38 344 THR A CA 1
ATOM 2709 C C . THR A 1 344 ? 1.815 -8.934 9.967 1.00 97.38 344 THR A C 1
ATOM 2711 O O . THR A 1 344 ? 1.318 -10.055 9.832 1.00 97.38 344 THR A O 1
ATOM 2714 N N . VAL A 1 345 ? 1.996 -8.083 8.964 1.00 98.19 345 VAL A N 1
ATOM 2715 C CA . VAL A 1 345 ? 1.661 -8.347 7.569 1.00 98.19 345 VAL A CA 1
ATOM 2716 C C . VAL A 1 345 ? 2.522 -9.494 7.057 1.00 98.19 345 VAL A C 1
ATOM 2718 O O . VAL A 1 345 ? 3.749 -9.489 7.184 1.00 98.19 345 VAL A O 1
ATOM 2721 N N . SER A 1 346 ? 1.877 -10.507 6.489 1.00 96.69 346 SER A N 1
ATOM 2722 C CA . SER A 1 346 ? 2.558 -11.645 5.876 1.00 96.69 346 SER A CA 1
ATOM 2723 C C . SER A 1 346 ? 1.682 -12.290 4.808 1.00 96.69 346 SER A C 1
ATOM 2725 O O . SER A 1 346 ? 0.459 -12.189 4.858 1.00 96.69 346 SER A O 1
ATOM 2727 N N . GLY A 1 347 ? 2.312 -12.983 3.860 1.00 95.94 347 GLY A N 1
ATOM 2728 C CA . GLY A 1 347 ? 1.608 -13.709 2.801 1.00 95.94 347 GLY A CA 1
ATOM 2729 C C . GLY A 1 347 ? 1.308 -12.884 1.548 1.00 95.94 347 GLY A C 1
ATOM 2730 O O . GLY A 1 347 ? 0.724 -13.433 0.616 1.00 95.94 347 GLY A O 1
ATOM 2731 N N . LEU A 1 348 ? 1.748 -11.622 1.483 1.00 96.69 348 LEU A N 1
ATOM 2732 C CA . LEU A 1 348 ? 1.663 -10.817 0.264 1.00 96.69 348 LEU A CA 1
ATOM 2733 C C . LEU A 1 348 ? 2.583 -11.385 -0.821 1.00 96.69 348 LEU A C 1
ATOM 2735 O O . LEU A 1 348 ? 3.677 -11.887 -0.532 1.00 96.69 348 LEU A O 1
ATOM 2739 N N . LYS A 1 349 ? 2.147 -11.300 -2.079 1.00 95.50 349 LYS A N 1
ATOM 2740 C CA . LYS A 1 349 ? 2.876 -11.858 -3.224 1.00 95.50 349 LYS A CA 1
ATOM 2741 C C . LYS A 1 349 ? 4.104 -11.008 -3.561 1.00 95.50 349 LYS A C 1
ATOM 2743 O O . LYS A 1 349 ? 3.989 -9.815 -3.810 1.00 95.50 349 LYS A O 1
ATOM 2748 N N . GLU A 1 350 ? 5.282 -11.624 -3.616 1.00 95.50 350 GLU A N 1
ATOM 2749 C CA . GLU A 1 350 ? 6.510 -10.928 -4.019 1.00 95.50 350 GLU A CA 1
ATOM 2750 C C . GLU A 1 350 ? 6.496 -10.552 -5.509 1.00 95.50 350 GLU A C 1
ATOM 2752 O O . GLU A 1 350 ? 6.171 -11.376 -6.369 1.00 95.50 350 GLU A O 1
ATOM 2757 N N . LEU A 1 351 ? 6.901 -9.315 -5.805 1.00 95.25 351 LEU A N 1
ATOM 2758 C CA . LEU A 1 351 ? 7.031 -8.792 -7.166 1.00 95.25 351 LEU A CA 1
ATOM 2759 C C . LEU A 1 351 ? 8.382 -9.169 -7.786 1.00 95.25 351 LEU A C 1
ATOM 2761 O O . LEU A 1 351 ? 9.429 -9.116 -7.131 1.00 95.25 351 LEU A O 1
ATOM 2765 N N . SER A 1 352 ? 8.364 -9.498 -9.075 1.00 95.12 352 SER A N 1
ATOM 2766 C CA . SER A 1 352 ? 9.560 -9.831 -9.850 1.00 95.12 352 SER A CA 1
ATOM 2767 C C . SER A 1 352 ? 10.257 -8.567 -10.343 1.00 95.12 352 SER A C 1
ATOM 2769 O O . SER A 1 352 ? 9.634 -7.712 -10.964 1.00 95.12 352 SER A O 1
ATOM 2771 N N . VAL A 1 353 ? 11.564 -8.464 -10.099 1.00 96.38 353 VAL A N 1
ATOM 2772 C CA . VAL A 1 353 ? 12.380 -7.373 -10.645 1.00 96.38 353 VAL A CA 1
ATOM 2773 C C . VAL A 1 353 ? 12.650 -7.642 -12.126 1.00 96.38 353 VAL A C 1
ATOM 2775 O O . VAL A 1 353 ? 13.178 -8.706 -12.454 1.00 96.38 353 VAL A O 1
ATOM 2778 N N . ILE A 1 354 ? 12.313 -6.692 -13.001 1.00 96.44 354 ILE A N 1
ATOM 2779 C CA . ILE A 1 354 ? 12.530 -6.797 -14.456 1.00 96.44 354 ILE A CA 1
ATOM 2780 C C . ILE A 1 354 ? 13.617 -5.828 -14.947 1.00 96.44 354 ILE A C 1
ATOM 2782 O O . ILE A 1 354 ? 13.888 -4.818 -14.297 1.00 96.44 354 ILE A O 1
ATOM 2786 N N . ASP A 1 355 ? 14.253 -6.138 -16.087 1.00 97.31 355 ASP A N 1
ATOM 2787 C CA . ASP A 1 355 ? 15.109 -5.186 -16.818 1.00 97.31 355 ASP A CA 1
ATOM 2788 C C . ASP A 1 355 ? 14.217 -4.333 -17.737 1.00 97.31 355 ASP A C 1
ATOM 2790 O O . ASP A 1 355 ? 13.686 -4.866 -18.716 1.00 97.31 355 ASP A O 1
ATOM 2794 N N . PRO A 1 356 ? 14.039 -3.025 -17.469 1.00 97.94 356 PRO A N 1
ATOM 2795 C CA . PRO A 1 356 ? 13.170 -2.180 -18.286 1.00 97.94 356 PRO A CA 1
ATOM 2796 C C . PRO A 1 356 ? 13.730 -1.925 -19.691 1.00 97.94 356 PRO A C 1
ATOM 2798 O O . PRO A 1 356 ? 13.025 -1.397 -20.543 1.00 97.94 356 PRO A O 1
ATOM 2801 N N . PHE A 1 357 ? 14.985 -2.297 -19.960 1.00 98.19 357 PHE A N 1
ATOM 2802 C CA . PHE A 1 357 ? 15.619 -2.128 -21.265 1.00 98.19 357 PHE A CA 1
ATOM 2803 C C . PHE A 1 357 ? 15.603 -3.404 -22.120 1.00 98.19 357 PHE A C 1
ATOM 2805 O O . PHE A 1 357 ? 16.307 -3.472 -23.135 1.00 98.19 357 PHE A O 1
ATOM 2812 N N . GLU A 1 358 ? 14.840 -4.428 -21.727 1.00 97.62 358 GLU A N 1
ATOM 2813 C CA . GLU A 1 358 ? 14.659 -5.641 -22.524 1.00 97.62 358 GLU A CA 1
ATOM 2814 C C . GLU A 1 358 ? 13.975 -5.315 -23.862 1.00 97.62 358 GLU A C 1
ATOM 2816 O O . GLU A 1 358 ? 12.846 -4.836 -23.910 1.00 97.62 358 GLU A O 1
ATOM 2821 N N . GLY A 1 359 ? 14.668 -5.581 -24.973 1.00 96.75 359 GLY A N 1
ATOM 2822 C CA . GLY A 1 359 ? 14.157 -5.302 -26.319 1.00 96.75 359 GLY A CA 1
ATOM 2823 C C . GLY A 1 359 ? 14.238 -3.831 -26.747 1.00 96.75 359 GLY A C 1
ATOM 2824 O O . GLY A 1 359 ? 13.782 -3.505 -27.843 1.00 96.75 359 GLY A O 1
ATOM 2825 N N . VAL A 1 360 ? 14.833 -2.950 -25.934 1.00 98.06 360 VAL A N 1
ATOM 2826 C CA . VAL A 1 360 ? 15.081 -1.551 -26.313 1.00 98.06 360 VAL A CA 1
ATOM 2827 C C . VAL A 1 360 ? 16.205 -1.481 -27.345 1.00 98.06 360 VAL A C 1
ATOM 2829 O O . VAL A 1 360 ? 17.300 -2.009 -27.138 1.00 98.06 360 VAL A O 1
ATOM 2832 N N . THR A 1 361 ? 15.938 -0.797 -28.456 1.00 96.62 361 THR A N 1
ATOM 2833 C CA . THR A 1 361 ? 16.892 -0.573 -29.551 1.00 96.62 361 THR A CA 1
ATOM 2834 C C . THR A 1 361 ? 16.856 0.882 -30.020 1.00 96.62 361 THR A C 1
ATOM 2836 O O . THR A 1 361 ? 16.046 1.678 -29.542 1.00 96.62 361 THR A O 1
ATOM 2839 N N . PHE A 1 362 ? 17.754 1.244 -30.940 1.00 96.12 362 PHE A N 1
ATOM 2840 C CA . PHE A 1 362 ? 17.814 2.586 -31.515 1.00 96.12 362 PHE A CA 1
ATOM 2841 C C . PHE A 1 362 ? 17.913 2.525 -33.031 1.00 96.12 362 PHE A C 1
ATOM 2843 O O . PHE A 1 362 ? 18.802 1.868 -33.577 1.00 96.12 362 PHE A O 1
ATOM 2850 N N . ASP A 1 363 ? 17.036 3.275 -33.690 1.00 95.06 363 ASP A N 1
ATOM 2851 C CA . ASP A 1 363 ? 17.134 3.549 -35.116 1.00 95.06 363 ASP A CA 1
ATOM 2852 C C . ASP A 1 363 ? 18.003 4.788 -35.322 1.00 95.06 363 ASP A C 1
ATOM 2854 O O . ASP A 1 363 ? 17.754 5.849 -34.742 1.00 95.06 363 ASP A O 1
ATOM 2858 N N . TYR A 1 364 ? 19.031 4.663 -36.157 1.00 93.62 364 TYR A N 1
ATOM 2859 C CA . TYR A 1 364 ? 19.953 5.756 -36.444 1.00 93.62 364 TYR A CA 1
ATOM 2860 C C . TYR A 1 364 ? 19.616 6.409 -37.780 1.00 93.62 364 TYR A C 1
ATOM 2862 O O . TYR A 1 364 ? 19.476 5.744 -38.806 1.00 93.62 364 TYR A O 1
ATOM 2870 N N . SER A 1 365 ? 19.526 7.734 -37.754 1.00 91.19 365 SER A N 1
ATOM 2871 C CA . SER A 1 365 ? 19.354 8.587 -38.927 1.00 91.19 365 SER A CA 1
ATOM 2872 C C . SER A 1 365 ? 20.551 9.525 -39.084 1.00 91.19 365 SER A C 1
ATOM 2874 O O . SER A 1 365 ? 21.344 9.687 -38.156 1.00 91.19 365 SER A O 1
ATOM 2876 N N . GLU A 1 366 ? 20.677 10.144 -40.259 1.00 88.88 366 GLU A N 1
ATOM 2877 C CA . GLU A 1 366 ? 21.868 10.892 -40.689 1.00 88.88 366 GLU A CA 1
ATOM 2878 C C . GLU A 1 366 ? 23.112 10.000 -40.846 1.00 88.88 366 GLU A C 1
ATOM 2880 O 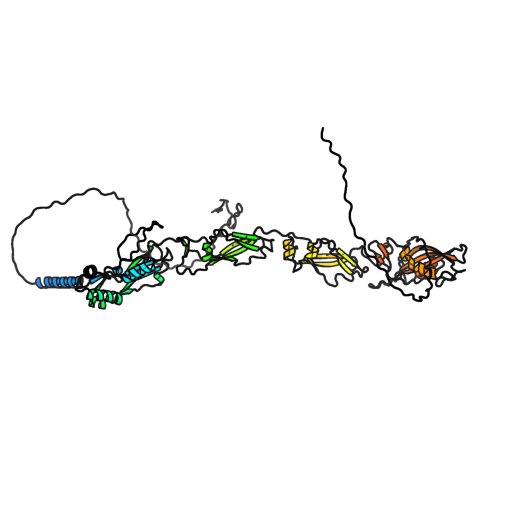O . GLU A 1 366 ? 22.994 8.805 -41.111 1.00 88.88 366 GLU A O 1
ATOM 2885 N N . LYS A 1 367 ? 24.311 10.590 -40.787 1.00 87.19 367 LYS A N 1
ATOM 2886 C CA . LYS A 1 367 ? 25.590 9.898 -40.959 1.00 87.19 367 LYS A CA 1
ATOM 2887 C C . LYS A 1 367 ? 26.550 10.330 -39.859 1.00 87.19 367 LYS A C 1
ATOM 2889 O O . LYS A 1 367 ? 26.587 11.506 -39.510 1.00 87.19 367 LYS A O 1
ATOM 2894 N N . ALA A 1 368 ? 27.367 9.415 -39.341 1.00 87.00 368 ALA A N 1
ATOM 2895 C CA . ALA A 1 368 ? 28.409 9.780 -38.380 1.00 87.00 368 ALA A CA 1
ATOM 2896 C C . ALA A 1 368 ? 29.350 10.845 -38.988 1.00 87.00 368 ALA A C 1
ATOM 2898 O O . ALA A 1 368 ? 29.750 10.675 -40.148 1.00 87.00 368 ALA A O 1
ATOM 2899 N N . PRO A 1 369 ? 29.720 11.916 -38.250 1.00 87.25 369 PRO A N 1
ATOM 2900 C CA . PRO A 1 369 ? 29.546 12.125 -36.804 1.00 87.25 369 PRO A CA 1
ATOM 2901 C C . PRO A 1 369 ? 28.317 12.975 -36.405 1.00 87.25 369 PRO A C 1
ATOM 2903 O O . PRO A 1 369 ? 28.333 13.605 -35.351 1.00 87.25 369 PRO A O 1
ATOM 2906 N N . THR A 1 370 ? 27.284 13.079 -37.244 1.00 88.75 370 THR A N 1
ATOM 2907 C CA . THR A 1 370 ? 26.080 13.881 -36.954 1.00 88.75 370 THR A CA 1
ATOM 2908 C C . THR A 1 370 ? 24.833 13.027 -36.740 1.00 88.75 370 THR A C 1
ATOM 2910 O O . THR A 1 370 ? 23.723 13.499 -36.943 1.00 88.75 370 THR A O 1
ATOM 2913 N N . LEU A 1 371 ? 24.982 11.769 -36.319 1.00 92.12 371 LEU A N 1
ATOM 2914 C CA . LEU A 1 371 ? 23.850 10.854 -36.185 1.00 92.12 371 LEU A CA 1
ATOM 2915 C C . LEU A 1 371 ? 22.792 11.400 -35.225 1.00 92.12 371 LEU A C 1
ATOM 2917 O O . LEU A 1 371 ? 23.103 12.013 -34.199 1.00 92.12 371 LEU A O 1
ATOM 2921 N N . THR A 1 372 ? 21.537 11.097 -35.539 1.00 95.31 372 THR A N 1
ATOM 2922 C CA . THR A 1 372 ? 20.423 11.233 -34.604 1.00 95.31 372 THR A CA 1
ATOM 2923 C C . THR A 1 372 ? 19.872 9.845 -34.300 1.00 95.31 372 THR A C 1
ATOM 2925 O O . THR A 1 372 ? 19.436 9.135 -35.213 1.00 95.31 372 THR A O 1
ATOM 2928 N N . ALA A 1 373 ? 19.901 9.459 -33.024 1.00 96.25 373 ALA A N 1
ATOM 2929 C CA . ALA A 1 373 ? 19.325 8.213 -32.535 1.00 96.25 373 ALA A CA 1
ATOM 2930 C C . ALA A 1 373 ? 17.845 8.416 -32.189 1.00 96.25 373 ALA A C 1
ATOM 2932 O O . ALA A 1 373 ? 17.457 9.425 -31.598 1.00 96.25 373 ALA A O 1
ATOM 2933 N N . LYS A 1 374 ? 17.009 7.444 -32.540 1.00 96.25 374 LYS A N 1
ATOM 2934 C CA . LYS A 1 374 ? 15.595 7.404 -32.174 1.00 96.25 374 LYS A CA 1
ATOM 2935 C C . LYS A 1 374 ? 15.336 6.134 -31.376 1.00 96.25 374 LYS A C 1
ATOM 2937 O O . LYS A 1 374 ? 15.623 5.044 -31.862 1.00 96.25 374 LYS A O 1
ATOM 2942 N N . LEU A 1 375 ? 14.794 6.288 -30.169 1.00 96.88 375 LEU A N 1
ATOM 2943 C CA . LEU A 1 375 ? 14.374 5.164 -29.337 1.00 96.88 375 LEU A CA 1
ATOM 2944 C C . LEU A 1 375 ? 13.341 4.310 -30.090 1.00 96.88 375 LEU A C 1
ATOM 2946 O O . LEU A 1 375 ? 12.353 4.843 -30.603 1.00 96.88 375 LEU A O 1
ATOM 2950 N N . ASN A 1 376 ? 13.577 3.001 -30.137 1.00 96.31 376 ASN A N 1
ATOM 2951 C CA . ASN A 1 376 ? 12.679 2.014 -30.720 1.00 96.31 376 ASN A CA 1
ATOM 2952 C C . ASN A 1 376 ? 12.355 0.935 -29.675 1.00 96.31 376 ASN A C 1
ATOM 2954 O O . ASN A 1 376 ? 13.242 0.234 -29.176 1.00 96.31 376 ASN A O 1
ATOM 2958 N N . THR A 1 377 ? 11.066 0.813 -29.360 1.00 97.56 377 THR A N 1
ATOM 2959 C CA . THR A 1 377 ? 10.525 -0.135 -28.382 1.00 97.56 377 THR A CA 1
ATOM 2960 C C . THR A 1 377 ? 9.732 -1.271 -29.029 1.00 97.56 377 THR A C 1
ATOM 2962 O O . THR A 1 377 ? 9.133 -2.067 -28.316 1.00 97.56 377 THR A O 1
ATOM 2965 N N . ASP A 1 378 ? 9.734 -1.422 -30.357 1.00 96.94 378 ASP A N 1
ATOM 2966 C CA . ASP A 1 378 ? 8.897 -2.400 -31.071 1.00 96.94 378 ASP A CA 1
ATOM 2967 C C . ASP A 1 378 ? 9.155 -3.847 -30.626 1.00 96.94 378 ASP A C 1
ATOM 2969 O O . ASP A 1 378 ? 8.218 -4.645 -30.539 1.00 96.94 378 ASP A O 1
ATOM 2973 N N . ALA A 1 379 ? 10.403 -4.174 -30.281 1.00 97.75 379 ALA A N 1
ATOM 2974 C CA . ALA A 1 379 ? 10.801 -5.490 -29.785 1.00 97.75 379 ALA A CA 1
ATOM 2975 C C . ALA A 1 379 ? 10.624 -5.670 -28.263 1.00 97.75 379 ALA A C 1
ATOM 2977 O O . ALA A 1 379 ? 10.863 -6.767 -27.758 1.00 97.75 379 ALA A O 1
ATOM 2978 N N . CYS A 1 380 ? 10.212 -4.630 -27.530 1.00 98.06 380 CYS A N 1
ATOM 2979 C CA . CYS A 1 380 ? 9.982 -4.717 -26.089 1.00 98.06 380 CYS A CA 1
ATOM 2980 C C . CYS A 1 380 ? 8.739 -5.576 -25.771 1.00 98.06 380 CYS A C 1
ATOM 2982 O O . CYS A 1 380 ? 7.745 -5.522 -26.514 1.00 98.06 380 CYS A O 1
ATOM 2984 N N . PRO A 1 381 ? 8.749 -6.321 -24.650 1.00 97.50 381 PRO A N 1
ATOM 2985 C CA . PRO A 1 381 ? 7.547 -6.912 -24.071 1.00 97.50 381 PRO A CA 1
ATOM 2986 C C . PRO A 1 381 ? 6.429 -5.882 -23.869 1.00 97.50 381 PRO A C 1
ATOM 2988 O O . PRO A 1 381 ? 6.685 -4.708 -23.602 1.00 97.50 381 PRO A O 1
ATOM 2991 N N . GLN A 1 382 ? 5.176 -6.331 -23.960 1.00 96.19 382 GLN A N 1
ATOM 2992 C CA . GLN A 1 382 ? 4.013 -5.439 -23.927 1.00 96.19 382 GLN A CA 1
ATOM 2993 C C . GLN A 1 382 ? 3.912 -4.642 -22.614 1.00 96.19 382 GLN A C 1
ATOM 2995 O O . GLN A 1 382 ? 3.706 -3.438 -22.660 1.00 96.19 382 GLN A O 1
ATOM 3000 N N . TYR A 1 383 ? 4.193 -5.266 -21.465 1.00 94.62 383 TYR A N 1
ATOM 3001 C CA . TYR A 1 383 ? 4.202 -4.574 -20.168 1.00 94.62 383 TYR A CA 1
ATOM 3002 C C . TYR A 1 383 ? 5.267 -3.467 -20.075 1.00 94.62 383 TYR A C 1
ATOM 3004 O O . TYR A 1 383 ? 5.097 -2.525 -19.315 1.00 94.62 383 TYR A O 1
ATOM 3012 N N . ILE A 1 384 ? 6.364 -3.545 -20.844 1.00 97.06 384 ILE A N 1
ATOM 3013 C CA . ILE A 1 384 ? 7.342 -2.448 -20.912 1.00 97.06 384 ILE A CA 1
ATOM 3014 C C . ILE A 1 384 ? 6.759 -1.296 -21.728 1.00 97.06 384 ILE A C 1
ATOM 3016 O O . ILE A 1 384 ? 6.846 -0.149 -21.315 1.00 97.06 384 ILE A O 1
ATOM 3020 N N . LYS A 1 385 ? 6.132 -1.597 -22.869 1.00 96.31 385 LYS A N 1
ATOM 3021 C CA . LYS A 1 385 ? 5.515 -0.578 -23.732 1.00 96.31 385 LYS A CA 1
ATOM 3022 C C . LYS A 1 385 ? 4.384 0.175 -23.039 1.00 96.31 385 LYS A C 1
ATOM 3024 O O . LYS A 1 385 ? 4.236 1.369 -23.275 1.00 96.31 385 LYS A O 1
ATOM 3029 N N . ASP A 1 386 ? 3.602 -0.533 -22.230 1.00 96.00 386 ASP A N 1
ATOM 3030 C CA . ASP A 1 386 ? 2.410 0.023 -21.594 1.00 96.00 386 ASP A CA 1
ATOM 3031 C C . ASP A 1 386 ? 2.733 0.723 -20.271 1.00 96.00 386 ASP A C 1
ATOM 3033 O O . ASP A 1 386 ? 2.122 1.744 -19.967 1.00 96.00 386 ASP A O 1
ATOM 3037 N N . CYS A 1 387 ? 3.704 0.217 -19.502 1.00 97.50 387 CYS A N 1
ATOM 3038 C CA . CYS A 1 387 ? 3.945 0.701 -18.142 1.00 97.50 387 CYS A CA 1
ATOM 3039 C C . CYS A 1 387 ? 5.239 1.504 -17.967 1.00 97.50 387 CYS A C 1
ATOM 3041 O O . CYS A 1 387 ? 5.367 2.178 -16.950 1.00 97.50 387 CYS A O 1
ATOM 3043 N N . ILE A 1 388 ? 6.213 1.443 -18.881 1.00 98.19 388 ILE A N 1
ATOM 3044 C CA . ILE A 1 388 ? 7.527 2.081 -18.689 1.00 98.19 388 ILE A CA 1
ATOM 3045 C C . ILE A 1 388 ? 7.646 3.353 -19.528 1.00 98.19 388 ILE A C 1
ATOM 3047 O O . ILE A 1 388 ? 7.469 3.341 -20.745 1.00 98.19 388 ILE A O 1
ATOM 3051 N N . GLU A 1 389 ? 8.002 4.449 -18.864 1.00 97.88 389 GLU A N 1
ATOM 3052 C CA . GLU A 1 389 ? 8.364 5.711 -19.500 1.00 97.88 389 GLU A CA 1
ATOM 3053 C C . GLU A 1 389 ? 9.886 5.791 -19.658 1.00 97.88 389 GLU A C 1
ATOM 3055 O O . GLU A 1 389 ? 10.642 5.452 -18.745 1.00 97.88 389 GLU A O 1
ATOM 3060 N N . PHE A 1 390 ? 10.338 6.225 -20.837 1.00 97.88 390 PHE A N 1
ATOM 3061 C CA . PHE A 1 390 ? 11.753 6.434 -21.130 1.00 97.88 390 PHE A CA 1
ATOM 3062 C C . PHE A 1 390 ? 12.034 7.923 -21.298 1.00 97.88 390 PHE A C 1
ATOM 3064 O O . PHE A 1 390 ? 11.411 8.575 -22.136 1.00 97.88 390 PHE A O 1
ATOM 3071 N N . ASP A 1 391 ? 13.023 8.425 -20.563 1.00 97.12 391 ASP A N 1
ATOM 3072 C CA . ASP A 1 391 ? 13.452 9.822 -20.594 1.00 97.12 391 ASP A CA 1
ATOM 3073 C C . ASP A 1 391 ? 14.954 9.951 -20.887 1.00 97.12 391 ASP A C 1
ATOM 3075 O O . ASP A 1 391 ? 15.757 9.048 -20.616 1.00 97.12 391 ASP A O 1
ATOM 3079 N N . TRP A 1 392 ? 15.338 11.075 -21.489 1.00 96.50 392 TRP A N 1
ATOM 3080 C CA . TRP A 1 392 ? 16.718 11.392 -21.848 1.00 96.50 392 TRP A CA 1
ATOM 3081 C C . TRP A 1 392 ? 16.924 12.901 -22.007 1.00 96.50 392 TRP A C 1
ATOM 3083 O O . TRP A 1 392 ? 16.007 13.652 -22.335 1.00 96.50 392 TRP A O 1
ATOM 3093 N N . ASP A 1 393 ? 18.171 13.365 -21.860 1.00 93.44 393 ASP A N 1
ATOM 3094 C CA . ASP A 1 393 ? 18.508 14.750 -22.211 1.00 93.44 393 ASP A CA 1
ATOM 3095 C C . ASP A 1 393 ? 18.244 14.973 -23.705 1.00 93.44 393 ASP A C 1
ATOM 3097 O O . ASP A 1 393 ? 18.786 14.264 -24.553 1.00 93.44 393 ASP A O 1
ATOM 3101 N N . TYR A 1 394 ? 17.450 15.993 -24.038 1.00 83.31 394 TYR A N 1
ATOM 3102 C CA . TYR A 1 394 ? 17.066 16.348 -25.406 1.00 83.31 394 TYR A CA 1
ATOM 3103 C C . TYR A 1 394 ? 18.226 16.339 -26.422 1.00 83.31 394 TYR A C 1
ATOM 3105 O O . TYR A 1 394 ? 18.022 16.004 -27.595 1.00 83.31 394 TYR A O 1
ATOM 3113 N N . ASN A 1 395 ? 19.442 16.705 -26.001 1.00 89.81 395 ASN A N 1
ATOM 3114 C CA . ASN A 1 395 ? 20.616 16.731 -26.875 1.00 89.81 395 ASN A CA 1
ATOM 3115 C C . ASN A 1 395 ? 21.409 15.416 -26.897 1.00 89.81 395 ASN A C 1
ATOM 3117 O O . ASN A 1 395 ? 22.222 15.242 -27.801 1.00 89.81 395 ASN A O 1
ATOM 3121 N N . ALA A 1 396 ? 21.174 14.493 -25.960 1.00 93.00 396 ALA A N 1
ATOM 3122 C CA . ALA A 1 396 ? 21.927 13.244 -25.840 1.00 93.00 396 ALA A CA 1
ATOM 3123 C C . ALA A 1 396 ? 21.757 12.306 -27.041 1.00 93.00 396 ALA A C 1
ATOM 3125 O O . ALA A 1 396 ? 22.613 11.463 -27.270 1.00 93.00 396 ALA A O 1
ATOM 3126 N N . LEU A 1 397 ? 20.682 12.452 -27.823 1.00 95.94 397 LEU A N 1
ATOM 3127 C CA . LEU A 1 397 ? 20.422 11.612 -28.996 1.00 95.94 397 LEU A CA 1
ATOM 3128 C C . LEU A 1 397 ? 20.745 12.291 -30.335 1.00 95.94 397 LEU A C 1
ATOM 3130 O O . LEU A 1 397 ? 20.308 11.811 -31.379 1.00 95.94 397 LEU A O 1
ATOM 3134 N N . ARG A 1 398 ? 21.466 13.420 -30.335 1.00 94.19 398 ARG A N 1
ATOM 3135 C CA . ARG A 1 398 ? 21.733 14.232 -31.536 1.00 94.19 398 ARG A CA 1
ATOM 3136 C C . ARG A 1 398 ? 23.217 14.526 -31.705 1.00 94.19 398 ARG A C 1
ATOM 3138 O O . ARG A 1 398 ? 23.932 14.695 -30.725 1.00 94.19 398 ARG A O 1
ATOM 3145 N N . ASN A 1 399 ? 23.637 14.730 -32.955 1.00 91.19 399 ASN A N 1
ATOM 3146 C CA . ASN A 1 399 ? 25.027 15.025 -33.320 1.00 91.19 399 ASN A CA 1
ATOM 3147 C C . ASN A 1 399 ? 26.013 13.954 -32.824 1.00 91.19 399 ASN A C 1
ATOM 3149 O O . ASN A 1 399 ? 27.094 14.281 -32.337 1.00 91.19 399 ASN A O 1
ATOM 3153 N N . LEU A 1 400 ? 25.597 12.692 -32.915 1.00 92.94 400 LEU A N 1
ATOM 3154 C CA . LEU A 1 400 ? 26.325 11.552 -32.383 1.00 92.94 400 LEU A CA 1
ATOM 3155 C C . LEU A 1 400 ? 27.349 11.008 -33.383 1.00 92.94 400 LEU A C 1
ATOM 3157 O O . LEU A 1 400 ? 27.088 10.870 -34.586 1.00 92.94 400 LEU A O 1
ATOM 3161 N N . ASN A 1 401 ? 28.505 10.621 -32.862 1.00 92.31 401 ASN A N 1
ATOM 3162 C CA . ASN A 1 401 ? 29.523 9.861 -33.563 1.00 92.31 401 ASN A CA 1
ATOM 3163 C C . ASN A 1 401 ? 29.559 8.401 -33.087 1.00 92.31 401 ASN A C 1
ATOM 3165 O O . ASN A 1 401 ? 29.012 8.032 -32.053 1.00 92.31 401 ASN A O 1
ATOM 3169 N N . ILE A 1 402 ? 30.219 7.548 -33.866 1.00 91.06 402 ILE A N 1
ATOM 3170 C CA . ILE A 1 402 ? 30.461 6.152 -33.497 1.00 91.06 402 ILE A CA 1
ATOM 3171 C C . ILE A 1 402 ? 31.294 6.088 -32.216 1.00 91.06 402 ILE A C 1
ATOM 3173 O O . ILE A 1 402 ? 32.314 6.771 -32.106 1.00 91.06 402 ILE A O 1
ATOM 3177 N N . GLY A 1 403 ? 30.872 5.234 -31.284 1.00 94.12 403 GLY A N 1
ATOM 3178 C CA . GLY A 1 403 ? 31.494 5.098 -29.972 1.00 94.12 403 GLY A CA 1
ATOM 3179 C C . GLY A 1 403 ? 31.056 6.146 -28.947 1.00 94.12 403 GLY A C 1
ATOM 3180 O O . GLY A 1 403 ? 31.465 6.028 -27.795 1.00 94.12 403 GLY A O 1
ATOM 3181 N N . ASP A 1 404 ? 30.230 7.130 -29.323 1.00 96.38 404 ASP A N 1
ATOM 3182 C CA . ASP A 1 404 ? 29.650 8.053 -28.348 1.00 96.38 404 ASP A CA 1
ATOM 3183 C C . ASP A 1 404 ? 28.681 7.307 -27.424 1.00 96.38 404 ASP A C 1
ATOM 3185 O O . ASP A 1 404 ? 27.962 6.391 -27.838 1.00 96.38 404 ASP A O 1
ATOM 3189 N N . GLU A 1 405 ? 28.668 7.725 -26.162 1.00 97.12 405 GLU A N 1
ATOM 3190 C CA . GLU A 1 405 ? 27.797 7.193 -25.122 1.00 97.12 405 GLU A CA 1
ATOM 3191 C C . GLU A 1 405 ? 26.638 8.151 -24.850 1.00 97.12 405 GLU A C 1
ATOM 3193 O O . GLU A 1 405 ? 26.823 9.366 -24.753 1.00 97.12 405 GLU A O 1
ATOM 3198 N N . PHE A 1 406 ? 25.444 7.596 -24.669 1.00 96.69 406 PHE A N 1
ATOM 3199 C CA . PHE A 1 406 ? 24.271 8.330 -24.204 1.00 96.69 406 PHE A CA 1
ATOM 3200 C C . PHE A 1 406 ? 23.485 7.484 -23.203 1.00 96.69 406 PHE A C 1
ATOM 3202 O O . PHE A 1 406 ? 23.493 6.254 -23.260 1.00 96.69 406 PHE A O 1
ATOM 3209 N N . THR A 1 407 ? 22.811 8.145 -22.267 1.00 96.94 407 THR A N 1
ATOM 3210 C CA . THR A 1 407 ? 22.092 7.482 -21.173 1.00 96.94 407 THR A CA 1
ATOM 3211 C C . THR A 1 407 ? 20.599 7.697 -21.324 1.00 96.94 407 THR A C 1
ATOM 3213 O O . THR A 1 407 ? 20.160 8.820 -21.571 1.00 96.94 407 THR A O 1
ATOM 3216 N N . ILE A 1 408 ? 19.840 6.619 -21.142 1.00 98.25 408 ILE A N 1
ATOM 3217 C CA . ILE A 1 408 ? 18.383 6.646 -21.028 1.00 98.25 408 ILE A CA 1
ATOM 3218 C C . ILE A 1 408 ? 18.002 6.275 -19.598 1.00 98.25 408 ILE A C 1
ATOM 3220 O O . ILE A 1 408 ? 18.591 5.357 -19.013 1.00 98.25 408 ILE A O 1
ATOM 3224 N N . THR A 1 409 ? 17.005 6.969 -19.067 1.00 98.19 409 THR A N 1
ATOM 3225 C CA . THR A 1 409 ? 16.352 6.661 -17.796 1.00 98.19 409 THR A CA 1
ATOM 3226 C C . THR A 1 409 ? 15.019 5.981 -18.076 1.00 98.19 409 THR A C 1
ATOM 3228 O O . THR A 1 409 ? 14.289 6.406 -18.965 1.00 98.19 409 THR A O 1
ATOM 3231 N N . ALA A 1 410 ? 14.716 4.922 -17.333 1.00 98.31 410 ALA A N 1
ATOM 3232 C CA . ALA A 1 410 ? 13.438 4.230 -17.357 1.00 98.31 410 ALA A CA 1
ATOM 3233 C C . ALA A 1 410 ? 12.764 4.335 -15.985 1.00 98.31 410 ALA A C 1
ATOM 3235 O O . ALA A 1 410 ? 13.397 4.051 -14.960 1.00 98.31 410 ALA A O 1
ATOM 3236 N N . THR A 1 411 ? 11.488 4.701 -15.979 1.00 98.19 411 THR A N 1
ATOM 3237 C CA . THR A 1 411 ? 10.628 4.792 -14.791 1.00 98.19 411 THR A CA 1
ATOM 3238 C C . THR A 1 411 ? 9.306 4.083 -15.052 1.00 98.19 411 THR A C 1
ATOM 3240 O O . THR A 1 411 ? 8.894 3.915 -16.201 1.00 98.19 411 THR A O 1
ATOM 3243 N N . VAL A 1 412 ? 8.626 3.638 -13.994 1.00 97.62 412 VAL A N 1
ATOM 3244 C CA . VAL A 1 412 ? 7.228 3.214 -14.142 1.00 97.62 412 VAL A CA 1
ATOM 3245 C C . VAL A 1 412 ? 6.392 4.471 -14.365 1.00 97.62 412 VAL A C 1
ATOM 3247 O O . VAL A 1 412 ? 6.543 5.461 -13.652 1.00 97.62 412 VAL A O 1
ATOM 3250 N N . SER A 1 413 ? 5.537 4.449 -15.380 1.00 96.44 413 SER A N 1
ATOM 3251 C CA . SER A 1 413 ? 4.601 5.531 -15.659 1.00 96.44 413 SER A CA 1
ATOM 3252 C C . SER A 1 413 ? 3.679 5.728 -14.458 1.00 96.44 413 SER A C 1
ATOM 3254 O O . SER A 1 413 ? 3.066 4.769 -13.998 1.00 96.44 413 SER A O 1
ATOM 3256 N N . TYR A 1 414 ? 3.502 6.974 -14.010 1.00 91.88 414 TYR A N 1
ATOM 3257 C CA . TYR A 1 414 ? 2.684 7.310 -12.830 1.00 91.88 414 TYR A CA 1
ATOM 3258 C C . TYR A 1 414 ? 1.262 6.714 -12.859 1.00 91.88 414 TYR A C 1
ATOM 3260 O O . TYR A 1 414 ? 0.696 6.365 -11.832 1.00 91.88 414 TYR A O 1
ATOM 3268 N N . TRP A 1 415 ? 0.660 6.602 -14.044 1.00 92.19 415 TRP A N 1
ATOM 3269 C CA . TRP A 1 415 ? -0.697 6.076 -14.221 1.00 92.19 415 TRP A CA 1
ATOM 3270 C C . TRP A 1 415 ? -0.761 4.544 -14.333 1.00 92.19 415 TRP A C 1
ATOM 3272 O O . TRP A 1 415 ? -1.860 4.001 -14.404 1.00 92.19 415 TRP A O 1
ATOM 3282 N N . ALA A 1 416 ? 0.388 3.865 -14.368 1.00 95.12 416 ALA A N 1
ATOM 3283 C CA . ALA A 1 416 ? 0.512 2.422 -14.562 1.00 95.12 416 ALA A CA 1
ATOM 3284 C C . ALA A 1 416 ? 1.201 1.711 -13.380 1.00 95.12 416 ALA A C 1
ATOM 3286 O O . ALA A 1 416 ? 1.507 0.528 -13.495 1.00 95.12 416 ALA A O 1
ATOM 3287 N N . GLU A 1 417 ? 1.463 2.398 -12.259 1.00 91.19 417 GLU A N 1
ATOM 3288 C CA . GLU A 1 417 ? 2.119 1.803 -11.081 1.00 91.19 417 GLU A CA 1
ATOM 3289 C C . GLU A 1 417 ? 1.342 0.595 -10.537 1.00 91.19 417 GLU A C 1
ATOM 3291 O O . GLU A 1 417 ? 1.918 -0.485 -10.384 1.00 91.19 417 GLU A O 1
ATOM 3296 N N . ASP A 1 418 ? 0.029 0.754 -10.345 1.00 90.50 418 ASP A N 1
ATOM 3297 C CA . ASP A 1 418 ? -0.855 -0.315 -9.871 1.00 90.50 418 ASP A CA 1
ATOM 3298 C C . ASP A 1 418 ? -0.920 -1.476 -10.874 1.00 90.50 418 ASP A C 1
ATOM 3300 O O . ASP A 1 418 ? -0.757 -2.637 -10.504 1.00 90.50 418 ASP A O 1
ATOM 3304 N N . GLU A 1 419 ? -1.081 -1.175 -12.168 1.00 93.31 419 GLU A N 1
ATOM 3305 C CA . GLU A 1 419 ? -1.156 -2.192 -13.226 1.00 93.31 419 GLU A CA 1
ATOM 3306 C C . GLU A 1 419 ? 0.153 -2.989 -13.339 1.00 93.31 419 GLU A C 1
ATOM 3308 O O . GLU A 1 419 ? 0.144 -4.215 -13.474 1.00 93.31 419 GLU A O 1
ATOM 3313 N N . PHE A 1 420 ? 1.299 -2.316 -13.230 1.00 95.06 420 PHE A N 1
ATOM 3314 C CA . PHE A 1 420 ? 2.609 -2.956 -13.275 1.00 95.06 420 PHE A CA 1
ATOM 3315 C C . PHE A 1 420 ? 2.829 -3.897 -12.080 1.00 95.06 420 PHE A C 1
ATOM 3317 O O . PHE A 1 420 ? 3.333 -5.016 -12.252 1.00 95.06 420 PHE A O 1
ATOM 3324 N N . ALA A 1 421 ? 2.388 -3.485 -10.887 1.00 93.69 421 ALA A N 1
ATOM 3325 C CA . ALA A 1 421 ? 2.397 -4.323 -9.693 1.00 93.69 421 ALA A CA 1
ATOM 3326 C C . ALA A 1 421 ? 1.413 -5.502 -9.812 1.00 93.69 421 ALA A C 1
ATOM 3328 O O . ALA A 1 421 ? 1.784 -6.634 -9.492 1.00 93.69 421 ALA A O 1
ATOM 3329 N N . ASP A 1 422 ? 0.203 -5.289 -10.335 1.00 92.50 422 ASP A N 1
ATOM 3330 C CA . ASP A 1 422 ? -0.811 -6.329 -10.568 1.00 92.50 422 ASP A CA 1
ATOM 3331 C C . ASP A 1 422 ? -0.332 -7.409 -11.546 1.00 92.50 422 ASP A C 1
ATOM 3333 O O . ASP A 1 422 ? -0.556 -8.609 -11.331 1.00 92.50 422 ASP A O 1
ATOM 3337 N N . LEU A 1 423 ? 0.423 -7.007 -12.573 1.00 94.31 423 LEU A N 1
ATOM 3338 C CA . LEU A 1 423 ? 1.129 -7.920 -13.475 1.00 94.31 423 LEU A CA 1
ATOM 3339 C C . LEU A 1 423 ? 2.255 -8.708 -12.774 1.00 94.31 423 LEU A C 1
ATOM 3341 O O . LEU A 1 423 ? 2.732 -9.719 -13.297 1.00 94.31 423 LEU A O 1
ATOM 3345 N N . GLY A 1 424 ? 2.635 -8.318 -11.556 1.00 94.62 424 GLY A N 1
ATOM 3346 C CA . GLY A 1 424 ? 3.616 -8.996 -10.717 1.00 94.62 424 GLY A CA 1
ATOM 3347 C C . GLY A 1 424 ? 5.042 -8.483 -10.896 1.00 94.62 424 GLY A C 1
ATOM 3348 O O . GLY A 1 424 ? 5.982 -9.223 -10.581 1.00 94.62 424 GLY A O 1
ATOM 3349 N N . TYR A 1 425 ? 5.218 -7.260 -11.398 1.00 95.62 425 TYR A N 1
ATOM 3350 C CA . TYR A 1 425 ? 6.519 -6.689 -11.732 1.00 95.62 425 TYR A CA 1
ATOM 3351 C C . TYR A 1 425 ? 6.875 -5.477 -10.867 1.00 95.62 425 TYR A C 1
ATOM 3353 O O . TYR A 1 425 ? 6.018 -4.793 -10.320 1.00 95.62 425 TYR A O 1
ATOM 3361 N N . LYS A 1 426 ? 8.179 -5.225 -10.735 1.00 95.31 426 LYS A N 1
ATOM 3362 C CA . LYS A 1 426 ? 8.743 -3.984 -10.195 1.00 95.31 426 LYS A CA 1
ATOM 3363 C C . LYS A 1 426 ? 10.087 -3.670 -10.846 1.00 95.31 426 LYS A C 1
ATOM 3365 O O . LYS A 1 426 ? 10.746 -4.556 -11.398 1.00 95.31 426 LYS A O 1
ATOM 3370 N N . LEU A 1 427 ? 10.524 -2.420 -10.735 1.00 96.38 427 LEU A N 1
ATOM 3371 C CA . LEU A 1 427 ? 11.894 -2.031 -11.065 1.00 96.38 427 LEU A CA 1
ATOM 3372 C C . LEU A 1 427 ? 12.835 -2.275 -9.877 1.00 96.38 427 LEU A C 1
ATOM 3374 O O . LEU A 1 427 ? 12.406 -2.464 -8.738 1.00 96.38 427 LEU A O 1
ATOM 3378 N N . ALA A 1 428 ? 14.142 -2.307 -10.149 1.00 94.75 428 ALA A N 1
ATOM 3379 C CA . ALA A 1 428 ? 15.160 -2.470 -9.108 1.00 94.75 428 ALA A CA 1
ATOM 3380 C C . ALA A 1 428 ? 15.253 -1.244 -8.178 1.00 94.75 428 ALA A C 1
ATOM 3382 O O . ALA A 1 428 ? 15.593 -1.378 -7.003 1.00 94.75 428 ALA A O 1
ATOM 3383 N N . THR A 1 429 ? 14.954 -0.069 -8.724 1.00 95.31 429 THR A N 1
ATOM 3384 C CA . THR A 1 429 ? 14.925 1.255 -8.092 1.00 95.31 429 THR A CA 1
ATOM 3385 C C . THR A 1 429 ? 13.802 2.068 -8.742 1.00 95.31 429 THR A C 1
ATOM 3387 O O . THR A 1 429 ? 13.316 1.673 -9.799 1.00 95.31 429 THR A O 1
ATOM 3390 N N . GLU A 1 430 ? 13.399 3.191 -8.140 1.00 92.81 430 GLU A N 1
ATOM 3391 C CA . GLU A 1 430 ? 12.370 4.088 -8.709 1.00 92.81 430 GLU A CA 1
ATOM 3392 C C . GLU A 1 430 ? 12.724 4.546 -10.134 1.00 92.81 430 GLU A C 1
ATOM 3394 O O . GLU A 1 430 ? 11.870 4.575 -11.016 1.00 92.81 430 GLU A O 1
ATOM 3399 N N . GLU A 1 431 ? 14.011 4.809 -10.376 1.00 96.38 431 GLU A N 1
ATOM 3400 C CA . GLU A 1 431 ? 14.555 5.126 -11.695 1.00 96.38 431 GLU A CA 1
ATOM 3401 C C . GLU A 1 431 ? 15.708 4.175 -12.021 1.00 96.38 431 GLU A C 1
ATOM 3403 O O . GLU A 1 431 ? 16.619 3.984 -11.206 1.00 96.38 431 GLU A O 1
ATOM 3408 N N . VAL A 1 432 ? 15.698 3.577 -13.213 1.00 98.19 432 VAL A N 1
ATOM 3409 C CA . VAL A 1 432 ? 16.770 2.696 -13.698 1.00 98.19 432 VAL A CA 1
ATOM 3410 C C . VAL A 1 432 ? 17.421 3.347 -14.910 1.00 98.19 432 VAL A C 1
ATOM 3412 O O . VAL A 1 432 ? 16.749 3.680 -15.879 1.00 98.19 432 VAL A O 1
ATOM 3415 N N . THR A 1 433 ? 18.742 3.516 -14.887 1.00 97.88 433 THR A N 1
ATOM 3416 C CA . THR A 1 433 ? 19.482 4.134 -15.997 1.00 97.88 433 THR A CA 1
ATOM 3417 C C . THR A 1 433 ? 20.329 3.112 -16.740 1.00 97.88 433 THR A C 1
ATOM 3419 O O . THR A 1 433 ? 20.878 2.181 -16.142 1.00 97.88 433 THR A O 1
ATOM 3422 N N . LYS A 1 434 ? 20.459 3.287 -18.058 1.00 97.94 434 LYS A N 1
ATOM 3423 C CA . LYS A 1 434 ? 21.341 2.474 -18.900 1.00 97.94 434 LYS A CA 1
ATOM 3424 C C . LYS A 1 434 ? 22.055 3.340 -19.923 1.00 97.94 434 LYS A C 1
ATOM 3426 O O . LYS A 1 434 ? 21.437 4.143 -20.621 1.00 97.94 434 LYS A O 1
ATOM 3431 N N . THR A 1 435 ? 23.367 3.150 -20.009 1.00 97.94 435 THR A N 1
ATOM 3432 C CA . THR A 1 435 ? 24.213 3.780 -21.022 1.00 97.94 435 THR A CA 1
ATOM 3433 C C . THR A 1 435 ? 24.287 2.887 -22.252 1.00 97.94 435 THR A C 1
ATOM 3435 O O . THR A 1 435 ? 24.575 1.691 -22.158 1.00 97.94 435 THR A O 1
ATOM 3438 N N . PHE A 1 436 ? 24.030 3.486 -23.406 1.00 97.62 436 PHE A N 1
ATOM 3439 C CA . PHE A 1 436 ? 24.145 2.878 -24.719 1.00 97.62 436 PHE A CA 1
ATOM 3440 C C . PHE A 1 436 ? 25.321 3.503 -25.463 1.00 97.62 436 PHE A C 1
ATOM 3442 O O . PHE A 1 436 ? 25.640 4.674 -25.269 1.00 97.62 436 PHE A O 1
ATOM 3449 N N . VAL A 1 437 ? 25.952 2.707 -26.323 1.00 97.38 437 VAL A N 1
ATOM 3450 C CA . VAL A 1 437 ? 27.077 3.126 -27.162 1.00 97.38 437 VAL A CA 1
ATOM 3451 C C . VAL A 1 437 ? 26.617 3.094 -28.612 1.00 97.38 437 VAL A C 1
ATOM 3453 O O . VAL A 1 437 ? 26.042 2.093 -29.048 1.00 97.38 437 VAL A O 1
ATOM 3456 N N . VAL A 1 438 ? 26.884 4.157 -29.369 1.00 96.50 438 VAL A N 1
ATOM 3457 C CA . VAL A 1 438 ? 26.619 4.179 -30.814 1.00 96.50 438 VAL A CA 1
ATOM 3458 C C . VAL A 1 438 ? 27.465 3.097 -31.494 1.00 96.50 438 VAL A C 1
ATOM 3460 O O . VAL A 1 438 ? 28.696 3.146 -31.400 1.00 96.50 438 VAL A O 1
ATOM 3463 N N . PRO A 1 439 ? 26.848 2.126 -32.187 1.00 94.44 439 PRO A N 1
ATOM 3464 C CA . PRO A 1 439 ? 27.580 0.993 -32.722 1.00 94.44 439 PRO A CA 1
ATOM 3465 C C . PRO A 1 439 ? 28.299 1.347 -34.034 1.00 94.44 439 PRO A C 1
ATOM 3467 O O . PRO A 1 439 ? 27.966 2.308 -34.722 1.00 94.44 439 PRO A O 1
ATOM 3470 N N . ASP A 1 440 ? 29.283 0.534 -34.423 1.00 89.81 440 ASP A N 1
ATOM 3471 C CA . ASP A 1 440 ? 30.108 0.774 -35.621 1.00 89.81 440 ASP A CA 1
ATOM 3472 C C . ASP A 1 440 ? 29.358 0.589 -36.958 1.00 89.81 440 ASP A C 1
ATOM 3474 O O . ASP A 1 440 ? 29.839 1.033 -38.014 1.00 89.81 440 ASP A O 1
ATOM 3478 N N . ASN A 1 441 ? 28.218 -0.110 -36.927 1.00 89.12 441 ASN A N 1
ATOM 3479 C CA . ASN A 1 441 ? 27.392 -0.498 -38.075 1.00 89.12 441 ASN A CA 1
ATOM 3480 C C . ASN A 1 441 ? 26.246 0.493 -38.334 1.00 89.12 441 ASN A C 1
ATOM 3482 O O . ASN A 1 441 ? 25.108 0.101 -38.571 1.00 89.12 441 ASN A O 1
ATOM 3486 N N . VAL A 1 442 ? 26.557 1.781 -38.305 1.00 91.56 442 VAL A N 1
ATOM 3487 C CA . VAL A 1 442 ? 25.646 2.882 -38.646 1.00 91.56 442 VAL A CA 1
ATOM 3488 C C . VAL A 1 442 ? 26.121 3.576 -39.923 1.00 91.56 442 VAL A C 1
ATOM 3490 O O . VAL A 1 442 ? 27.309 3.472 -40.260 1.00 91.56 442 VAL A O 1
ATOM 3493 N N . PRO A 1 443 ? 25.239 4.295 -40.642 1.00 89.00 443 PRO A N 1
ATOM 3494 C CA . PRO A 1 443 ? 25.659 5.094 -41.782 1.00 89.00 443 PRO A CA 1
ATOM 3495 C C . PRO A 1 443 ? 26.751 6.097 -41.393 1.00 89.00 443 PRO A C 1
ATOM 3497 O O . PRO A 1 443 ? 26.660 6.778 -40.368 1.00 89.00 443 PRO A O 1
ATOM 3500 N N . LYS A 1 444 ? 27.807 6.197 -42.200 1.00 85.06 444 LYS A N 1
ATOM 3501 C CA . LYS A 1 444 ? 28.957 7.064 -41.902 1.00 85.06 444 LYS A CA 1
ATOM 3502 C C . LYS A 1 444 ? 29.627 7.585 -43.155 1.00 85.06 444 LYS A C 1
ATOM 3504 O O . LYS A 1 444 ? 29.760 6.866 -44.146 1.00 85.06 444 LYS A O 1
ATOM 3509 N N . TYR A 1 445 ? 30.087 8.831 -43.091 1.00 79.06 445 TYR A N 1
ATOM 3510 C CA . TYR A 1 445 ? 30.894 9.396 -44.163 1.00 79.06 445 TYR A CA 1
ATOM 3511 C C . TYR A 1 445 ? 32.193 8.614 -44.327 1.00 79.06 445 TYR A C 1
ATOM 3513 O O . TYR A 1 445 ? 32.814 8.178 -43.354 1.00 79.06 445 TYR A O 1
ATOM 3521 N N . ILE A 1 446 ? 32.611 8.454 -45.576 1.00 72.38 446 ILE A N 1
ATOM 3522 C CA . ILE A 1 446 ? 33.808 7.686 -45.901 1.00 72.38 446 ILE A CA 1
ATOM 3523 C C . ILE A 1 446 ? 35.035 8.491 -45.504 1.00 72.38 446 ILE A C 1
ATOM 3525 O O . ILE A 1 446 ? 35.243 9.603 -45.983 1.00 72.38 446 ILE A O 1
ATOM 3529 N N . GLN A 1 447 ? 35.852 7.899 -44.638 1.00 68.12 447 GLN A N 1
ATOM 3530 C CA . GLN A 1 447 ? 37.145 8.455 -44.229 1.00 68.12 447 GLN A CA 1
ATOM 3531 C C . GLN A 1 447 ? 38.312 7.637 -44.795 1.00 68.12 447 GLN A C 1
ATOM 3533 O O . GLN A 1 447 ? 39.419 8.147 -44.934 1.00 68.12 447 GLN A O 1
ATOM 3538 N N . ASP A 1 448 ? 38.058 6.371 -45.141 1.00 68.69 448 ASP A N 1
ATOM 3539 C CA . ASP A 1 448 ? 39.019 5.460 -45.759 1.00 68.69 448 ASP A CA 1
ATOM 3540 C C . ASP A 1 448 ? 38.298 4.583 -46.797 1.00 68.69 448 ASP A C 1
ATOM 3542 O O . ASP A 1 448 ? 37.307 3.914 -46.500 1.00 68.69 448 ASP A O 1
ATOM 3546 N N . VAL A 1 449 ? 38.833 4.538 -48.017 1.00 64.44 449 VAL A N 1
ATOM 3547 C CA . VAL A 1 449 ? 38.378 3.681 -49.128 1.00 64.44 449 VAL A CA 1
ATOM 3548 C C . VAL A 1 449 ? 38.320 2.192 -48.785 1.00 64.44 449 VAL A C 1
ATOM 3550 O O . VAL A 1 449 ? 37.578 1.442 -49.416 1.00 64.44 449 VAL A O 1
ATOM 3553 N N . ASN A 1 450 ? 39.082 1.728 -47.794 1.00 68.50 450 ASN A N 1
ATOM 3554 C CA . ASN A 1 450 ? 39.023 0.343 -47.325 1.00 68.50 450 ASN A CA 1
ATOM 3555 C C . ASN A 1 450 ? 37.716 -0.006 -46.606 1.00 68.50 450 ASN A C 1
ATOM 3557 O O . ASN A 1 450 ? 37.421 -1.191 -46.457 1.00 68.50 450 ASN A O 1
ATOM 3561 N N . GLN A 1 451 ? 36.949 0.993 -46.166 1.00 72.50 451 GLN A N 1
ATOM 3562 C CA . GLN A 1 451 ? 35.663 0.794 -45.496 1.00 72.50 451 GLN A CA 1
ATOM 3563 C C . GLN A 1 451 ? 34.561 0.381 -46.482 1.00 72.50 451 GLN A C 1
ATOM 3565 O O . GLN A 1 451 ? 33.568 -0.222 -46.076 1.00 72.50 451 GLN A O 1
ATOM 3570 N N . ILE A 1 452 ? 34.754 0.668 -47.773 1.00 72.62 452 ILE A N 1
ATOM 3571 C CA . ILE A 1 452 ? 33.832 0.301 -48.844 1.00 72.62 452 ILE A CA 1
ATOM 3572 C C . ILE A 1 452 ? 33.971 -1.200 -49.110 1.00 72.62 452 ILE A C 1
ATOM 3574 O O . ILE A 1 452 ? 35.025 -1.683 -49.532 1.00 72.62 452 ILE A O 1
ATOM 3578 N N . LYS A 1 453 ? 32.891 -1.944 -48.867 1.00 76.88 453 LYS A N 1
ATOM 3579 C CA . LYS A 1 453 ? 32.829 -3.392 -49.120 1.00 76.88 453 LYS A CA 1
ATOM 3580 C C . LYS A 1 453 ? 32.223 -3.705 -50.479 1.00 76.88 453 LYS A C 1
ATOM 3582 O O . LYS A 1 453 ? 32.643 -4.663 -51.126 1.00 76.88 453 LYS A O 1
ATOM 3587 N N . LYS A 1 454 ? 31.232 -2.917 -50.895 1.00 75.75 454 LYS A N 1
ATOM 3588 C CA . LYS A 1 454 ? 30.528 -3.075 -52.167 1.00 75.75 454 LYS A CA 1
ATOM 3589 C C . LYS A 1 454 ? 30.068 -1.729 -52.717 1.00 75.75 454 LYS A C 1
ATOM 3591 O O . LYS A 1 454 ? 29.888 -0.772 -51.969 1.00 75.75 454 LYS A O 1
ATOM 3596 N N . VAL A 1 455 ? 29.891 -1.690 -54.032 1.00 71.94 455 VAL A N 1
ATOM 3597 C CA . VAL A 1 455 ? 29.349 -0.547 -54.767 1.00 71.94 455 VAL A CA 1
ATOM 3598 C C . VAL A 1 455 ? 28.284 -1.087 -55.708 1.00 71.94 455 VAL A C 1
ATOM 3600 O O . VAL A 1 455 ? 28.606 -1.901 -56.581 1.00 71.94 455 VAL A O 1
ATOM 3603 N N . ASP A 1 456 ? 27.043 -0.629 -55.560 1.00 72.69 456 ASP A N 1
ATOM 3604 C CA . ASP A 1 456 ? 26.046 -0.778 -56.617 1.00 72.69 456 ASP A CA 1
ATOM 3605 C C . ASP A 1 456 ? 26.466 0.120 -57.783 1.00 72.69 456 ASP A C 1
ATOM 3607 O O . ASP A 1 456 ? 26.215 1.323 -57.811 1.00 72.69 456 ASP A O 1
ATOM 3611 N N . THR A 1 457 ? 27.198 -0.470 -58.726 1.00 68.69 457 THR A N 1
ATOM 3612 C CA . THR A 1 457 ? 27.840 0.292 -59.797 1.00 68.69 457 THR A CA 1
ATOM 3613 C C . THR A 1 457 ? 26.807 0.844 -60.780 1.00 68.69 457 THR A C 1
ATOM 3615 O O . THR A 1 457 ? 27.096 1.834 -61.436 1.00 68.69 457 THR A O 1
ATOM 3618 N N . GLU A 1 458 ? 25.615 0.254 -60.888 1.00 70.94 458 GLU A N 1
ATOM 3619 C CA . GLU A 1 458 ? 24.565 0.757 -61.779 1.00 70.94 458 GLU A CA 1
ATOM 3620 C C . GLU A 1 458 ? 23.954 2.039 -61.212 1.00 70.94 458 GLU A C 1
ATOM 3622 O O . GLU A 1 458 ? 24.017 3.085 -61.860 1.00 70.94 458 GLU A O 1
ATOM 3627 N N . THR A 1 459 ? 23.471 1.989 -59.968 1.00 72.88 459 THR A N 1
ATOM 3628 C CA . THR A 1 459 ? 22.890 3.153 -59.282 1.00 72.88 459 THR A CA 1
ATOM 3629 C C . THR A 1 459 ? 23.915 4.272 -59.114 1.00 72.88 459 THR A C 1
ATOM 3631 O O . THR A 1 459 ? 23.628 5.428 -59.422 1.00 72.88 459 THR A O 1
ATOM 3634 N N . PHE A 1 460 ? 25.138 3.928 -58.701 1.00 70.81 460 PHE A N 1
ATOM 3635 C CA . PHE A 1 460 ? 26.212 4.894 -58.468 1.00 70.81 460 PHE A CA 1
ATOM 3636 C C . PHE A 1 460 ? 26.682 5.586 -59.758 1.00 70.81 460 PHE A C 1
ATOM 3638 O O . PHE A 1 460 ? 27.031 6.765 -59.745 1.00 70.81 460 PHE A O 1
ATOM 3645 N N . MET A 1 461 ? 26.695 4.870 -60.891 1.00 71.44 461 MET A N 1
ATOM 3646 C CA . MET A 1 461 ? 27.164 5.417 -62.171 1.00 71.44 461 MET A CA 1
ATOM 3647 C C . MET A 1 461 ? 26.062 6.034 -63.029 1.00 71.44 461 MET A C 1
ATOM 3649 O O . MET A 1 461 ? 26.386 6.704 -64.013 1.00 71.44 461 MET A O 1
ATOM 3653 N N . LYS A 1 462 ? 24.784 5.839 -62.686 1.00 75.38 462 LYS A N 1
ATOM 3654 C CA . LYS A 1 462 ? 23.651 6.330 -63.477 1.00 75.38 462 LYS A CA 1
ATOM 3655 C C . LYS A 1 462 ? 23.745 7.828 -63.820 1.00 75.38 462 LYS A C 1
ATOM 3657 O O . LYS A 1 462 ? 23.591 8.141 -64.998 1.00 75.38 462 LYS A O 1
ATOM 3662 N N . PRO A 1 463 ? 24.081 8.746 -62.890 1.00 74.12 463 PRO A N 1
ATOM 3663 C CA . PRO A 1 463 ? 24.189 10.168 -63.230 1.00 74.12 463 PRO A CA 1
ATOM 3664 C C . PRO A 1 463 ? 25.269 10.461 -64.283 1.00 74.12 463 PRO A C 1
ATOM 3666 O O . PRO A 1 463 ? 25.081 11.297 -65.160 1.00 74.12 463 PRO A O 1
ATOM 3669 N N . VAL A 1 464 ? 26.396 9.741 -64.234 1.00 73.12 464 VAL A N 1
ATOM 3670 C CA . VAL A 1 464 ? 27.489 9.881 -65.213 1.00 73.12 464 VAL A CA 1
ATOM 3671 C C . VAL A 1 464 ? 27.075 9.331 -66.580 1.00 73.12 464 VAL A C 1
ATOM 3673 O O . VAL A 1 464 ? 27.449 9.898 -67.604 1.00 73.12 464 VAL A O 1
ATOM 3676 N N . TYR A 1 465 ? 26.310 8.235 -66.606 1.00 74.81 465 TYR A N 1
ATOM 3677 C CA . TYR A 1 465 ? 25.738 7.697 -67.842 1.00 74.81 465 TYR A CA 1
ATOM 3678 C C . TYR A 1 465 ? 24.763 8.690 -68.485 1.00 74.81 465 TYR A C 1
ATOM 3680 O O . TYR A 1 465 ? 24.905 8.970 -69.672 1.00 74.81 465 TYR A O 1
ATOM 3688 N N . ASP A 1 466 ? 23.813 9.230 -67.714 1.00 78.31 466 ASP A N 1
ATOM 3689 C CA . ASP A 1 466 ? 22.768 10.131 -68.218 1.00 78.31 466 ASP A CA 1
ATOM 3690 C C . ASP A 1 466 ? 23.366 11.389 -68.882 1.00 78.31 466 ASP A C 1
ATOM 3692 O O . ASP A 1 466 ? 22.930 11.768 -69.969 1.00 78.31 466 ASP A O 1
ATOM 3696 N N . GLU A 1 467 ? 24.405 11.986 -68.282 1.00 76.19 467 GLU A N 1
ATOM 3697 C CA . GLU A 1 467 ? 25.094 13.167 -68.831 1.00 76.19 467 GLU A CA 1
ATOM 3698 C C . GLU A 1 467 ? 25.767 12.861 -70.180 1.00 76.19 467 GLU A C 1
ATOM 3700 O O . GLU A 1 467 ? 25.525 13.544 -71.173 1.00 76.19 467 GLU A O 1
ATOM 3705 N N . ILE A 1 468 ? 26.572 11.793 -70.253 1.00 74.88 468 ILE A N 1
ATOM 3706 C CA . ILE A 1 468 ? 27.314 11.441 -71.480 1.00 74.88 468 ILE A CA 1
ATOM 3707 C C . ILE A 1 468 ? 26.361 10.964 -72.577 1.00 74.88 468 ILE A C 1
ATOM 3709 O O . ILE A 1 468 ? 26.601 11.191 -73.763 1.00 74.88 468 ILE A O 1
ATOM 3713 N N . ASN A 1 469 ? 25.255 10.323 -72.198 1.00 80.44 469 ASN A N 1
ATOM 3714 C CA . ASN A 1 469 ? 24.208 9.955 -73.139 1.00 80.44 469 ASN A CA 1
ATOM 3715 C C . ASN A 1 469 ? 23.584 11.199 -73.805 1.00 80.44 469 ASN A C 1
ATOM 3717 O O . ASN A 1 469 ? 23.171 11.123 -74.961 1.00 80.44 469 ASN A O 1
ATOM 3721 N N . GLY A 1 470 ? 23.578 12.348 -73.120 1.00 82.44 470 GLY A N 1
ATOM 3722 C CA . GLY A 1 470 ? 23.178 13.641 -73.679 1.00 82.44 470 GLY A CA 1
ATOM 3723 C C . GLY A 1 470 ? 24.136 14.213 -74.734 1.00 82.44 470 GLY A C 1
ATOM 3724 O O . GLY A 1 470 ? 23.699 14.989 -75.578 1.00 82.44 470 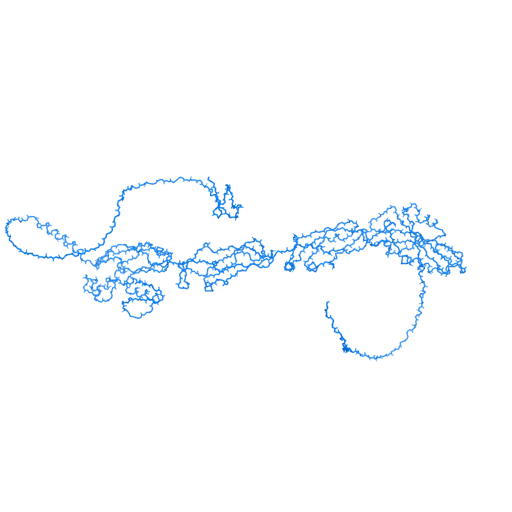GLY A O 1
ATOM 3725 N N . GLU A 1 471 ? 25.410 13.807 -74.740 1.00 81.75 471 GLU A N 1
ATOM 3726 C CA . GLU A 1 471 ? 26.425 14.271 -75.705 1.00 81.75 471 GLU A CA 1
ATOM 3727 C C . GLU A 1 471 ? 26.487 13.403 -76.983 1.00 81.75 471 GLU A C 1
ATOM 3729 O O . GLU A 1 471 ? 27.299 13.642 -77.881 1.00 81.75 471 GLU A O 1
ATOM 3734 N N . ILE A 1 472 ? 25.629 12.383 -77.120 1.00 84.00 472 ILE A N 1
ATOM 3735 C CA . ILE A 1 472 ? 25.561 11.574 -78.346 1.00 84.00 472 ILE A CA 1
ATOM 3736 C C . ILE A 1 472 ? 25.266 12.477 -79.558 1.00 84.00 472 ILE A C 1
ATOM 3738 O O . ILE A 1 472 ? 24.287 13.217 -79.599 1.00 84.00 472 ILE A O 1
ATOM 3742 N N . GLY A 1 473 ? 26.103 12.375 -80.593 1.00 82.44 473 GLY A N 1
ATOM 3743 C CA . GLY A 1 473 ? 26.045 13.185 -81.812 1.00 82.44 473 GLY A CA 1
ATOM 3744 C C . GLY A 1 473 ? 27.025 14.363 -81.846 1.00 82.44 473 GLY A C 1
ATOM 3745 O O . GLY A 1 473 ? 27.264 14.912 -82.936 1.00 82.44 473 GLY A O 1
ATOM 3746 N N . ASP A 1 474 ? 27.633 14.707 -80.710 1.00 86.75 474 ASP A N 1
ATOM 3747 C CA . ASP A 1 474 ? 28.676 15.725 -80.611 1.00 86.75 474 ASP A CA 1
ATOM 3748 C C . ASP A 1 474 ? 30.070 15.161 -80.904 1.00 86.75 474 ASP A C 1
ATOM 3750 O O . ASP A 1 474 ? 30.313 13.957 -80.849 1.00 86.75 474 ASP A O 1
ATOM 3754 N N . ASP A 1 475 ? 30.995 16.047 -81.279 1.00 85.44 475 ASP A N 1
ATOM 3755 C CA . ASP A 1 475 ? 32.414 15.740 -81.506 1.00 85.44 475 ASP A CA 1
ATOM 3756 C C . ASP A 1 475 ? 33.292 16.107 -80.296 1.00 85.44 475 ASP A C 1
ATOM 3758 O O . ASP A 1 475 ? 34.503 16.310 -80.414 1.00 85.44 475 ASP A O 1
ATOM 3762 N N . TYR A 1 476 ? 32.682 16.232 -79.119 1.00 81.50 476 TYR A N 1
ATOM 3763 C CA . TYR A 1 476 ? 33.347 16.543 -77.861 1.00 81.50 476 TYR A CA 1
ATOM 3764 C C . TYR A 1 476 ? 32.637 15.865 -76.691 1.00 81.50 476 TYR A C 1
ATOM 3766 O O . TYR A 1 476 ? 31.470 15.510 -76.802 1.00 81.50 476 TYR A O 1
ATOM 3774 N N . ILE A 1 477 ? 33.370 15.703 -75.590 1.00 76.25 477 ILE A N 1
ATOM 3775 C CA . ILE A 1 477 ? 32.831 15.345 -74.273 1.00 76.25 477 ILE A CA 1
ATOM 3776 C C . ILE A 1 477 ? 33.448 16.296 -73.265 1.00 76.25 477 ILE A C 1
ATOM 3778 O O . ILE A 1 477 ? 34.679 16.338 -73.148 1.00 76.25 477 ILE A O 1
ATOM 3782 N N . GLY A 1 478 ? 32.637 17.102 -72.585 1.00 76.25 478 GLY A N 1
ATOM 3783 C CA . GLY A 1 478 ? 33.138 18.225 -71.790 1.00 76.25 478 GLY A CA 1
ATOM 3784 C C . GLY A 1 478 ? 34.149 19.087 -72.565 1.00 76.25 478 GLY A C 1
ATOM 3785 O O . GLY A 1 478 ? 33.845 19.637 -73.623 1.00 76.25 478 GLY A O 1
ATOM 3786 N N . ALA A 1 479 ? 35.381 19.215 -72.057 1.00 75.06 479 ALA A N 1
ATOM 3787 C CA . ALA A 1 479 ? 36.443 19.994 -72.711 1.00 75.06 479 ALA A CA 1
ATOM 3788 C C . ALA A 1 479 ? 37.262 19.213 -73.765 1.00 75.06 479 ALA A C 1
ATOM 3790 O O . ALA A 1 479 ? 38.097 19.803 -74.460 1.00 75.06 479 ALA A O 1
ATOM 3791 N N . LEU A 1 480 ? 37.063 17.899 -73.893 1.00 78.56 480 LEU A N 1
ATOM 3792 C CA . LEU A 1 480 ? 37.849 17.042 -74.777 1.00 78.56 480 LEU A CA 1
ATOM 3793 C C . LEU A 1 480 ? 37.209 16.957 -76.165 1.00 78.56 480 LEU A C 1
ATOM 3795 O O . LEU A 1 480 ? 36.122 16.413 -76.321 1.00 78.56 480 LEU A O 1
ATOM 3799 N N . ARG A 1 481 ? 37.922 17.419 -77.197 1.00 82.25 481 ARG A N 1
ATOM 3800 C CA . ARG A 1 481 ? 37.526 17.216 -78.601 1.00 82.25 481 ARG A CA 1
ATOM 3801 C C . ARG A 1 481 ? 37.875 15.805 -79.075 1.00 82.25 481 ARG A C 1
ATOM 3803 O O . ARG A 1 481 ? 38.940 15.263 -78.757 1.00 82.25 481 ARG A O 1
ATOM 3810 N N . LEU A 1 482 ? 36.983 15.220 -79.861 1.00 78.88 482 LEU A N 1
ATOM 3811 C CA . LEU A 1 482 ? 37.107 13.901 -80.462 1.00 78.88 482 LEU A CA 1
ATOM 3812 C C . LEU A 1 482 ? 37.364 14.027 -81.967 1.00 78.88 482 LEU A C 1
ATOM 3814 O O . LEU A 1 482 ? 36.987 15.006 -82.604 1.00 78.88 482 LEU A O 1
ATOM 3818 N N . ASP A 1 483 ? 38.037 13.026 -82.533 1.00 78.69 483 ASP A N 1
ATOM 3819 C CA . ASP A 1 483 ? 38.253 12.920 -83.979 1.00 78.69 483 ASP A CA 1
ATOM 3820 C C . ASP A 1 483 ? 37.062 12.173 -84.597 1.00 78.69 483 ASP A C 1
ATOM 3822 O O . ASP A 1 483 ? 37.167 10.995 -84.941 1.00 78.69 483 ASP A O 1
ATOM 3826 N N . GLY A 1 484 ? 35.902 12.840 -84.581 1.00 79.88 484 GLY A N 1
ATOM 3827 C CA . GLY A 1 484 ? 34.612 12.312 -85.027 1.00 79.88 484 GLY A CA 1
ATOM 3828 C C . GLY A 1 484 ? 33.485 12.476 -84.001 1.00 79.88 484 GLY A C 1
ATOM 3829 O O . GLY A 1 484 ? 33.723 12.859 -82.854 1.00 79.88 484 GLY A O 1
ATOM 3830 N N . LYS A 1 485 ? 32.247 12.188 -84.417 1.00 83.56 485 LYS A N 1
ATOM 3831 C CA . LYS A 1 485 ? 31.034 12.331 -83.588 1.00 83.56 485 LYS A CA 1
ATOM 3832 C C . LYS A 1 485 ? 30.728 11.068 -82.788 1.00 83.56 485 LYS A C 1
ATOM 3834 O O . LYS A 1 485 ? 30.878 9.961 -83.301 1.00 83.56 485 LYS A O 1
ATOM 3839 N N . ILE A 1 486 ? 30.240 11.216 -81.562 1.00 81.38 486 ILE A N 1
ATOM 3840 C CA . ILE A 1 486 ? 29.839 10.096 -80.701 1.00 81.38 486 ILE A CA 1
ATOM 3841 C C . ILE A 1 486 ? 28.573 9.459 -81.279 1.00 81.38 486 ILE A C 1
ATOM 3843 O O . ILE A 1 486 ? 27.548 10.124 -81.401 1.00 81.38 486 ILE A O 1
ATOM 3847 N N . ALA A 1 487 ? 28.627 8.178 -81.638 1.00 79.56 487 ALA A N 1
ATOM 3848 C CA . ALA A 1 487 ? 27.475 7.457 -82.181 1.00 79.56 487 ALA A CA 1
ATOM 3849 C C . ALA A 1 487 ? 26.667 6.741 -81.089 1.00 79.56 487 ALA A C 1
ATOM 3851 O O . ALA A 1 487 ? 25.441 6.701 -81.156 1.00 79.56 487 ALA A O 1
ATOM 3852 N N . LYS A 1 488 ? 27.355 6.153 -80.102 1.00 79.81 488 LYS A N 1
ATOM 3853 C CA . LYS A 1 488 ? 26.764 5.464 -78.945 1.00 79.81 488 LYS A CA 1
ATOM 3854 C C . LYS A 1 488 ? 27.806 5.214 -77.853 1.00 79.81 488 LYS A C 1
ATOM 3856 O O . LYS A 1 488 ? 29.013 5.199 -78.114 1.00 79.81 488 LYS A O 1
ATOM 3861 N N . ILE A 1 489 ? 27.318 4.931 -76.649 1.00 74.75 489 ILE A N 1
ATOM 3862 C CA . ILE A 1 489 ? 28.117 4.414 -75.536 1.00 74.75 489 ILE A CA 1
ATOM 3863 C C . ILE A 1 489 ? 28.136 2.881 -75.627 1.00 74.75 489 ILE A C 1
ATOM 3865 O O . ILE A 1 489 ? 27.089 2.246 -75.537 1.00 74.75 489 ILE A O 1
ATOM 3869 N N . ASP A 1 490 ? 29.315 2.276 -75.803 1.00 71.38 490 ASP A N 1
ATOM 3870 C CA . ASP A 1 490 ? 29.450 0.815 -75.933 1.00 71.38 490 ASP A CA 1
ATOM 3871 C C . ASP A 1 490 ? 29.620 0.111 -74.582 1.00 71.38 490 ASP A C 1
ATOM 3873 O O . ASP A 1 490 ? 29.104 -0.989 -74.377 1.00 71.38 490 ASP A O 1
ATOM 3877 N N . ALA A 1 491 ? 30.379 0.714 -73.663 1.00 68.31 491 ALA A N 1
ATOM 3878 C CA . ALA A 1 491 ? 30.623 0.161 -72.335 1.00 68.31 491 ALA A CA 1
ATOM 3879 C C . ALA A 1 491 ? 31.073 1.236 -71.341 1.00 68.31 491 ALA A C 1
ATOM 3881 O O . ALA A 1 491 ? 31.900 2.090 -71.673 1.00 68.31 491 ALA A O 1
ATOM 3882 N N . ILE A 1 492 ? 30.610 1.114 -70.095 1.00 66.50 492 ILE A N 1
ATOM 3883 C CA . ILE A 1 492 ? 31.099 1.881 -68.943 1.00 66.50 492 ILE A CA 1
ATOM 3884 C C . ILE A 1 492 ? 31.695 0.908 -67.930 1.00 66.50 492 ILE A C 1
ATOM 3886 O O . ILE A 1 492 ? 31.098 -0.115 -67.612 1.00 66.50 492 ILE A O 1
ATOM 3890 N N . THR A 1 493 ? 32.888 1.198 -67.419 1.00 64.50 493 THR A N 1
ATOM 3891 C CA . THR A 1 493 ? 33.556 0.373 -66.407 1.00 64.50 493 THR A CA 1
ATOM 3892 C C . THR A 1 493 ? 34.168 1.265 -65.334 1.00 64.50 493 THR A C 1
ATOM 3894 O O . THR A 1 493 ? 34.983 2.137 -65.641 1.00 64.50 493 THR A O 1
ATOM 3897 N N . LEU A 1 494 ? 33.819 1.024 -64.068 1.00 63.81 494 LEU A N 1
ATOM 3898 C CA . LEU A 1 494 ? 34.474 1.670 -62.935 1.00 63.81 494 LEU A CA 1
ATOM 3899 C C . LEU A 1 494 ? 35.819 0.976 -62.678 1.00 63.81 494 LEU A C 1
ATOM 3901 O O . LEU A 1 494 ? 35.900 -0.094 -62.075 1.00 63.81 494 LEU A O 1
ATOM 3905 N N . THR A 1 495 ? 36.894 1.549 -63.211 1.00 56.91 495 THR A N 1
ATOM 3906 C CA . THR A 1 495 ? 38.206 0.891 -63.177 1.00 56.91 495 THR A CA 1
ATOM 3907 C C . THR A 1 495 ? 38.974 1.150 -61.898 1.00 56.91 495 THR A C 1
ATOM 3909 O O . THR A 1 495 ? 39.581 0.217 -61.391 1.00 56.91 495 THR A O 1
ATOM 3912 N N . ASP A 1 496 ? 38.953 2.378 -61.381 1.00 57.69 496 ASP A N 1
ATOM 3913 C CA . ASP A 1 496 ? 39.540 2.693 -60.083 1.00 57.69 496 ASP A CA 1
ATOM 3914 C C . ASP A 1 496 ? 38.641 3.706 -59.353 1.00 57.69 496 ASP A C 1
ATOM 3916 O O . ASP A 1 496 ? 38.054 4.586 -59.976 1.00 57.69 496 ASP A O 1
ATOM 3920 N N . ALA A 1 497 ? 38.563 3.642 -58.025 1.00 56.91 497 ALA A N 1
ATOM 3921 C CA . ALA A 1 497 ? 37.896 4.657 -57.213 1.00 56.91 497 ALA A CA 1
ATOM 3922 C C . ALA A 1 497 ? 38.910 5.297 -56.260 1.00 56.91 497 ALA A C 1
ATOM 3924 O O . ALA A 1 497 ? 39.577 4.590 -55.510 1.00 56.91 497 ALA A O 1
ATOM 3925 N N . TYR A 1 498 ? 39.041 6.623 -56.280 1.00 57.75 498 TYR A N 1
ATOM 3926 C CA . TYR A 1 498 ? 39.985 7.354 -55.437 1.00 57.75 498 TYR A CA 1
ATOM 3927 C C . TYR A 1 498 ? 39.223 8.262 -54.468 1.00 57.75 498 TYR A C 1
ATOM 3929 O O . TYR A 1 498 ? 38.465 9.136 -54.879 1.00 57.75 498 TYR A O 1
ATOM 3937 N N . LEU A 1 499 ? 39.462 8.111 -53.165 1.00 54.00 499 LEU A N 1
ATOM 3938 C CA . LEU A 1 499 ? 39.061 9.139 -52.210 1.00 54.00 499 LEU A CA 1
ATOM 3939 C C . LEU A 1 499 ? 40.118 10.245 -52.225 1.00 54.00 499 LEU A C 1
ATOM 3941 O O . LEU A 1 499 ? 41.290 10.003 -51.923 1.00 54.00 499 LEU A O 1
ATOM 3945 N N . VAL A 1 500 ? 39.704 11.452 -52.598 1.00 54.97 500 VAL A N 1
ATOM 3946 C CA . VAL A 1 500 ? 40.566 12.631 -52.647 1.00 54.97 500 VAL A CA 1
ATOM 3947 C C . VAL A 1 500 ? 39.994 13.666 -51.685 1.00 54.97 500 VAL A C 1
ATOM 3949 O O . VAL A 1 500 ? 38.885 14.153 -51.862 1.00 54.97 500 VAL A O 1
ATOM 3952 N N . ALA A 1 501 ? 40.739 13.972 -50.626 1.00 50.84 501 ALA A N 1
ATOM 3953 C CA . ALA A 1 501 ? 40.344 14.953 -49.620 1.00 50.84 501 ALA A CA 1
ATOM 3954 C C . ALA A 1 501 ? 41.381 16.093 -49.547 1.00 50.84 501 ALA A C 1
ATOM 3956 O O . ALA A 1 501 ? 42.588 15.802 -49.558 1.00 50.84 501 ALA A O 1
ATOM 3957 N N . PRO A 1 502 ? 40.965 17.376 -49.450 1.00 47.88 502 PRO A N 1
ATOM 3958 C CA . PRO A 1 502 ? 41.868 18.469 -49.093 1.00 47.88 502 PRO A CA 1
ATOM 3959 C C . PRO A 1 502 ? 42.530 18.264 -47.719 1.00 47.88 502 PRO A C 1
ATOM 3961 O O . PRO A 1 502 ? 41.995 17.602 -46.831 1.00 47.88 502 PRO A O 1
ATOM 3964 N N . VAL A 1 503 ? 43.724 18.844 -47.552 1.00 42.53 503 VAL A N 1
ATOM 3965 C CA . VAL A 1 503 ? 44.658 18.604 -46.429 1.00 42.53 503 VAL A CA 1
ATOM 3966 C C . VAL A 1 503 ? 44.119 19.007 -45.044 1.00 42.53 503 VAL A C 1
ATOM 3968 O O . VAL A 1 503 ? 44.596 18.465 -44.044 1.00 42.53 503 VAL A O 1
ATOM 3971 N N . GLU A 1 504 ? 43.130 19.900 -44.968 1.00 43.34 504 GLU A N 1
ATOM 3972 C CA . GLU A 1 504 ? 42.470 20.312 -43.722 1.00 43.34 504 GLU A CA 1
ATOM 3973 C C . GLU A 1 504 ? 40.981 19.950 -43.766 1.00 43.34 504 GLU A C 1
ATOM 3975 O O . GLU A 1 504 ? 40.206 20.497 -44.554 1.00 43.34 504 GLU A O 1
ATOM 3980 N N . VAL A 1 505 ? 40.581 18.991 -42.927 1.00 43.38 505 VAL A N 1
ATOM 3981 C CA . VAL A 1 505 ? 39.194 18.533 -42.842 1.00 43.38 505 VAL A CA 1
ATOM 3982 C C . VAL A 1 505 ? 38.444 19.381 -41.807 1.00 43.38 505 VAL A C 1
ATOM 3984 O O . VAL A 1 505 ? 38.715 19.269 -40.612 1.00 43.38 505 VAL A O 1
ATOM 3987 N N . ALA A 1 506 ? 37.527 20.253 -42.238 1.00 40.06 506 ALA A N 1
ATOM 3988 C CA . ALA A 1 506 ? 36.650 21.010 -41.352 1.00 40.06 506 ALA A CA 1
ATOM 3989 C C . ALA A 1 506 ? 35.488 20.112 -40.899 1.00 40.06 506 ALA A C 1
ATOM 3991 O O . ALA A 1 506 ? 34.738 19.546 -41.687 1.00 40.06 506 ALA A O 1
ATOM 3992 N N . SER A 1 507 ? 35.362 19.979 -39.588 1.00 50.84 507 SER A N 1
ATOM 3993 C CA . SER A 1 507 ? 34.783 18.841 -38.876 1.00 50.84 507 SER A CA 1
ATOM 3994 C C . SER A 1 507 ? 33.253 18.696 -38.872 1.00 50.84 507 SER A C 1
ATOM 3996 O O . SER A 1 507 ? 32.755 17.940 -38.042 1.00 50.84 507 SER A O 1
ATOM 3998 N N . LYS A 1 508 ? 32.478 19.393 -39.720 1.00 45.44 508 LYS A N 1
ATOM 3999 C CA . LYS A 1 508 ? 30.994 19.377 -39.614 1.00 45.44 508 LYS A CA 1
ATOM 4000 C C . LYS A 1 508 ? 30.189 19.471 -40.918 1.00 45.44 508 LYS A C 1
ATOM 4002 O O . LYS A 1 508 ? 28.966 19.446 -40.859 1.00 45.44 508 LYS A O 1
ATOM 4007 N N . SER A 1 509 ? 30.826 19.551 -42.081 1.00 48.28 509 SER A N 1
ATOM 4008 C CA . SER A 1 509 ? 30.137 19.490 -43.377 1.00 48.28 509 SER A CA 1
ATOM 4009 C C . SER A 1 509 ? 31.057 18.806 -44.369 1.00 48.28 509 SER A C 1
ATOM 4011 O O . SER A 1 509 ? 32.156 19.297 -44.632 1.00 48.28 509 SER A O 1
ATOM 4013 N N . ASN A 1 510 ? 30.643 17.654 -44.882 1.00 47.91 510 ASN A N 1
ATOM 4014 C CA . ASN A 1 510 ? 31.511 16.826 -45.699 1.00 47.91 510 ASN A CA 1
ATOM 4015 C C . ASN A 1 510 ? 31.531 17.316 -47.160 1.00 47.91 510 ASN A C 1
ATOM 4017 O O . ASN A 1 510 ? 31.179 16.561 -48.053 1.00 47.91 510 ASN A O 1
ATOM 4021 N N . THR A 1 511 ? 31.964 18.556 -47.422 1.00 50.94 511 THR A N 1
ATOM 4022 C CA . THR A 1 511 ? 32.246 19.026 -48.792 1.00 50.94 511 THR A CA 1
ATOM 4023 C C . THR A 1 511 ? 33.591 18.447 -49.241 1.00 50.94 511 THR A C 1
ATOM 4025 O O . THR A 1 511 ? 34.599 19.152 -49.319 1.00 50.94 511 THR A O 1
ATOM 4028 N N . TYR A 1 512 ? 33.650 17.130 -49.446 1.00 52.62 512 TYR A N 1
ATOM 4029 C CA . TYR A 1 512 ? 34.874 16.436 -49.850 1.00 52.62 512 TYR A CA 1
ATOM 4030 C C . TYR A 1 512 ? 34.664 15.740 -51.189 1.00 52.62 512 TYR A C 1
ATOM 4032 O O . TYR A 1 512 ? 33.889 14.800 -51.318 1.00 52.62 512 TYR A O 1
ATOM 4040 N N . TYR A 1 513 ? 35.409 16.238 -52.170 1.00 52.81 513 TYR A N 1
ATOM 4041 C CA . TYR A 1 513 ? 35.478 15.833 -53.566 1.00 52.81 513 TYR A CA 1
ATOM 4042 C C . TYR A 1 513 ? 35.944 14.377 -53.764 1.00 52.81 513 TYR A C 1
ATOM 4044 O O . TYR A 1 513 ? 37.106 14.123 -54.078 1.00 52.81 513 TYR A O 1
ATOM 4052 N N . GLN A 1 514 ? 35.064 13.388 -53.614 1.00 54.41 514 GLN A N 1
ATOM 4053 C CA . GLN A 1 514 ? 35.453 11.991 -53.856 1.00 54.41 514 GLN A CA 1
ATOM 4054 C C . GLN A 1 514 ? 35.554 11.722 -55.362 1.00 54.41 514 GLN A C 1
ATOM 4056 O O . GLN A 1 514 ? 34.560 11.883 -56.058 1.00 54.41 514 GLN A O 1
ATOM 4061 N N . THR A 1 515 ? 36.723 11.320 -55.878 1.00 51.84 515 THR A N 1
ATOM 4062 C CA . THR A 1 515 ? 36.964 11.133 -57.321 1.00 51.84 515 THR A CA 1
ATOM 4063 C C . THR A 1 515 ? 36.945 9.657 -57.741 1.00 51.84 515 THR A C 1
ATOM 4065 O O . THR A 1 515 ? 37.925 8.934 -57.559 1.00 51.84 515 THR A O 1
ATOM 4068 N N . GLY A 1 516 ? 35.882 9.178 -58.385 1.00 55.97 516 GLY A N 1
ATOM 4069 C CA . GLY A 1 516 ? 35.913 7.890 -59.098 1.00 55.97 516 GLY A CA 1
ATOM 4070 C C . GLY A 1 516 ? 36.564 8.044 -60.476 1.00 55.97 516 GLY A C 1
ATOM 4071 O O . GLY A 1 516 ? 36.208 8.985 -61.184 1.00 55.97 516 GLY A O 1
ATOM 4072 N N . SER A 1 517 ? 37.492 7.161 -60.883 1.00 58.84 517 SER A N 1
ATOM 4073 C CA . SER A 1 517 ? 37.971 7.122 -62.271 1.00 58.84 517 SER A CA 1
ATOM 4074 C C . SER A 1 517 ? 37.241 6.053 -63.091 1.00 58.84 517 SER A C 1
ATOM 4076 O O . SER A 1 517 ? 37.312 4.841 -62.856 1.00 58.84 517 SER A O 1
ATOM 4078 N N . VAL A 1 518 ? 36.512 6.521 -64.096 1.00 59.84 518 VAL A N 1
ATOM 4079 C CA . VAL A 1 518 ? 35.641 5.686 -64.923 1.00 59.84 518 VAL A CA 1
ATOM 4080 C C . VAL A 1 518 ? 36.286 5.536 -66.286 1.00 59.84 518 VAL A C 1
ATOM 4082 O O . VAL A 1 518 ? 36.594 6.527 -66.945 1.00 59.84 518 VAL A O 1
ATOM 4085 N N . LYS A 1 519 ? 36.481 4.300 -66.733 1.00 63.25 519 LYS A N 1
ATOM 4086 C CA . LYS A 1 519 ? 36.895 3.999 -68.101 1.00 63.25 519 LYS A CA 1
ATOM 4087 C C . LYS A 1 519 ? 35.645 3.775 -68.945 1.00 63.25 519 LYS A C 1
ATOM 4089 O O . LYS A 1 519 ? 34.882 2.844 -68.690 1.00 63.25 519 LYS A O 1
ATOM 4094 N N . MET A 1 520 ? 35.472 4.580 -69.983 1.00 64.19 520 MET A N 1
ATOM 4095 C CA . MET A 1 520 ? 34.392 4.423 -70.954 1.00 64.19 520 MET A CA 1
ATOM 4096 C C . MET A 1 520 ? 34.942 4.061 -72.326 1.00 64.19 520 MET A C 1
ATOM 4098 O O . MET A 1 520 ? 36.019 4.521 -72.707 1.00 64.19 520 MET A O 1
ATOM 4102 N N . THR A 1 521 ? 34.194 3.254 -73.075 1.00 61.59 521 THR A N 1
ATOM 4103 C CA . THR A 1 521 ? 34.461 2.985 -74.493 1.00 61.59 521 THR A CA 1
ATOM 4104 C C . THR A 1 521 ? 33.299 3.500 -75.334 1.00 61.59 521 THR A C 1
ATOM 4106 O O . THR A 1 521 ? 32.145 3.172 -75.058 1.00 61.59 521 THR A O 1
ATOM 4109 N N . LEU A 1 522 ? 33.620 4.306 -76.345 1.00 58.12 522 LEU A N 1
ATOM 4110 C CA . LEU A 1 522 ? 32.662 4.971 -77.231 1.00 58.12 522 LEU A CA 1
ATOM 4111 C C . LEU A 1 522 ? 32.885 4.549 -78.682 1.00 58.12 522 LEU A C 1
ATOM 4113 O O . LEU A 1 522 ? 34.041 4.408 -79.089 1.00 58.12 522 LEU A O 1
ATOM 4117 N N . ASP A 1 523 ? 31.808 4.430 -79.459 1.00 63.56 523 ASP A N 1
ATOM 4118 C CA . ASP A 1 523 ? 31.876 4.291 -80.921 1.00 63.56 523 ASP A CA 1
ATOM 4119 C C . ASP A 1 523 ? 31.838 5.686 -81.560 1.00 63.56 523 ASP A C 1
ATOM 4121 O O . ASP A 1 523 ? 30.875 6.436 -81.374 1.00 63.56 523 ASP A O 1
ATOM 4125 N N . VAL A 1 524 ? 32.897 6.048 -82.286 1.00 60.88 524 VAL A N 1
ATOM 4126 C CA . VAL A 1 524 ? 33.061 7.370 -82.907 1.00 60.88 524 VAL A CA 1
ATOM 4127 C C . VAL A 1 524 ? 32.900 7.253 -84.428 1.00 60.88 524 VAL A C 1
ATOM 4129 O O . VAL A 1 524 ? 33.509 6.391 -85.056 1.00 60.88 524 VAL A O 1
ATOM 4132 N N . ASP A 1 525 ? 32.071 8.113 -85.026 1.00 62.97 525 ASP A N 1
ATOM 4133 C CA . ASP A 1 525 ? 31.641 8.139 -86.441 1.00 62.97 525 ASP A CA 1
ATOM 4134 C C . ASP A 1 525 ? 30.858 6.911 -86.943 1.00 62.97 525 ASP A C 1
ATOM 4136 O O . ASP A 1 525 ? 30.414 6.896 -88.095 1.00 62.97 525 ASP A O 1
ATOM 4140 N N . GLY A 1 526 ? 30.653 5.901 -86.094 1.00 60.03 526 GLY A N 1
ATOM 4141 C CA . GLY A 1 526 ? 30.055 4.625 -86.471 1.00 60.03 526 GLY A CA 1
ATOM 4142 C C . GLY A 1 526 ? 30.996 3.773 -87.333 1.00 60.03 526 GLY A C 1
ATOM 4143 O O . GLY A 1 526 ? 31.724 4.272 -88.191 1.00 60.03 526 GLY A O 1
ATOM 4144 N N . ALA A 1 527 ? 30.937 2.454 -87.117 1.00 51.34 527 ALA A N 1
ATOM 4145 C CA . ALA A 1 527 ? 31.832 1.409 -87.647 1.00 51.34 527 ALA A CA 1
ATOM 4146 C C . ALA A 1 527 ? 32.997 1.004 -86.720 1.00 51.34 527 ALA A C 1
ATOM 4148 O O . ALA A 1 527 ? 34.119 0.784 -87.183 1.00 51.34 527 ALA A O 1
ATOM 4149 N N . ASN A 1 528 ? 32.710 0.805 -85.426 1.00 53.75 528 ASN A N 1
ATOM 4150 C CA . ASN A 1 528 ? 33.607 0.174 -84.445 1.00 53.75 528 ASN A CA 1
ATOM 4151 C C . ASN A 1 528 ? 34.955 0.895 -84.264 1.00 53.75 528 ASN A C 1
ATOM 4153 O O . ASN A 1 528 ? 35.959 0.267 -83.906 1.00 53.75 528 ASN A O 1
ATOM 4157 N N . LYS A 1 529 ? 35.010 2.214 -84.485 1.00 59.59 529 LYS A N 1
ATOM 4158 C CA . LYS A 1 529 ? 36.174 3.006 -84.070 1.00 59.59 529 LYS A CA 1
ATOM 4159 C C . LYS A 1 529 ? 36.026 3.286 -82.577 1.00 59.59 529 LYS A C 1
ATOM 4161 O O . LYS A 1 529 ? 35.514 4.324 -82.169 1.00 59.59 529 LYS A O 1
ATOM 4166 N N . SER A 1 530 ? 36.452 2.325 -81.763 1.00 65.56 530 SER A N 1
ATOM 4167 C CA . SER A 1 530 ? 36.359 2.430 -80.311 1.00 65.56 530 SER A CA 1
ATOM 4168 C C . SER A 1 530 ? 37.378 3.437 -79.777 1.00 65.56 530 SER A C 1
ATOM 4170 O O . SER A 1 530 ? 38.588 3.217 -79.918 1.00 65.56 530 SER A O 1
ATOM 4172 N N . LYS A 1 531 ? 36.921 4.500 -79.114 1.00 71.50 531 LYS A N 1
ATOM 4173 C CA . LYS A 1 531 ? 37.792 5.384 -78.332 1.00 71.50 531 LYS A CA 1
ATOM 4174 C C . LYS A 1 531 ? 37.571 5.138 -76.844 1.00 71.50 531 LYS A C 1
ATOM 4176 O O . LYS A 1 531 ? 36.442 5.161 -76.364 1.00 71.50 531 LYS A O 1
ATOM 4181 N N . THR A 1 532 ? 38.658 4.890 -76.117 1.00 74.50 532 THR A N 1
ATOM 4182 C CA . THR A 1 532 ? 38.628 4.830 -74.653 1.00 74.50 532 THR A CA 1
ATOM 4183 C C . THR A 1 532 ? 38.844 6.224 -74.086 1.00 74.50 532 THR A C 1
ATOM 4185 O O . THR A 1 532 ? 39.824 6.882 -74.436 1.00 74.50 532 THR A O 1
ATOM 4188 N N . ILE A 1 533 ? 37.956 6.645 -73.193 1.00 74.19 533 ILE A N 1
ATOM 4189 C CA . ILE A 1 533 ? 38.045 7.914 -72.470 1.00 74.19 533 ILE A CA 1
ATOM 4190 C C . ILE A 1 533 ? 37.981 7.621 -70.974 1.00 74.19 533 ILE A C 1
ATOM 4192 O O . ILE A 1 533 ? 37.275 6.708 -70.539 1.00 74.19 533 ILE A O 1
ATOM 4196 N N . TYR A 1 534 ? 38.755 8.372 -70.199 1.00 74.44 534 TYR A N 1
ATOM 4197 C CA . TYR A 1 534 ? 38.777 8.280 -68.745 1.00 74.44 534 TYR A CA 1
ATOM 4198 C C . TYR A 1 534 ? 38.098 9.506 -68.156 1.00 74.44 534 TYR A C 1
ATOM 4200 O O . TYR A 1 534 ? 38.410 10.616 -68.577 1.00 74.44 534 TYR A O 1
ATOM 4208 N N . PHE A 1 535 ? 37.212 9.303 -67.187 1.00 70.81 535 PHE A N 1
ATOM 4209 C CA . PHE A 1 535 ? 36.461 10.359 -66.511 1.00 70.81 535 PHE A CA 1
ATOM 4210 C C . PHE A 1 535 ? 36.823 10.409 -65.038 1.00 70.81 535 PHE A C 1
ATOM 4212 O O . PHE A 1 535 ? 37.063 9.364 -64.435 1.00 70.81 535 PHE A O 1
ATOM 4219 N N . VAL A 1 536 ? 36.793 11.607 -64.461 1.00 69.12 536 VAL A N 1
ATOM 4220 C CA . VAL A 1 536 ? 36.698 11.804 -63.012 1.00 69.12 536 VAL A CA 1
ATOM 4221 C C . VAL A 1 536 ? 35.262 12.170 -62.673 1.00 69.12 536 VAL A C 1
ATOM 4223 O O . VAL A 1 536 ? 34.751 13.167 -63.175 1.00 69.12 536 VAL A O 1
ATOM 4226 N N . ALA A 1 537 ? 34.624 11.370 -61.822 1.00 67.38 537 ALA A N 1
ATOM 4227 C CA . ALA A 1 537 ? 33.331 11.690 -61.229 1.00 67.38 537 ALA A CA 1
ATOM 4228 C C . ALA A 1 537 ? 33.552 12.162 -59.793 1.00 67.38 537 ALA A C 1
ATOM 4230 O O . ALA A 1 537 ? 34.149 11.429 -59.004 1.00 67.38 537 ALA A O 1
ATOM 4231 N N . MET A 1 538 ? 33.109 13.382 -59.488 1.00 67.31 538 MET A N 1
ATOM 4232 C CA . MET A 1 538 ? 33.150 13.945 -58.142 1.00 67.31 538 MET A CA 1
ATOM 4233 C C . MET A 1 538 ? 31.784 13.771 -57.482 1.00 67.31 538 MET A C 1
ATOM 4235 O O . MET A 1 538 ? 30.772 14.152 -58.067 1.00 67.31 538 MET A O 1
ATOM 4239 N N . PHE A 1 539 ? 31.755 13.197 -56.284 1.00 68.06 539 PHE A N 1
ATOM 4240 C CA . PHE A 1 539 ? 30.527 13.031 -55.504 1.00 68.06 539 PHE A CA 1
ATOM 4241 C C . PHE A 1 539 ? 30.611 13.868 -54.235 1.00 68.06 539 PHE A C 1
ATOM 4243 O O . PHE A 1 539 ? 31.658 13.877 -53.579 1.00 68.06 539 PHE A O 1
ATOM 4250 N N . ASP A 1 540 ? 29.518 14.556 -53.904 1.00 67.12 540 ASP A N 1
ATOM 4251 C CA . ASP A 1 540 ? 29.377 15.232 -52.620 1.00 67.12 540 ASP A CA 1
ATOM 4252 C C . ASP A 1 540 ? 28.731 14.268 -51.618 1.00 67.12 540 ASP A C 1
ATOM 4254 O O . ASP A 1 540 ? 27.934 13.399 -51.982 1.00 67.12 540 ASP A O 1
ATOM 4258 N N . SER A 1 541 ? 29.100 14.403 -50.345 1.00 70.62 541 SER A N 1
ATOM 4259 C CA . SER A 1 541 ? 28.425 13.724 -49.238 1.00 70.62 541 SER A CA 1
ATOM 4260 C C . SER A 1 541 ? 28.313 12.201 -49.402 1.00 70.62 541 SER A C 1
ATOM 4262 O O . SER A 1 541 ? 27.325 11.597 -48.999 1.00 70.62 541 SER A O 1
ATOM 4264 N N . ALA A 1 542 ? 29.335 11.553 -49.972 1.00 74.50 542 ALA A N 1
ATOM 4265 C CA . ALA A 1 542 ? 29.359 10.098 -50.100 1.00 74.50 542 ALA A CA 1
ATOM 4266 C C . ALA A 1 542 ? 29.623 9.400 -48.754 1.00 74.50 542 ALA A C 1
ATOM 4268 O O . ALA A 1 542 ? 30.493 9.791 -47.961 1.00 74.50 542 ALA A O 1
ATOM 4269 N N . TYR A 1 543 ? 28.859 8.342 -48.509 1.00 78.75 543 TYR A N 1
ATOM 4270 C CA . TYR A 1 543 ? 28.805 7.611 -47.249 1.00 78.75 543 TYR A CA 1
ATOM 4271 C C . TYR A 1 543 ? 28.692 6.111 -47.498 1.00 78.75 543 TYR A C 1
ATOM 4273 O O . TYR A 1 543 ? 28.385 5.664 -48.602 1.00 78.75 543 TYR A O 1
ATOM 4281 N N . ILE A 1 544 ? 28.953 5.330 -46.455 1.00 80.88 544 ILE A N 1
ATOM 4282 C CA . ILE A 1 544 ? 28.624 3.909 -46.434 1.00 80.88 544 ILE A CA 1
ATOM 4283 C C . ILE A 1 544 ? 27.468 3.653 -45.480 1.00 80.88 544 ILE A C 1
ATOM 4285 O O . ILE A 1 544 ? 27.396 4.272 -44.416 1.00 80.88 544 ILE A O 1
ATOM 4289 N N . ASP A 1 545 ? 26.572 2.750 -45.862 1.00 86.00 545 ASP A N 1
ATOM 4290 C CA . ASP A 1 545 ? 25.514 2.261 -44.981 1.00 86.00 545 ASP A CA 1
ATOM 4291 C C . ASP A 1 545 ? 26.056 1.282 -43.918 1.00 86.00 545 ASP A C 1
ATOM 4293 O O . ASP A 1 545 ? 27.248 0.955 -43.865 1.00 86.00 545 ASP A O 1
ATOM 4297 N N . ALA A 1 546 ? 25.154 0.757 -43.085 1.00 83.88 546 ALA A N 1
ATOM 4298 C CA . ALA A 1 546 ? 25.460 -0.257 -42.076 1.00 83.88 546 ALA A CA 1
ATOM 4299 C C . ALA A 1 546 ? 26.114 -1.536 -42.649 1.00 83.88 546 ALA A C 1
ATOM 4301 O O . ALA A 1 546 ? 26.850 -2.234 -41.945 1.00 83.88 546 ALA A O 1
ATOM 4302 N N . ASN A 1 547 ? 25.880 -1.844 -43.930 1.00 85.38 547 ASN A N 1
ATOM 4303 C CA . ASN A 1 547 ? 26.413 -3.018 -44.620 1.00 85.38 547 ASN A CA 1
ATOM 4304 C C . ASN A 1 547 ? 27.763 -2.750 -45.311 1.00 85.38 547 ASN A C 1
ATOM 4306 O O . ASN A 1 547 ? 28.399 -3.693 -45.796 1.00 85.38 547 ASN A O 1
ATOM 4310 N N . GLY A 1 548 ? 28.242 -1.502 -45.321 1.00 79.69 548 GLY A N 1
ATOM 4311 C CA . GLY A 1 548 ? 29.458 -1.089 -46.025 1.00 79.69 548 GLY A CA 1
ATOM 4312 C C . GLY A 1 548 ? 29.256 -0.883 -47.530 1.00 79.69 548 GLY A C 1
ATOM 4313 O O . GLY A 1 548 ? 30.223 -0.991 -48.291 1.00 79.69 548 GLY A O 1
ATOM 4314 N N . GLU A 1 549 ? 28.018 -0.659 -47.967 1.00 82.69 549 GLU A N 1
ATOM 4315 C CA . GLU A 1 549 ? 27.671 -0.276 -49.334 1.00 82.69 549 GLU A CA 1
ATOM 4316 C C . GLU A 1 549 ? 27.814 1.227 -49.533 1.00 82.69 549 GLU A C 1
ATOM 4318 O O . GLU A 1 549 ? 27.383 2.007 -48.689 1.00 82.69 549 GLU A O 1
ATOM 4323 N N . LEU A 1 550 ? 28.440 1.612 -50.644 1.00 78.12 550 LEU A N 1
ATOM 4324 C CA . LEU A 1 550 ? 28.676 3.002 -51.019 1.00 78.12 550 LEU A CA 1
ATOM 4325 C C . LEU A 1 550 ? 27.406 3.671 -51.563 1.00 78.12 550 LEU A C 1
ATOM 4327 O O . LEU A 1 550 ? 26.839 3.198 -52.547 1.00 78.12 550 LEU A O 1
ATOM 4331 N N . PHE A 1 551 ? 27.053 4.822 -50.991 1.00 77.56 551 PHE A N 1
ATOM 4332 C CA . PHE A 1 551 ? 25.970 5.708 -51.425 1.00 77.56 551 PHE A CA 1
ATOM 4333 C C . PHE A 1 551 ? 26.439 7.174 -51.498 1.00 77.56 551 PHE A C 1
ATOM 4335 O O . PHE A 1 551 ? 27.492 7.534 -50.967 1.00 77.56 551 PHE A O 1
ATOM 4342 N N . HIS A 1 552 ? 25.643 8.030 -52.142 1.00 76.38 552 HIS A N 1
ATOM 4343 C CA . HIS A 1 552 ? 25.812 9.487 -52.170 1.00 76.38 552 HIS A CA 1
ATOM 4344 C C . HIS A 1 552 ? 24.434 10.172 -52.157 1.00 76.38 552 HIS A C 1
ATOM 4346 O O . HIS A 1 552 ? 23.484 9.617 -52.706 1.00 76.38 552 HIS A O 1
ATOM 4352 N N . ASP A 1 553 ? 24.314 11.349 -51.530 1.00 69.00 553 ASP A N 1
ATOM 4353 C CA . ASP A 1 553 ? 23.038 12.091 -51.465 1.00 69.00 553 ASP A CA 1
ATOM 4354 C C . ASP A 1 553 ? 22.881 13.094 -52.619 1.00 69.00 553 ASP A C 1
ATOM 4356 O O . ASP A 1 553 ? 21.817 13.167 -53.223 1.00 69.00 553 ASP A O 1
ATOM 4360 N N . ASP A 1 554 ? 23.953 13.818 -52.960 1.00 62.09 554 ASP A N 1
ATOM 4361 C CA . ASP A 1 554 ? 23.958 14.868 -53.982 1.00 62.09 554 ASP A CA 1
ATOM 4362 C C . ASP A 1 554 ? 25.099 14.652 -54.980 1.00 62.09 554 ASP A C 1
ATOM 4364 O O . ASP A 1 554 ? 26.186 14.169 -54.645 1.00 62.09 554 ASP A O 1
ATOM 4368 N N . TYR A 1 555 ? 24.854 15.021 -56.235 1.00 59.38 555 TYR A N 1
ATOM 4369 C CA . TYR A 1 555 ? 25.854 14.948 -57.290 1.00 59.38 555 TYR A CA 1
ATOM 4370 C C . TYR A 1 555 ? 26.240 16.366 -57.737 1.00 59.38 555 TYR A C 1
ATOM 4372 O O . TYR A 1 555 ? 25.395 17.169 -58.127 1.00 59.38 555 TYR A O 1
ATOM 4380 N N . TRP A 1 556 ? 27.545 16.645 -57.757 1.00 54.50 556 TRP A N 1
ATOM 4381 C CA . TRP A 1 556 ? 28.120 17.707 -58.581 1.00 54.50 556 TRP A CA 1
ATOM 4382 C C . TRP A 1 556 ? 29.203 17.094 -59.469 1.00 54.50 556 TRP A C 1
ATOM 4384 O O . TRP A 1 556 ? 30.356 16.957 -59.065 1.00 54.50 556 TRP A O 1
ATOM 4394 N N . ILE A 1 557 ? 28.826 16.663 -60.678 1.00 55.41 557 ILE A N 1
ATOM 4395 C CA . ILE A 1 557 ? 29.771 16.049 -61.611 1.00 55.41 557 ILE A CA 1
ATOM 4396 C C . ILE A 1 557 ? 30.605 17.203 -62.161 1.00 55.41 557 ILE A C 1
ATOM 4398 O O . ILE A 1 557 ? 30.185 17.927 -63.062 1.00 55.41 557 ILE A O 1
ATOM 4402 N N . LEU A 1 558 ? 31.826 17.342 -61.657 1.00 55.00 558 LEU A N 1
ATOM 4403 C CA . LEU A 1 558 ? 32.879 18.015 -62.401 1.00 55.00 558 LEU A CA 1
ATOM 4404 C C . LEU A 1 558 ? 33.424 17.012 -63.433 1.00 55.00 558 LEU A C 1
ATOM 4406 O O . LEU A 1 558 ? 34.409 16.321 -63.167 1.00 55.00 558 LEU A O 1
ATOM 4410 N N . TYR A 1 559 ? 32.755 16.874 -64.583 1.00 60.22 559 TYR A N 1
ATOM 4411 C CA . TYR A 1 559 ? 33.148 15.893 -65.599 1.00 60.22 559 TYR A CA 1
ATOM 4412 C C . TYR A 1 559 ? 34.371 16.415 -66.337 1.00 60.22 559 TYR A C 1
ATOM 4414 O O . TYR A 1 559 ? 34.296 17.160 -67.310 1.00 60.22 559 TYR A O 1
ATOM 4422 N N . ASN A 1 560 ? 35.536 16.005 -65.857 1.00 68.75 560 ASN A N 1
ATOM 4423 C CA . ASN A 1 560 ? 36.760 16.147 -66.616 1.00 68.75 560 ASN A CA 1
ATOM 4424 C C . ASN A 1 560 ? 37.138 14.798 -67.187 1.00 68.75 560 ASN A C 1
ATOM 4426 O O . ASN A 1 560 ? 37.139 13.777 -66.492 1.00 68.75 560 ASN A O 1
ATOM 4430 N N . CYS A 1 561 ? 37.453 14.814 -68.471 1.00 73.88 561 CYS A N 1
ATOM 4431 C CA . CYS A 1 561 ? 37.790 13.631 -69.219 1.00 73.88 561 CYS A CA 1
ATOM 4432 C C . CYS A 1 561 ? 39.155 13.797 -69.882 1.00 73.88 561 CYS A C 1
ATOM 4434 O O . CYS A 1 561 ? 39.585 14.898 -70.232 1.00 73.88 561 CYS A O 1
ATOM 4436 N N . ALA A 1 562 ? 39.856 12.683 -70.036 1.00 77.44 562 ALA A N 1
ATOM 4437 C CA . ALA A 1 562 ? 41.172 12.655 -70.648 1.00 77.44 562 ALA A CA 1
ATOM 4438 C C . ALA A 1 562 ? 41.354 11.385 -71.482 1.00 77.44 562 ALA A C 1
ATOM 4440 O O . ALA A 1 562 ? 40.611 10.405 -71.346 1.00 77.44 562 ALA A O 1
ATOM 4441 N N . ASN A 1 563 ? 42.365 11.387 -72.353 1.00 77.25 563 ASN A N 1
ATOM 4442 C CA . ASN A 1 563 ? 42.639 10.234 -73.214 1.00 77.25 563 ASN A CA 1
ATOM 4443 C C . ASN A 1 563 ? 43.395 9.128 -72.460 1.00 77.25 563 ASN A C 1
ATOM 4445 O O . ASN A 1 563 ? 43.468 7.996 -72.941 1.00 77.25 563 ASN A O 1
ATOM 4449 N N . SER A 1 564 ? 43.957 9.426 -71.284 1.00 80.12 564 SER A N 1
ATOM 4450 C CA . SER A 1 564 ? 44.664 8.446 -70.462 1.00 80.12 564 SER A CA 1
ATOM 4451 C C . SER A 1 564 ? 44.390 8.597 -68.963 1.00 80.12 564 SER A C 1
ATOM 4453 O O . SER A 1 564 ? 44.114 9.680 -68.452 1.00 80.12 564 SER A O 1
ATOM 4455 N N . MET A 1 565 ? 44.531 7.487 -68.236 1.00 72.12 565 MET A N 1
ATOM 4456 C CA . MET A 1 565 ? 44.457 7.466 -66.772 1.00 72.12 565 MET A CA 1
ATOM 4457 C C . MET A 1 565 ? 45.596 8.268 -66.118 1.00 72.12 565 MET A C 1
ATOM 4459 O O . MET A 1 565 ? 45.426 8.802 -65.025 1.00 72.12 565 MET A O 1
ATOM 4463 N N . GLU A 1 566 ? 46.764 8.356 -66.762 1.00 79.19 566 GLU A N 1
ATOM 4464 C CA . GLU A 1 566 ? 47.893 9.149 -66.258 1.00 79.19 566 GLU A CA 1
ATOM 4465 C C . GLU A 1 566 ? 47.570 10.646 -66.252 1.00 79.19 566 GLU A C 1
ATOM 4467 O O . GLU A 1 566 ? 47.866 11.324 -65.268 1.00 79.19 566 GLU A O 1
ATOM 4472 N N . GLU A 1 567 ? 46.893 11.142 -67.294 1.00 78.69 567 GLU A N 1
ATOM 4473 C CA . GLU A 1 567 ? 46.415 12.529 -67.370 1.00 78.69 567 GLU A CA 1
ATOM 4474 C C . GLU A 1 567 ? 45.398 12.826 -66.262 1.00 78.69 567 GLU A C 1
ATOM 4476 O O . GLU A 1 567 ? 45.559 13.806 -65.534 1.00 78.69 567 GLU A O 1
ATOM 4481 N N . ILE A 1 568 ? 44.415 11.939 -66.067 1.00 76.88 568 ILE A N 1
ATOM 4482 C CA . ILE A 1 568 ? 43.445 12.041 -64.967 1.00 76.88 568 ILE A CA 1
ATOM 4483 C C . ILE A 1 568 ? 44.149 12.100 -63.606 1.00 76.88 568 ILE A C 1
ATOM 4485 O O . ILE A 1 568 ? 43.868 12.978 -62.785 1.00 76.88 568 ILE A O 1
ATOM 4489 N N . LYS A 1 569 ? 45.098 11.188 -63.365 1.00 74.44 569 LYS A N 1
ATOM 4490 C CA . LYS A 1 569 ? 45.837 11.126 -62.101 1.00 74.44 569 LYS A CA 1
ATOM 4491 C C . LYS A 1 569 ? 46.658 12.381 -61.854 1.00 74.44 569 LYS A C 1
ATOM 4493 O O . LYS A 1 569 ? 46.645 12.883 -60.737 1.00 74.44 569 LYS A O 1
ATOM 4498 N N . ALA A 1 570 ? 47.359 12.885 -62.864 1.00 77.12 570 ALA A N 1
ATOM 4499 C CA . ALA A 1 570 ? 48.194 14.074 -62.732 1.00 77.12 570 ALA A CA 1
ATOM 4500 C C . ALA A 1 570 ? 47.374 15.349 -62.482 1.00 77.12 570 ALA A C 1
ATOM 4502 O O . ALA A 1 570 ? 47.798 16.195 -61.700 1.00 77.12 570 ALA A O 1
ATOM 4503 N N . GLN A 1 571 ? 46.217 15.485 -63.134 1.00 75.25 571 GLN A N 1
ATOM 4504 C CA . GLN A 1 571 ? 45.413 16.708 -63.071 1.00 75.25 571 GLN A CA 1
ATOM 4505 C C . GLN A 1 571 ? 44.489 16.773 -61.852 1.00 75.25 571 GLN A C 1
ATOM 4507 O O . GLN A 1 571 ? 44.288 17.863 -61.323 1.00 75.25 571 GLN A O 1
ATOM 4512 N N . TYR A 1 572 ? 43.941 15.638 -61.401 1.00 70.38 572 TYR A N 1
ATOM 4513 C CA . TYR A 1 572 ? 42.848 15.639 -60.417 1.00 70.38 572 TYR A CA 1
ATOM 4514 C C . TYR A 1 572 ? 43.148 14.860 -59.133 1.00 70.38 572 TYR A C 1
ATOM 4516 O O . TYR A 1 572 ? 42.600 15.191 -58.085 1.00 70.38 572 TYR A O 1
ATOM 4524 N N . ILE A 1 573 ? 44.024 13.851 -59.175 1.00 67.12 573 ILE A N 1
ATOM 4525 C CA . ILE A 1 573 ? 44.255 12.956 -58.025 1.00 67.12 573 ILE A CA 1
ATOM 4526 C C . ILE A 1 573 ? 45.549 13.325 -57.286 1.00 67.12 573 ILE A C 1
ATOM 4528 O O . ILE A 1 573 ? 45.539 13.522 -56.075 1.00 67.12 573 ILE A O 1
ATOM 4532 N N . ASN A 1 574 ? 46.659 13.469 -58.010 1.00 71.75 574 ASN A N 1
ATOM 4533 C CA . ASN A 1 574 ? 48.003 13.710 -57.476 1.00 71.75 574 ASN A CA 1
ATOM 4534 C C . ASN A 1 574 ? 48.380 15.203 -57.500 1.00 71.75 574 ASN A C 1
ATOM 4536 O O . ASN A 1 574 ? 49.493 15.556 -57.898 1.00 71.75 574 ASN A O 1
ATOM 4540 N N . THR A 1 575 ? 47.458 16.092 -57.131 1.00 67.69 575 THR A N 1
ATOM 4541 C CA . THR A 1 575 ? 47.747 17.532 -57.074 1.00 67.69 575 THR A CA 1
ATOM 4542 C C . THR A 1 575 ? 48.459 17.891 -55.759 1.00 67.69 575 THR A C 1
ATOM 4544 O O . THR A 1 575 ? 48.288 17.189 -54.761 1.00 67.69 575 THR A O 1
ATOM 4547 N N . PRO A 1 576 ? 49.258 18.976 -55.710 1.00 62.59 576 PRO A N 1
ATOM 4548 C CA . PRO A 1 576 ? 49.949 19.407 -54.487 1.00 62.59 576 PRO A CA 1
ATOM 4549 C C . PRO A 1 576 ? 49.014 19.719 -53.307 1.00 62.59 576 PRO A C 1
ATOM 4551 O O . PRO A 1 576 ? 49.441 19.637 -52.157 1.00 62.59 576 PRO A O 1
ATOM 4554 N N . ASP A 1 577 ? 47.755 20.051 -53.602 1.00 58.16 577 ASP A N 1
ATOM 4555 C CA . ASP A 1 577 ? 46.724 20.413 -52.624 1.00 58.16 577 ASP A CA 1
ATOM 4556 C C . ASP A 1 577 ? 45.916 19.196 -52.120 1.00 58.16 577 ASP A C 1
ATOM 4558 O O . ASP A 1 577 ? 45.116 19.322 -51.190 1.00 58.16 577 ASP A O 1
ATOM 4562 N N . ASN A 1 578 ? 46.153 18.004 -52.684 1.00 55.53 578 ASN A N 1
ATOM 4563 C CA . ASN A 1 578 ? 45.429 16.770 -52.378 1.00 55.53 578 ASN A CA 1
ATOM 4564 C C . ASN A 1 578 ? 46.328 15.761 -51.638 1.00 55.53 578 ASN A C 1
ATOM 4566 O O . ASN A 1 578 ? 47.387 15.362 -52.126 1.00 55.53 578 ASN A O 1
ATOM 4570 N N . LYS A 1 579 ? 45.886 15.256 -50.476 1.00 52.72 579 LYS A N 1
ATOM 4571 C CA . LYS A 1 579 ? 46.480 14.055 -49.855 1.00 52.72 579 LYS A CA 1
ATOM 4572 C C . LYS A 1 579 ? 45.741 12.824 -50.378 1.00 52.72 579 LYS A C 1
ATOM 4574 O O . LYS A 1 579 ? 44.743 12.405 -49.802 1.00 52.72 579 LYS A O 1
ATOM 4579 N N . ALA A 1 580 ? 46.214 12.244 -51.479 1.00 51.50 580 ALA A N 1
ATOM 4580 C CA . ALA A 1 580 ? 45.600 11.046 -52.045 1.00 51.50 580 ALA A CA 1
ATOM 4581 C C . ALA A 1 580 ? 45.805 9.821 -51.129 1.00 51.50 580 ALA A C 1
ATOM 4583 O O . ALA A 1 580 ? 46.925 9.326 -50.983 1.00 51.50 580 ALA A O 1
ATOM 4584 N N . GLN A 1 581 ? 44.722 9.288 -50.557 1.00 51.53 581 GLN A N 1
ATOM 4585 C CA . GLN A 1 581 ? 44.671 7.907 -50.066 1.00 51.53 581 GLN A CA 1
ATOM 4586 C C . GLN A 1 581 ? 44.067 7.037 -51.175 1.00 51.53 581 GLN A C 1
ATOM 4588 O O . GLN A 1 581 ? 42.886 6.705 -51.179 1.00 51.53 581 GLN A O 1
ATOM 4593 N N . GLY A 1 582 ? 44.871 6.731 -52.193 1.00 50.75 582 GLY A N 1
ATOM 4594 C CA . GLY A 1 582 ? 44.414 5.939 -53.334 1.00 50.75 582 GLY A CA 1
ATOM 4595 C C . GLY A 1 582 ? 44.406 4.441 -53.029 1.00 50.75 582 GLY A C 1
ATOM 4596 O O . GLY A 1 582 ? 45.455 3.869 -52.736 1.00 50.75 582 GLY A O 1
ATOM 4597 N N . LYS A 1 583 ? 43.254 3.784 -53.189 1.00 47.81 583 LYS A N 1
ATOM 4598 C CA . LYS A 1 583 ? 43.156 2.327 -53.343 1.00 47.81 583 LYS A CA 1
ATOM 4599 C C . LYS A 1 583 ? 42.555 2.027 -54.706 1.00 47.81 583 LYS A C 1
ATOM 4601 O O . LYS A 1 583 ? 41.499 2.534 -55.043 1.00 47.81 583 LYS A O 1
ATOM 4606 N N . VAL A 1 584 ? 43.206 1.166 -55.477 1.00 47.81 584 VAL A N 1
ATOM 4607 C CA . VAL A 1 584 ? 42.639 0.657 -56.730 1.00 47.81 584 VAL A CA 1
ATOM 4608 C C . VAL A 1 584 ? 41.482 -0.285 -56.399 1.00 47.81 584 VAL A C 1
ATOM 4610 O O . VAL A 1 584 ? 41.681 -1.299 -55.729 1.00 47.81 584 VAL A O 1
ATOM 4613 N N . MET A 1 585 ? 40.280 0.044 -56.867 1.00 52.00 585 MET A N 1
ATOM 4614 C CA . MET A 1 585 ? 39.104 -0.823 -56.796 1.00 52.00 585 MET A CA 1
ATOM 4615 C C . MET A 1 585 ? 38.542 -0.992 -58.203 1.00 52.00 585 MET A C 1
ATOM 4617 O O . MET A 1 585 ? 38.116 -0.018 -58.809 1.00 52.00 585 MET A O 1
ATOM 4621 N N . THR A 1 586 ? 38.562 -2.222 -58.715 1.00 47.62 586 THR A N 1
ATOM 4622 C CA . THR A 1 586 ? 38.040 -2.568 -60.043 1.00 47.62 586 THR A CA 1
ATOM 4623 C C . THR A 1 586 ? 36.670 -3.226 -59.890 1.00 47.62 586 THR A C 1
ATOM 4625 O O . THR A 1 586 ? 36.570 -4.313 -59.322 1.00 47.62 586 THR A O 1
ATOM 4628 N N . SER A 1 587 ? 35.611 -2.605 -60.417 1.00 49.66 587 SER A N 1
ATOM 4629 C CA . SER A 1 587 ? 34.315 -3.268 -60.620 1.00 49.66 587 SER A CA 1
ATOM 4630 C C . SER A 1 587 ? 33.824 -3.035 -62.051 1.00 49.66 587 SER A C 1
ATOM 4632 O O . SER A 1 587 ? 33.974 -1.969 -62.642 1.00 49.66 587 SER A O 1
ATOM 4634 N N . THR A 1 588 ? 33.269 -4.071 -62.676 1.00 44.62 588 THR A N 1
ATOM 4635 C CA . THR A 1 588 ? 32.740 -3.956 -64.041 1.00 44.62 588 THR A CA 1
ATOM 4636 C C . THR A 1 588 ? 31.227 -3.816 -63.977 1.00 44.62 588 THR A C 1
ATOM 4638 O O . THR A 1 588 ? 30.549 -4.781 -63.637 1.00 44.62 588 THR A O 1
ATOM 4641 N N . ALA A 1 589 ? 30.699 -2.639 -64.318 1.00 46.47 589 ALA A N 1
ATOM 4642 C CA . ALA A 1 589 ? 29.285 -2.490 -64.650 1.00 46.47 589 ALA A CA 1
ATOM 4643 C C . ALA A 1 589 ? 29.029 -2.965 -66.085 1.00 46.47 589 ALA A C 1
ATOM 4645 O O . ALA A 1 589 ? 29.884 -2.829 -66.963 1.00 46.47 589 ALA A O 1
ATOM 4646 N N . LYS A 1 590 ? 27.840 -3.515 -66.335 1.00 46.97 590 LYS A N 1
ATOM 4647 C CA . LYS A 1 590 ? 27.280 -3.583 -67.689 1.00 46.97 590 LYS A CA 1
ATOM 4648 C C . LYS A 1 590 ? 26.408 -2.350 -67.905 1.00 46.97 590 LYS A C 1
ATOM 4650 O O . LYS A 1 590 ? 25.844 -1.825 -66.955 1.00 46.97 590 LYS A O 1
ATOM 4655 N N . VAL A 1 591 ? 26.355 -1.896 -69.153 1.00 49.38 591 VAL A N 1
ATOM 4656 C CA . VAL A 1 591 ? 25.562 -0.745 -69.602 1.00 49.38 591 VAL A CA 1
ATOM 4657 C C . VAL A 1 591 ? 24.105 -0.912 -69.137 1.00 49.38 591 VAL A C 1
ATOM 4659 O O . VAL A 1 591 ? 23.548 -1.983 -69.400 1.00 49.38 591 VAL A O 1
ATOM 4662 N N . PRO A 1 592 ? 23.482 0.087 -68.480 1.00 48.47 592 PRO A N 1
ATOM 4663 C CA . PRO A 1 592 ? 22.032 0.101 -68.314 1.00 48.47 592 PRO A CA 1
ATOM 4664 C C . PRO A 1 592 ? 21.425 0.090 -69.717 1.00 48.47 592 PRO A C 1
ATOM 4666 O O . PRO A 1 592 ? 21.796 0.926 -70.540 1.00 48.47 592 PRO A O 1
ATOM 4669 N N . ASN A 1 593 ? 20.561 -0.875 -70.039 1.00 39.62 593 ASN A N 1
ATOM 4670 C CA . ASN A 1 593 ? 19.872 -0.884 -71.330 1.00 39.62 593 ASN A CA 1
ATOM 4671 C C . ASN A 1 593 ? 19.079 0.425 -71.460 1.00 39.62 593 ASN A C 1
ATOM 4673 O O . ASN A 1 593 ? 18.030 0.585 -70.841 1.00 39.62 593 ASN A O 1
ATOM 4677 N N . GLY A 1 594 ? 19.604 1.363 -72.244 1.00 36.97 594 GLY A N 1
ATOM 4678 C CA . GLY A 1 594 ? 18.912 2.584 -72.618 1.00 36.97 594 GLY A CA 1
ATOM 4679 C C . GLY A 1 594 ? 17.820 2.254 -73.624 1.00 36.97 594 GLY A C 1
ATOM 4680 O O . GLY A 1 594 ? 18.037 2.376 -74.827 1.00 36.97 594 GLY A O 1
ATOM 4681 N N . ASP A 1 595 ? 16.651 1.837 -73.143 1.00 33.31 595 ASP A N 1
ATOM 4682 C CA . ASP A 1 595 ? 15.432 2.034 -73.916 1.00 33.31 595 ASP A CA 1
ATOM 4683 C C . ASP A 1 595 ? 15.128 3.537 -73.883 1.00 33.31 595 ASP A C 1
ATOM 4685 O O . ASP A 1 595 ? 14.864 4.130 -72.837 1.00 33.31 595 ASP A O 1
ATOM 4689 N N . THR A 1 596 ? 15.249 4.172 -75.047 1.00 30.28 596 THR A N 1
ATOM 4690 C CA . THR A 1 596 ? 14.883 5.571 -75.288 1.00 30.28 596 THR A CA 1
ATOM 4691 C C . THR A 1 596 ? 13.485 5.878 -74.739 1.00 30.28 596 THR A C 1
ATOM 4693 O O . THR A 1 596 ? 12.548 5.156 -75.094 1.00 30.28 596 THR A O 1
ATOM 4696 N N . PRO A 1 597 ? 13.283 6.972 -73.980 1.00 31.30 597 PRO A N 1
ATOM 4697 C CA . PRO A 1 597 ? 11.950 7.523 -73.786 1.00 31.30 597 PRO A CA 1
ATOM 4698 C C . PRO A 1 597 ? 11.430 7.971 -75.154 1.00 31.30 597 PRO A C 1
ATOM 4700 O O . PRO A 1 597 ? 12.036 8.815 -75.814 1.00 31.30 597 PRO A O 1
ATOM 4703 N N . VAL A 1 598 ? 10.328 7.381 -75.609 1.00 29.23 598 VAL A N 1
ATOM 4704 C CA . VAL A 1 598 ? 9.582 7.910 -76.751 1.00 29.23 598 VAL A CA 1
ATOM 4705 C C . VAL A 1 598 ? 8.964 9.231 -76.292 1.00 29.23 598 VAL A C 1
ATOM 4707 O O . VAL A 1 598 ? 8.178 9.245 -75.349 1.00 29.23 598 VAL A O 1
ATOM 4710 N N . GLU A 1 599 ? 9.341 10.345 -76.925 1.00 30.66 599 GLU A N 1
ATOM 4711 C CA . GLU A 1 599 ? 8.601 11.603 -76.802 1.00 30.66 599 GLU A CA 1
ATOM 4712 C C . GLU A 1 599 ? 7.173 11.384 -77.323 1.00 30.66 599 GLU A C 1
ATOM 4714 O O . GLU A 1 599 ? 6.933 11.384 -78.535 1.00 30.66 599 GLU A O 1
ATOM 4719 N N . ASP A 1 600 ? 6.211 11.212 -76.417 1.00 32.09 600 ASP A N 1
ATOM 4720 C CA . ASP A 1 600 ? 4.802 11.360 -76.762 1.00 32.09 600 ASP A CA 1
ATOM 4721 C C . ASP A 1 600 ? 4.527 12.842 -77.029 1.00 32.09 600 ASP A C 1
ATOM 4723 O O . ASP A 1 600 ? 4.449 13.690 -76.137 1.00 32.09 600 ASP A O 1
ATOM 4727 N N . LYS A 1 601 ? 4.407 13.160 -78.316 1.00 31.22 601 LYS A N 1
ATOM 4728 C CA . LYS A 1 601 ? 3.919 14.448 -78.796 1.00 31.22 601 LYS A CA 1
ATOM 4729 C C . LYS A 1 601 ? 2.501 14.670 -78.236 1.00 31.22 601 LYS A C 1
ATOM 4731 O O . LYS A 1 601 ? 1.672 13.773 -78.393 1.00 31.22 601 LYS A O 1
ATOM 4736 N N . PRO A 1 602 ? 2.167 15.837 -77.654 1.00 34.69 602 PRO A N 1
ATOM 4737 C CA . PRO A 1 602 ? 0.827 16.068 -77.127 1.00 34.69 602 PRO A CA 1
ATOM 4738 C C . PRO A 1 602 ? -0.185 16.033 -78.274 1.00 34.69 602 PRO A C 1
ATOM 4740 O O . PRO A 1 602 ? -0.077 16.817 -79.223 1.00 34.69 602 PRO A O 1
ATOM 4743 N N . ALA A 1 603 ? -1.150 15.119 -78.204 1.00 32.62 603 ALA A N 1
ATOM 4744 C CA . ALA A 1 603 ? -2.337 15.167 -79.044 1.00 32.62 603 ALA A CA 1
ATOM 4745 C C . ALA A 1 603 ? -3.292 16.236 -78.487 1.00 32.62 603 ALA A C 1
ATOM 4747 O O . ALA A 1 603 ? -3.509 16.314 -77.281 1.00 32.62 603 ALA A O 1
ATOM 4748 N N . GLU A 1 604 ? -3.818 17.086 -79.370 1.00 32.69 604 GLU A N 1
ATOM 4749 C CA . GLU A 1 604 ? -4.843 18.083 -79.056 1.00 32.69 604 GLU A CA 1
ATOM 4750 C C . GLU A 1 604 ? -6.117 17.405 -78.534 1.00 32.69 604 GLU A C 1
ATOM 4752 O O . GLU A 1 604 ? -6.810 16.715 -79.284 1.00 32.69 604 GLU A O 1
ATOM 4757 N N . ASP A 1 605 ? -6.468 17.665 -77.274 1.00 33.41 605 ASP A N 1
ATOM 4758 C CA . ASP A 1 605 ? -7.801 17.373 -76.757 1.00 33.41 605 ASP A CA 1
ATOM 4759 C C . ASP A 1 605 ? -8.810 18.382 -77.323 1.00 33.41 605 ASP A C 1
ATOM 4761 O O . ASP A 1 605 ? -8.780 19.578 -77.020 1.00 33.41 605 ASP A O 1
ATOM 4765 N N . THR A 1 606 ? -9.755 17.880 -78.118 1.00 33.12 606 THR A N 1
ATOM 4766 C CA . THR A 1 606 ? -11.075 18.503 -78.270 1.00 33.12 606 THR A CA 1
ATOM 4767 C C . THR A 1 606 ? -12.127 17.590 -77.639 1.00 33.12 606 THR A C 1
ATOM 4769 O O . THR A 1 606 ? -12.045 16.371 -77.787 1.00 33.12 606 THR A O 1
ATOM 4772 N N . PRO A 1 607 ? -13.093 18.150 -76.891 1.00 39.34 607 PRO A N 1
ATOM 4773 C CA . PRO A 1 607 ? -13.892 17.392 -75.941 1.00 39.34 607 PRO A CA 1
ATOM 4774 C C . PRO A 1 607 ? -15.082 16.709 -76.618 1.00 39.34 607 PRO A C 1
ATOM 4776 O O . PRO A 1 607 ? -15.733 17.300 -77.481 1.00 39.34 607 PRO A O 1
ATOM 4779 N N . VAL A 1 608 ? -15.423 15.506 -76.153 1.00 32.34 608 VAL A N 1
ATOM 4780 C CA . VAL A 1 608 ? -16.751 14.917 -76.362 1.00 32.34 608 VAL A CA 1
ATOM 4781 C C . VAL A 1 608 ? -17.289 14.440 -75.014 1.00 32.34 608 VAL A C 1
ATOM 4783 O O . VAL A 1 608 ? -16.734 13.539 -74.390 1.00 32.34 608 VAL A O 1
ATOM 4786 N N . GLU A 1 609 ? -18.361 15.100 -74.573 1.00 36.59 609 GLU A N 1
ATOM 4787 C CA . GLU A 1 609 ? -19.292 14.626 -73.547 1.00 36.59 609 GLU A CA 1
ATOM 4788 C C . GLU A 1 609 ? -19.935 13.303 -73.999 1.00 36.59 609 GLU A C 1
ATOM 4790 O O . GLU A 1 609 ? -20.341 13.189 -75.152 1.00 36.59 609 GLU A O 1
ATOM 4795 N N . ASP A 1 610 ? -20.066 12.308 -73.118 1.00 32.84 610 ASP A N 1
ATOM 4796 C CA . ASP A 1 610 ? -21.353 12.030 -72.464 1.00 32.84 610 ASP A CA 1
ATOM 4797 C C . ASP A 1 610 ? -21.306 10.808 -71.523 1.00 32.84 610 ASP A C 1
ATOM 4799 O O . ASP A 1 610 ? -20.371 10.014 -71.499 1.00 32.84 610 ASP A O 1
ATOM 4803 N N . THR A 1 611 ? -22.339 10.753 -70.690 1.00 31.23 611 THR A N 1
ATOM 4804 C CA . THR A 1 611 ? -22.474 10.142 -69.358 1.00 31.23 611 THR A CA 1
ATOM 4805 C C . THR A 1 611 ? -22.930 8.648 -69.359 1.00 31.23 611 THR A C 1
ATOM 4807 O O . THR A 1 611 ? -22.773 7.969 -70.370 1.00 31.23 611 THR A O 1
ATOM 4810 N N . PRO A 1 612 ? -23.380 8.034 -68.235 1.00 44.00 612 PRO A N 1
ATOM 4811 C CA . PRO A 1 612 ? -22.730 6.880 -67.608 1.00 44.00 612 PRO A CA 1
ATOM 4812 C C . PRO A 1 612 ? -23.537 5.572 -67.745 1.00 44.00 612 PRO A C 1
ATOM 4814 O O . PRO A 1 612 ? -24.721 5.575 -68.081 1.00 44.00 612 PRO A O 1
ATOM 4817 N N . THR A 1 613 ? -22.950 4.426 -67.388 1.00 30.45 613 THR A N 1
ATOM 4818 C CA . THR A 1 613 ? -23.755 3.252 -67.007 1.00 30.45 613 THR A CA 1
ATOM 4819 C C . THR A 1 613 ? -23.103 2.449 -65.887 1.00 30.45 613 THR A C 1
ATOM 4821 O O . THR A 1 613 ? -21.908 2.178 -65.880 1.00 30.45 613 THR A O 1
ATOM 4824 N N . THR A 1 614 ? -23.947 2.169 -64.903 1.00 39.59 614 THR A N 1
ATOM 4825 C CA . THR A 1 614 ? -23.762 1.442 -63.649 1.00 39.59 614 THR A CA 1
ATOM 4826 C C . THR A 1 614 ? -23.657 -0.063 -63.863 1.00 39.59 614 THR A C 1
ATOM 4828 O O . THR A 1 614 ? -24.465 -0.581 -64.625 1.00 39.59 614 THR A O 1
ATOM 4831 N N . ASP A 1 615 ? -22.829 -0.757 -63.077 1.00 35.22 615 ASP A N 1
ATOM 4832 C CA . ASP A 1 615 ? -23.042 -2.176 -62.764 1.00 35.22 615 ASP A CA 1
ATOM 4833 C C . ASP A 1 615 ? -22.742 -2.478 -61.286 1.00 35.22 615 ASP A C 1
ATOM 4835 O O . ASP A 1 615 ? -21.794 -1.962 -60.692 1.00 35.22 615 ASP A O 1
ATOM 4839 N N . ALA A 1 616 ? -23.644 -3.264 -60.698 1.00 38.16 616 ALA A N 1
ATOM 4840 C CA . ALA A 1 616 ? -23.760 -3.623 -59.285 1.00 38.16 616 ALA A CA 1
ATOM 4841 C C . ALA A 1 616 ? -22.951 -4.901 -58.936 1.00 38.16 616 ALA A C 1
ATOM 4843 O O . ALA A 1 616 ? -22.554 -5.633 -59.845 1.00 38.16 616 ALA A O 1
ATOM 4844 N N . PRO A 1 617 ? -22.699 -5.194 -57.642 1.00 43.03 617 PRO A N 1
ATOM 4845 C CA . PRO A 1 617 ? -21.747 -6.218 -57.208 1.00 43.03 617 PRO A CA 1
ATOM 4846 C C . PRO A 1 617 ? -22.378 -7.618 -57.120 1.00 43.03 617 PRO A C 1
ATOM 4848 O O . PRO A 1 617 ? -23.571 -7.749 -56.850 1.00 43.03 617 PRO A O 1
ATOM 4851 N N . ALA A 1 618 ? -21.568 -8.665 -57.307 1.00 36.19 618 ALA A N 1
ATOM 4852 C CA . ALA A 1 618 ? -21.977 -10.059 -57.130 1.00 36.19 618 ALA A CA 1
ATOM 4853 C C . ALA A 1 618 ? -21.510 -10.616 -55.772 1.00 36.19 618 ALA A C 1
ATOM 4855 O O . ALA A 1 618 ? -20.350 -10.452 -55.397 1.00 36.19 618 ALA A O 1
ATOM 4856 N N . GLU A 1 619 ? -22.449 -11.256 -55.070 1.00 33.97 619 GLU A N 1
ATOM 4857 C CA . GLU A 1 619 ? -22.330 -11.911 -53.762 1.00 33.97 619 GLU A CA 1
ATOM 4858 C C . GLU A 1 619 ? -21.731 -13.332 -53.837 1.00 33.97 619 GLU A C 1
ATOM 4860 O O . GLU A 1 619 ? -21.876 -14.042 -54.834 1.00 33.97 619 GLU A O 1
ATOM 4865 N N . ASP A 1 620 ? -21.117 -13.739 -52.721 1.00 40.03 620 ASP A N 1
ATOM 4866 C CA . ASP A 1 620 ? -20.638 -15.083 -52.371 1.00 40.03 620 ASP A CA 1
ATOM 4867 C C . ASP A 1 620 ? -21.765 -16.109 -52.158 1.00 40.03 620 ASP A C 1
ATOM 4869 O O . ASP A 1 620 ? -22.852 -15.764 -51.699 1.00 40.03 620 ASP A O 1
ATOM 4873 N N . THR A 1 621 ? -21.472 -17.404 -52.354 1.00 34.16 621 THR A N 1
ATOM 4874 C CA . THR A 1 621 ? -21.915 -18.507 -51.459 1.00 34.16 621 THR A CA 1
ATOM 4875 C C . THR A 1 621 ? -21.213 -19.854 -51.784 1.00 34.16 621 THR A C 1
ATOM 4877 O O . THR A 1 621 ? -20.679 -20.017 -52.882 1.00 34.16 621 THR A O 1
ATOM 4880 N N . PRO A 1 622 ? -21.163 -20.810 -50.823 1.00 42.78 622 PRO A N 1
ATOM 4881 C CA . PRO A 1 622 ? -20.061 -21.761 -50.609 1.00 42.78 622 PRO A CA 1
ATOM 4882 C C . PRO A 1 622 ? -20.331 -23.201 -51.091 1.00 42.78 622 PRO A C 1
ATOM 4884 O O . PRO A 1 622 ? -21.458 -23.559 -51.427 1.00 42.78 622 PRO A O 1
ATOM 4887 N N . ALA A 1 623 ? -19.299 -24.056 -51.035 1.00 32.88 623 ALA A N 1
ATOM 4888 C CA . ALA A 1 623 ? -19.400 -25.499 -51.273 1.00 32.88 623 ALA A CA 1
ATOM 4889 C C . ALA A 1 623 ? -18.933 -26.330 -50.054 1.00 32.88 623 ALA A C 1
ATOM 4891 O O . ALA A 1 623 ? -17.764 -26.295 -49.683 1.00 32.88 623 ALA A O 1
ATOM 4892 N N . GLU A 1 624 ? -19.867 -27.099 -49.493 1.00 34.72 624 GLU A N 1
ATOM 4893 C CA . GLU A 1 624 ? -19.704 -28.328 -48.688 1.00 34.72 624 GLU A CA 1
ATOM 4894 C C . GLU A 1 624 ? -20.070 -29.529 -49.597 1.00 34.72 624 GLU A C 1
ATOM 4896 O O . GLU A 1 624 ? -20.841 -29.355 -50.539 1.00 34.72 624 GLU A O 1
ATOM 4901 N N . ASP A 1 625 ? -19.718 -30.800 -49.401 1.00 39.91 625 ASP A N 1
ATOM 4902 C CA . ASP A 1 625 ? -18.670 -31.551 -48.696 1.00 39.91 625 ASP A CA 1
ATOM 4903 C C . ASP A 1 625 ? -18.914 -33.034 -49.099 1.00 39.91 625 ASP A C 1
ATOM 4905 O O . ASP A 1 625 ? -20.068 -33.397 -49.354 1.00 39.91 625 ASP A O 1
ATOM 4909 N N . ALA A 1 626 ? -17.907 -33.918 -49.150 1.00 32.88 626 ALA A N 1
ATOM 4910 C CA . ALA A 1 626 ? -18.146 -35.372 -49.033 1.00 32.88 626 ALA A CA 1
ATOM 4911 C C . ALA A 1 626 ? -16.872 -36.187 -48.700 1.00 32.88 626 ALA A C 1
ATOM 4913 O O . ALA A 1 626 ? -15.802 -35.905 -49.241 1.00 32.88 626 ALA A O 1
ATOM 4914 N N . PRO A 1 627 ? -16.982 -37.244 -47.865 1.00 43.66 627 PRO A N 1
ATOM 4915 C CA . PRO A 1 627 ? -15.874 -37.806 -47.093 1.00 43.66 627 PRO A CA 1
ATOM 4916 C C . PRO A 1 627 ? -15.286 -39.095 -47.693 1.00 43.66 627 PRO A C 1
ATOM 4918 O O . PRO A 1 627 ? -15.943 -39.803 -48.457 1.00 43.66 627 PRO A O 1
ATOM 4921 N N . THR A 1 628 ? -14.081 -39.473 -47.254 1.00 35.38 628 THR A N 1
ATOM 4922 C CA . THR A 1 628 ? -13.563 -40.844 -47.410 1.00 35.38 628 THR A CA 1
ATOM 4923 C C . THR A 1 628 ? -13.150 -41.434 -46.064 1.00 35.38 628 THR A C 1
ATOM 4925 O O . THR A 1 628 ? -12.421 -40.834 -45.280 1.00 35.38 628 THR A O 1
ATOM 4928 N N . THR A 1 629 ? -13.683 -42.623 -45.802 1.00 38.28 629 THR A N 1
ATOM 4929 C CA . THR A 1 629 ? -13.367 -43.531 -44.699 1.00 38.28 629 THR A CA 1
ATOM 4930 C C . THR A 1 629 ? -12.301 -44.528 -45.141 1.00 38.28 629 THR A C 1
ATOM 4932 O O . THR A 1 629 ? -12.436 -45.066 -46.235 1.00 38.28 629 THR A O 1
ATOM 4935 N N . ASP A 1 630 ? -11.350 -44.874 -44.270 1.00 37.53 630 ASP A N 1
ATOM 4936 C CA . ASP A 1 630 ? -10.936 -46.273 -44.104 1.00 37.53 630 ASP A CA 1
ATOM 4937 C C . ASP A 1 630 ? -10.310 -46.532 -42.722 1.00 37.53 630 ASP A C 1
ATOM 4939 O O . ASP A 1 630 ? -9.677 -45.672 -42.112 1.00 37.53 630 ASP A O 1
ATOM 4943 N N . ALA A 1 631 ? -10.609 -47.726 -42.213 1.00 39.41 631 ALA A N 1
ATOM 4944 C CA . ALA A 1 631 ? -10.575 -48.164 -40.819 1.00 39.41 631 ALA A CA 1
ATOM 4945 C C . ALA A 1 631 ? -9.241 -48.867 -40.418 1.00 39.41 631 ALA A C 1
ATOM 4947 O O . ALA A 1 631 ? -8.367 -49.057 -41.263 1.00 39.41 631 ALA A O 1
ATOM 4948 N N . PRO A 1 632 ? -9.051 -49.253 -39.134 1.00 50.16 632 PRO A N 1
ATOM 4949 C CA . PRO A 1 632 ? -7.741 -49.484 -38.516 1.00 50.16 632 PRO A CA 1
ATOM 4950 C C . PRO A 1 632 ? -7.289 -50.955 -38.508 1.00 50.16 632 PRO A C 1
ATOM 4952 O O . PRO A 1 632 ? -8.098 -51.876 -38.610 1.00 50.16 632 PRO A O 1
ATOM 4955 N N . ALA A 1 633 ? -5.995 -51.178 -38.254 1.00 35.09 633 ALA A N 1
ATOM 4956 C CA . ALA A 1 633 ? -5.436 -52.483 -37.896 1.00 35.09 633 ALA A CA 1
ATOM 4957 C C . ALA A 1 633 ? -4.906 -52.469 -36.450 1.00 35.09 633 ALA A C 1
ATOM 4959 O O . ALA A 1 633 ? -4.114 -51.601 -36.082 1.00 35.09 633 ALA A O 1
ATOM 4960 N N . GLN A 1 634 ? -5.331 -53.446 -35.642 1.00 44.94 634 GLN A N 1
ATOM 4961 C CA . GLN A 1 634 ? -4.801 -53.734 -34.307 1.00 44.94 634 GLN A CA 1
ATOM 4962 C C . GLN A 1 634 ? -4.049 -55.076 -34.286 1.00 44.94 634 GLN A C 1
ATOM 4964 O O . GLN A 1 634 ? -4.545 -56.072 -34.801 1.00 44.94 634 GLN A O 1
ATOM 4969 N N . ALA A 1 635 ? -2.904 -55.036 -33.597 1.00 40.75 635 ALA A N 1
ATOM 4970 C CA . ALA A 1 635 ? -2.262 -56.036 -32.734 1.00 40.75 635 ALA A CA 1
ATOM 4971 C C . ALA A 1 635 ? -1.917 -57.454 -33.248 1.00 40.75 635 ALA A C 1
ATOM 4973 O O . ALA A 1 635 ? -2.782 -58.311 -33.424 1.00 40.75 635 ALA A O 1
ATOM 4974 N N . ALA A 1 636 ? -0.605 -57.726 -33.258 1.00 37.75 636 ALA A N 1
ATOM 4975 C CA . ALA A 1 636 ? 0.028 -58.891 -32.628 1.00 37.75 636 ALA A CA 1
ATOM 4976 C C . ALA A 1 636 ? 1.403 -58.477 -32.082 1.00 37.75 636 ALA A C 1
ATOM 4978 O O . ALA A 1 636 ? 2.084 -57.696 -32.788 1.00 37.75 636 ALA A O 1
#

Radius of gyration: 62.75 Å; chains: 1; bounding box: 102×80×205 Å

pLDDT: mean 72.52, std 22.61, range [25.03, 98.31]

Foldseek 3Di:
DFDADPPPRHTDDPQDQADPVPRDGDDGDDDDDDDDDDDDDDDDDDDDDDDDDDDDDDDDDDDDDDDDDDDDDDDDDDDDDDCVVVVVVVVVVVVVVVCVVVQALEDEPVLQWDWDWDDFFQQIFIDIDGLAPVVLVVVCVVVVDDDDDDDDDQDDDPPPRDGDDPPSDRRLLRDPDPVSLCVSCVNDDDPVLSVVLSVVCVVFKAWDADNVLRTRHHQFDKGKIFIGGPQVSNVVSRHHYDDGIDMDGDHDGHHADEDPPCFQWDWDWDAAAQFIFIDIDNPRPDPVCVVFWDKDWPDDGGSHHQFDKTKIFIDTDDDPVRQWDDDPNGIYHYDPVPRMDIDGDDDHHYFDADDLCVQWDWDWDDAPQFIATDIDCPRPDPCSVVFKDKDFDPCQRGSHHAFDKGKIKIATDPVCPRVCVVVRHDHPDRIDMDIDGRHPLAKHFDPAPVLAPDEPCCVVCVVVVVQVQVQQQPQDDVPGGHPAGFPDWPFKWQFFWWFKAFPDDDDDAQQGFGWTKMWTWTDGNDDPPTQIKIWTFTAGQWIAHSVNYIDGDDGDGPTDMDSDPVVVCDPPAPDPRIPIPTDGDTDGDGDDPPPDDDPPDDDDDDDDDDDDDDDDDDDDDDDDDDDDDDDDDDDD

Sequence (636 aa):
MSKFCGNCGAQLEDSVMFCGACGAKQEAPAQQAPVQPQAVMPQVPVQPQAPFAAVPAADGSIATEKKPMSPETKKTIGIVAVISAVVILLGIIAGVIIHNATKYQKIDVEDLFMITCEGVNGSATVEIKFATPENVRDEVRNGGMYYEEYRESEYYNEEDGKEEFILTKSSKWFNTERKDMKKAWDKFDSVSDIKKAQEKLMQYVELEVDEESLKNLSNGDTIEIKVKIKEEKLKNKNIKIEGTSFTYTVEGLVEPEVLEPWNGINVTFEGNNGYGEAVINTDGV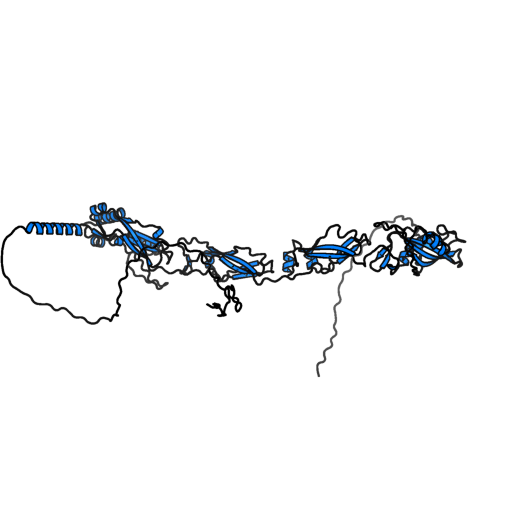DAEMFNFFNYRFSTNNYDLSNGDVVTVELRVYMSLDNGYFTYNDKYYTYDDKVLTKDFTVSGLKELSVIDPFEGVTFDYSEKAPTLTAKLNTDACPQYIKDCIEFDWDYNALRNLNIGDEFTITATVSYWAEDEFADLGYKLATEEVTKTFVVPDNVPKYIQDVNQIKKVDTETFMKPVYDEINGEIGDDYIGALRLDGKIAKIDAITLTDAYLVAPVEVASKSNTYYQTGSVKMTLDVDGANKSKTIYFVAMFDSAYIDANGELFHDDYWILYNCANSMEEIKAQYINTPDNKAQGKVMTSTAKVPNGDTPVEDKPAEDTPVEDTPTTDAPAEDTPAEDAPTTDAPAQAA